Protein AF-A0A2S6MYR9-F1 (afdb_monomer)

Structure (mmCIF, N/CA/C/O backbone):
data_AF-A0A2S6MYR9-F1
#
_entry.id   AF-A0A2S6MYR9-F1
#
loop_
_atom_site.group_PDB
_atom_site.id
_atom_site.type_symbol
_atom_site.label_atom_id
_atom_site.label_alt_id
_atom_site.label_comp_id
_atom_site.label_asym_id
_atom_site.label_entity_id
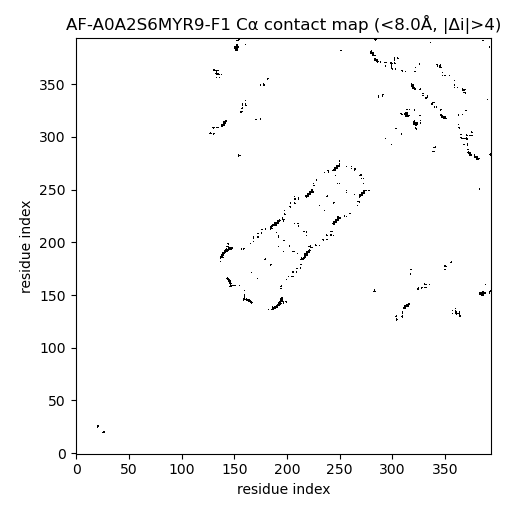_atom_site.label_seq_id
_atom_site.pdbx_PDB_ins_code
_atom_site.Cartn_x
_atom_site.Cartn_y
_atom_site.Cartn_z
_atom_site.occupancy
_atom_site.B_iso_or_equiv
_atom_site.auth_seq_id
_atom_site.auth_comp_id
_atom_site.auth_asym_id
_atom_site.auth_atom_id
_atom_site.pdbx_PDB_model_num
ATOM 1 N N . MET A 1 1 ? -77.424 34.033 121.722 1.00 39.38 1 MET A N 1
ATOM 2 C CA . MET A 1 1 ? -78.731 34.723 121.773 1.00 39.38 1 MET A CA 1
ATOM 3 C C . MET A 1 1 ? -79.479 34.282 120.531 1.00 39.38 1 MET A C 1
ATOM 5 O O . MET A 1 1 ? -78.947 34.511 119.460 1.00 39.38 1 MET A O 1
ATOM 9 N N . ALA A 1 2 ? -80.587 33.560 120.543 1.00 34.69 2 ALA A N 1
ATOM 10 C CA . ALA A 1 2 ? -81.583 33.134 121.530 1.00 34.69 2 ALA A CA 1
ATOM 11 C C . ALA A 1 2 ? -82.216 31.854 120.921 1.00 34.69 2 ALA A C 1
ATOM 13 O O . ALA A 1 2 ? -82.062 31.631 119.725 1.00 34.69 2 ALA A O 1
ATOM 14 N N . GLU A 1 3 ? -82.929 30.948 121.565 1.00 37.41 3 GLU A N 1
ATOM 15 C CA . GLU A 1 3 ? -83.293 30.629 122.937 1.00 37.41 3 GLU A CA 1
ATOM 16 C C . GLU A 1 3 ? -83.846 29.195 122.854 1.00 37.41 3 GLU A C 1
ATOM 18 O O . GLU A 1 3 ? -84.277 28.737 121.793 1.00 37.41 3 GLU A O 1
ATOM 23 N N . ALA A 1 4 ? -83.773 28.474 123.965 1.00 40.69 4 ALA A N 1
ATOM 24 C CA . ALA A 1 4 ? -84.162 27.080 124.088 1.00 40.69 4 ALA A CA 1
ATOM 25 C C . ALA A 1 4 ? -85.649 26.834 123.758 1.00 40.69 4 ALA A C 1
ATOM 27 O O . ALA A 1 4 ? -86.534 27.483 124.311 1.00 40.69 4 ALA A O 1
ATOM 28 N N . GLY A 1 5 ? -85.911 25.835 122.908 1.00 37.28 5 GLY A N 1
ATOM 29 C CA . GLY A 1 5 ? -87.209 25.164 122.791 1.00 37.28 5 GLY A CA 1
ATOM 30 C C . GLY A 1 5 ? -87.240 23.894 123.660 1.00 37.28 5 GLY A C 1
ATOM 31 O O . GLY A 1 5 ? -86.190 23.289 123.879 1.00 37.28 5 GLY A O 1
ATOM 32 N N . PRO A 1 6 ? -88.411 23.509 124.193 1.00 47.81 6 PRO A N 1
ATOM 33 C CA . PRO A 1 6 ? -88.555 22.632 125.358 1.00 47.81 6 PRO A CA 1
ATOM 34 C C . PRO A 1 6 ? -88.148 21.166 125.096 1.00 47.81 6 PRO A C 1
ATOM 36 O O . PRO A 1 6 ? -88.173 20.713 123.950 1.00 47.81 6 PRO A O 1
ATOM 39 N N . PRO A 1 7 ? -87.790 20.407 126.153 1.00 49.41 7 PRO A N 1
ATOM 40 C CA . PRO A 1 7 ? -87.257 19.052 126.030 1.00 49.41 7 PRO A CA 1
ATOM 41 C C . PRO A 1 7 ? -88.309 18.075 125.476 1.00 49.41 7 PRO A C 1
ATOM 43 O O . PRO A 1 7 ? -89.481 18.160 125.857 1.00 49.41 7 PRO A O 1
ATOM 46 N N . PRO A 1 8 ? -87.921 17.122 124.606 1.00 49.06 8 PRO A N 1
ATOM 47 C CA . PRO A 1 8 ? -88.851 16.131 124.096 1.00 49.06 8 PRO A CA 1
ATOM 48 C C . PRO A 1 8 ? -89.240 15.147 125.205 1.00 49.06 8 PRO A C 1
ATOM 50 O O . PRO A 1 8 ? -88.406 14.628 125.948 1.00 49.06 8 PRO A O 1
ATOM 53 N N . LYS A 1 9 ? -90.555 14.965 125.310 1.00 47.50 9 LYS A N 1
ATOM 54 C CA . LYS A 1 9 ? -91.280 14.185 126.310 1.00 47.50 9 LYS A CA 1
ATOM 55 C C . LYS A 1 9 ? -90.958 12.687 126.246 1.00 47.50 9 LYS A C 1
ATOM 57 O O . LYS A 1 9 ? -90.490 12.175 125.233 1.00 47.50 9 LYS A O 1
ATOM 62 N N . SER A 1 10 ? -91.231 12.002 127.356 1.00 40.91 10 SER A N 1
ATOM 63 C CA . SER A 1 10 ? -90.966 10.578 127.562 1.00 40.91 10 SER A CA 1
ATOM 64 C C . SER A 1 10 ? -91.704 9.665 126.558 1.00 40.91 10 SER A C 1
ATOM 66 O O . SER A 1 10 ? -92.753 10.049 126.036 1.00 40.91 10 SER A O 1
ATOM 68 N N . PRO A 1 11 ? -91.199 8.438 126.303 1.00 46.19 11 PRO A N 1
ATOM 69 C CA . PRO A 1 11 ? -91.648 7.556 125.211 1.00 46.19 11 PRO A CA 1
ATOM 70 C C . PRO A 1 11 ? -93.110 7.066 125.244 1.00 46.19 11 PRO A C 1
ATOM 72 O O . PRO A 1 11 ? -93.507 6.341 124.343 1.00 46.19 11 PRO A O 1
ATOM 75 N N . ASN A 1 12 ? -93.927 7.458 126.228 1.00 48.28 12 ASN A N 1
ATOM 76 C CA . ASN A 1 12 ? -95.273 6.904 126.441 1.00 48.28 12 ASN A CA 1
ATOM 77 C C . ASN A 1 12 ? -96.436 7.736 125.850 1.00 48.28 12 ASN A C 1
ATOM 79 O O . ASN A 1 12 ? -97.587 7.351 126.028 1.00 48.28 12 ASN A O 1
ATOM 83 N N . GLU A 1 13 ? -96.183 8.844 125.138 1.00 46.97 13 GLU A N 1
ATOM 84 C CA . GLU A 1 13 ? -97.246 9.654 124.490 1.00 46.97 13 GLU A CA 1
ATOM 85 C C . GLU A 1 13 ? -97.299 9.530 122.946 1.00 46.97 13 GLU A C 1
ATOM 87 O O . GLU A 1 13 ? -98.241 10.026 122.333 1.00 46.97 13 GLU A O 1
ATOM 92 N N . ILE A 1 14 ? -96.344 8.845 122.297 1.00 50.38 14 ILE A N 1
ATOM 93 C CA . ILE A 1 14 ? -96.342 8.631 120.828 1.00 50.38 14 ILE A CA 1
ATOM 94 C C . ILE A 1 14 ? -97.127 7.365 120.429 1.00 50.38 14 ILE A C 1
ATOM 96 O O . ILE A 1 14 ? -97.692 7.305 119.335 1.00 50.38 14 ILE A O 1
ATOM 100 N N . ASP A 1 15 ? -97.250 6.390 121.332 1.00 51.12 15 ASP A N 1
ATOM 101 C CA . ASP A 1 15 ? -97.927 5.119 121.049 1.00 51.12 15 ASP A CA 1
ATOM 102 C C . ASP A 1 15 ? -99.461 5.232 120.948 1.00 51.12 15 ASP A C 1
ATOM 104 O O . ASP A 1 15 ? -100.085 4.426 120.255 1.00 51.12 15 ASP A O 1
ATOM 108 N N . SER A 1 16 ? -100.103 6.259 121.528 1.00 49.94 16 SER A N 1
ATOM 109 C CA . SER A 1 16 ? -101.575 6.365 121.478 1.00 49.94 16 SER A CA 1
ATOM 110 C C . SER A 1 16 ? -102.118 6.845 120.122 1.00 49.94 16 SER A C 1
ATOM 112 O O . SER A 1 16 ? -103.182 6.397 119.695 1.00 49.94 16 SER A O 1
ATOM 114 N N . ILE A 1 17 ? -101.368 7.678 119.387 1.00 55.59 17 ILE A N 1
ATOM 115 C CA . ILE A 1 17 ? -101.752 8.147 118.039 1.00 55.59 17 ILE A CA 1
ATOM 116 C C . ILE A 1 17 ? -101.519 7.039 116.996 1.00 55.59 17 ILE A C 1
ATOM 118 O O . ILE A 1 17 ? -102.307 6.874 116.059 1.00 55.59 17 ILE A O 1
ATOM 122 N N . GLY A 1 18 ? -100.462 6.238 117.177 1.00 56.75 18 GLY A N 1
ATOM 123 C CA . GLY A 1 18 ? -100.172 5.072 116.341 1.00 56.75 18 GLY A CA 1
ATOM 124 C C . GLY A 1 18 ? -101.237 3.977 116.460 1.00 56.75 18 GLY A C 1
ATOM 125 O O . GLY A 1 18 ? -101.669 3.427 115.442 1.00 56.75 18 GLY A O 1
ATOM 126 N N . GLU A 1 19 ? -101.726 3.701 117.675 1.00 54.91 19 GLU A N 1
ATOM 127 C CA . GLU A 1 19 ? -102.781 2.704 117.891 1.00 54.91 19 GLU A CA 1
ATOM 128 C C . GLU A 1 19 ? -104.141 3.121 117.303 1.00 54.91 19 GLU A C 1
ATOM 130 O O . GLU A 1 19 ? -104.837 2.285 116.713 1.00 54.91 19 GLU A O 1
ATOM 135 N N . GLU A 1 20 ? -104.521 4.400 117.389 1.00 53.25 20 GLU A N 1
ATOM 136 C CA . GLU A 1 20 ? -105.795 4.891 116.844 1.00 53.25 20 GLU A CA 1
ATOM 137 C C . GLU A 1 20 ? -105.790 4.914 115.301 1.00 53.25 20 GLU A C 1
ATOM 139 O O . GLU A 1 20 ? -106.750 4.477 114.650 1.00 53.25 20 GLU A O 1
ATOM 144 N N . PHE A 1 21 ? -104.655 5.281 114.691 1.00 56.66 21 PHE A N 1
ATOM 145 C CA . PHE A 1 21 ? -104.454 5.191 113.241 1.00 56.66 21 PHE A CA 1
ATOM 146 C C . PHE A 1 21 ? -104.554 3.740 112.734 1.00 56.66 21 PHE A C 1
ATOM 148 O O . PHE A 1 21 ? -105.191 3.479 111.705 1.00 56.66 21 PHE A O 1
ATOM 155 N N . MET A 1 22 ? -104.008 2.778 113.486 1.00 56.59 22 MET A N 1
ATOM 156 C CA . MET A 1 22 ? -104.054 1.347 113.159 1.00 56.59 22 MET A CA 1
ATOM 157 C C . MET A 1 22 ? -105.461 0.733 113.308 1.00 56.59 22 MET A C 1
ATOM 159 O O . MET A 1 22 ? -105.824 -0.136 112.504 1.00 56.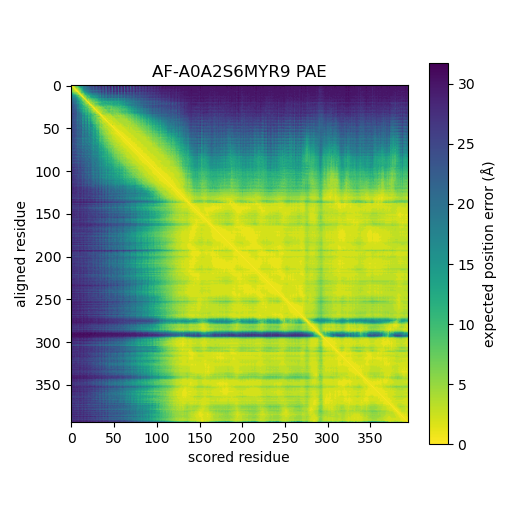59 22 MET A O 1
ATOM 163 N N . ARG A 1 23 ? -106.285 1.206 114.261 1.00 57.06 23 ARG A N 1
ATOM 164 C CA . ARG A 1 23 ? -107.682 0.752 114.462 1.00 57.06 23 ARG A CA 1
ATOM 165 C C . ARG A 1 23 ? -108.677 1.325 113.448 1.00 57.06 23 ARG A C 1
ATOM 167 O O . ARG A 1 23 ? -109.646 0.647 113.117 1.00 57.06 23 ARG A O 1
ATOM 174 N N . SER A 1 24 ? -108.425 2.517 112.899 1.00 60.62 24 SER A N 1
ATOM 175 C CA . SER A 1 24 ? -109.340 3.215 111.970 1.00 60.62 24 SER A CA 1
ATOM 176 C C . SER A 1 24 ? -109.576 2.509 110.621 1.00 60.62 24 SER A C 1
ATOM 178 O O . SER A 1 24 ? -110.439 2.911 109.842 1.00 60.62 24 SER A O 1
ATOM 180 N N . GLY A 1 25 ? -108.763 1.501 110.275 1.00 57.03 25 GLY A N 1
ATOM 181 C CA . GLY A 1 25 ? -108.779 0.854 108.957 1.00 57.03 25 GLY A CA 1
ATOM 182 C C . GLY A 1 25 ? -108.348 1.766 107.795 1.00 57.03 25 GLY A C 1
ATOM 183 O O . GLY A 1 25 ? -108.189 1.287 106.669 1.00 57.03 25 GLY A O 1
ATOM 184 N N . TYR A 1 26 ? -108.095 3.052 108.059 1.00 59.84 26 TYR A N 1
ATOM 185 C CA . TYR A 1 26 ? -107.686 4.059 10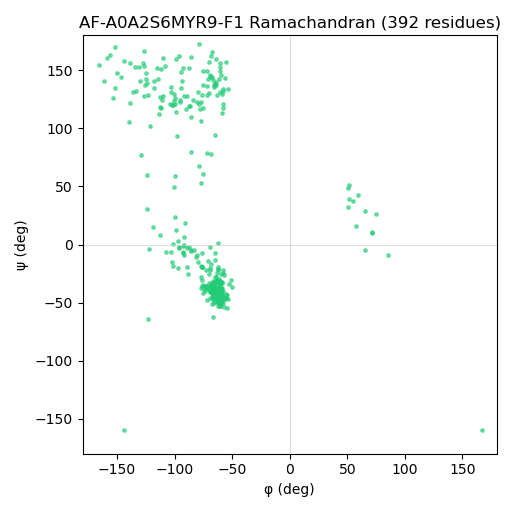7.082 1.00 59.84 26 TYR A CA 1
ATOM 186 C C . TYR A 1 26 ? -106.335 3.698 106.449 1.00 59.84 26 TYR A C 1
ATOM 188 O O . TYR A 1 26 ? -106.171 3.789 105.230 1.00 59.84 26 TYR A O 1
ATOM 196 N N . TRP A 1 27 ? -105.415 3.134 107.242 1.00 60.09 27 TRP A N 1
ATOM 197 C CA . TRP A 1 27 ? -104.131 2.616 106.764 1.00 60.09 27 TRP A CA 1
ATOM 198 C C . TRP A 1 27 ? -104.291 1.486 105.732 1.00 60.09 27 TRP A C 1
ATOM 200 O O . TRP A 1 27 ? -103.583 1.486 104.729 1.00 60.09 27 TRP A O 1
ATOM 210 N N . LYS A 1 28 ? -105.266 0.571 105.899 1.00 58.88 28 LYS A N 1
ATOM 211 C CA . LYS A 1 28 ? -105.539 -0.512 104.929 1.00 58.88 28 LYS A CA 1
ATOM 212 C C . LYS A 1 28 ? -106.030 0.043 103.592 1.00 58.88 28 LYS A C 1
ATOM 214 O O . LYS A 1 28 ? -105.716 -0.520 102.546 1.00 58.88 28 LYS A O 1
ATOM 219 N N . ARG A 1 29 ? -106.789 1.145 103.610 1.00 59.62 29 ARG A N 1
ATOM 220 C CA . ARG A 1 29 ? -107.329 1.804 102.410 1.00 59.62 29 ARG A CA 1
ATOM 221 C C . ARG A 1 29 ? -106.245 2.587 101.661 1.00 59.62 29 ARG A C 1
ATOM 223 O O . ARG A 1 29 ? -106.149 2.444 100.444 1.00 59.62 29 ARG A O 1
ATOM 230 N N . ILE A 1 30 ? -105.379 3.300 102.390 1.00 62.50 30 ILE A N 1
ATOM 231 C CA . ILE A 1 30 ? -104.180 3.957 101.843 1.00 62.50 30 ILE A CA 1
ATOM 232 C C . ILE A 1 30 ? -103.220 2.922 101.248 1.00 62.50 30 ILE A C 1
ATOM 234 O O . ILE A 1 30 ? -102.762 3.116 100.121 1.00 62.50 30 ILE A O 1
ATOM 238 N N . LEU A 1 31 ? -102.960 1.805 101.942 1.00 60.34 31 LEU A N 1
ATOM 239 C CA . LEU A 1 31 ? -102.122 0.728 101.411 1.00 60.34 31 LEU A CA 1
ATOM 240 C C . LEU A 1 31 ? -102.742 0.140 100.139 1.00 60.34 31 LEU A C 1
ATOM 242 O O . LEU A 1 31 ? -102.069 0.062 99.125 1.00 60.34 31 LEU A O 1
ATOM 246 N N . LYS A 1 32 ? -104.034 -0.210 100.134 1.00 63.22 32 LYS A N 1
ATOM 247 C CA . LYS A 1 32 ? -104.684 -0.837 98.967 1.00 63.22 32 LYS A CA 1
ATOM 248 C C . LYS A 1 32 ? -104.749 0.086 97.739 1.00 63.22 32 LYS A C 1
ATOM 250 O O . LYS A 1 32 ? -104.661 -0.410 96.620 1.00 63.22 32 LYS A O 1
ATOM 255 N N . GLN A 1 33 ? -104.876 1.403 97.934 1.00 65.00 33 GLN A N 1
ATOM 256 C CA . GLN A 1 33 ? -104.863 2.393 96.845 1.00 65.00 33 GLN A CA 1
ATOM 257 C C . GLN A 1 33 ? -103.456 2.684 96.308 1.00 65.00 33 GLN A C 1
ATOM 259 O O . GLN A 1 33 ? -103.293 2.848 95.102 1.00 65.00 33 GLN A O 1
ATOM 264 N N . ASN A 1 34 ? -102.440 2.730 97.175 1.00 65.25 34 ASN A N 1
ATOM 265 C CA . ASN A 1 34 ? -101.088 3.137 96.782 1.00 65.25 34 ASN A CA 1
ATOM 266 C C . ASN A 1 34 ? -100.151 1.961 96.479 1.00 65.25 34 ASN A C 1
ATOM 268 O O . ASN A 1 34 ? -99.177 2.147 95.757 1.00 65.25 34 ASN A O 1
ATOM 272 N N . LEU A 1 35 ? -100.440 0.744 96.952 1.00 72.00 35 LEU A N 1
ATOM 273 C CA . LEU A 1 35 ? -99.610 -0.444 96.716 1.00 72.00 35 LEU A CA 1
ATOM 274 C C . LEU A 1 35 ? -99.368 -0.727 95.219 1.00 72.00 35 LEU A C 1
ATOM 276 O O . LEU A 1 35 ? -98.217 -0.968 94.872 1.00 72.00 35 LEU A O 1
ATOM 280 N N . PRO A 1 36 ? -100.352 -0.625 94.298 1.00 74.62 36 PRO A N 1
ATOM 281 C CA . PRO A 1 36 ? -100.103 -0.831 92.867 1.00 74.62 36 PRO A CA 1
ATOM 282 C C . PRO A 1 36 ? -99.178 0.229 92.251 1.00 74.62 36 PRO A C 1
ATOM 284 O O . PRO A 1 36 ? -98.336 -0.107 91.417 1.00 74.62 36 PRO A O 1
ATOM 287 N N . LEU A 1 37 ? -99.317 1.493 92.676 1.00 75.06 37 LEU A N 1
ATOM 288 C CA . LEU A 1 37 ? -98.465 2.612 92.253 1.00 75.06 37 LEU A CA 1
ATOM 289 C C . LEU A 1 37 ? -97.041 2.444 92.784 1.00 75.06 37 LEU A C 1
ATOM 291 O O . LEU A 1 37 ? -96.091 2.538 92.015 1.00 75.06 37 LEU A O 1
ATOM 295 N N . VAL A 1 38 ? -96.891 2.106 94.065 1.00 74.44 38 VAL A N 1
ATOM 296 C CA . VAL A 1 38 ? -95.598 1.794 94.682 1.00 74.44 38 VAL A CA 1
ATOM 297 C C . VAL A 1 38 ? -94.957 0.601 93.966 1.00 74.44 38 VAL A C 1
ATOM 299 O O . VAL A 1 38 ? -93.838 0.716 93.484 1.00 74.44 38 VAL A O 1
ATOM 302 N N . SER A 1 39 ? -95.666 -0.511 93.758 1.00 75.50 39 SER A N 1
ATOM 303 C CA . SER A 1 39 ? -95.146 -1.668 93.010 1.00 75.50 39 SER A CA 1
ATOM 304 C C . SER A 1 39 ? -94.797 -1.357 91.548 1.00 75.50 39 SER A C 1
ATOM 306 O O . SER A 1 39 ? -93.919 -2.003 90.976 1.00 75.50 39 SER A O 1
ATOM 308 N N . ARG A 1 40 ? -95.473 -0.398 90.905 1.00 78.62 40 ARG A N 1
ATOM 309 C CA . ARG A 1 40 ? -95.121 0.085 89.561 1.00 78.62 40 ARG A CA 1
ATOM 310 C C . ARG A 1 40 ? -93.837 0.914 89.588 1.00 78.62 40 ARG A C 1
ATOM 312 O O . ARG A 1 40 ? -92.938 0.614 88.815 1.00 78.62 40 ARG A O 1
ATOM 319 N N . LEU A 1 41 ? -93.719 1.860 90.518 1.00 79.50 41 LEU A N 1
ATOM 320 C CA . LEU A 1 41 ? -92.520 2.684 90.699 1.00 79.50 41 LEU A CA 1
ATOM 321 C C . LEU A 1 41 ? -91.291 1.845 91.075 1.00 79.50 41 LEU A C 1
ATOM 323 O O . LEU A 1 41 ? -90.207 2.091 90.560 1.00 79.50 41 LEU A O 1
ATOM 327 N N . TYR A 1 42 ? -91.450 0.814 91.912 1.00 77.88 42 TYR A N 1
ATOM 328 C CA . TYR A 1 42 ? -90.378 -0.141 92.215 1.00 77.88 42 TYR A CA 1
ATOM 329 C C . TYR A 1 42 ? -89.950 -0.929 90.965 1.00 77.88 42 TYR A C 1
ATOM 331 O O . TYR A 1 42 ? -88.756 -1.037 90.709 1.00 77.88 42 TYR A O 1
ATOM 339 N N . ARG A 1 43 ? -90.895 -1.399 90.134 1.00 78.94 43 ARG A N 1
ATOM 340 C CA . ARG A 1 43 ? -90.582 -2.073 88.857 1.00 78.94 43 ARG A CA 1
ATOM 341 C C . ARG A 1 43 ? -89.921 -1.148 87.835 1.00 78.94 43 ARG A C 1
ATOM 343 O O . ARG A 1 43 ? -88.988 -1.569 87.161 1.00 78.94 43 ARG A O 1
ATOM 350 N N . GLU A 1 44 ? -90.375 0.098 87.725 1.00 83.19 44 GLU A N 1
ATOM 351 C CA . GLU A 1 44 ? -89.778 1.110 86.844 1.00 83.19 44 GLU A CA 1
ATOM 352 C C . GLU A 1 44 ? -88.363 1.483 87.311 1.00 83.19 44 GLU A C 1
ATOM 354 O O . GLU A 1 44 ? -87.442 1.519 86.497 1.00 83.19 44 GLU A O 1
ATOM 359 N N . ARG A 1 45 ? -88.157 1.660 88.624 1.00 83.44 45 ARG A N 1
ATOM 360 C CA . ARG A 1 45 ? -86.835 1.865 89.235 1.00 83.44 45 ARG A CA 1
ATOM 361 C C . ARG A 1 45 ? -85.909 0.679 88.984 1.00 83.44 45 ARG A C 1
ATOM 363 O O . ARG A 1 45 ? -84.760 0.884 88.607 1.00 83.44 45 ARG A O 1
ATOM 370 N N . ASP A 1 46 ? -86.384 -0.544 89.194 1.00 82.81 46 ASP A N 1
ATOM 371 C CA . ASP A 1 46 ? -85.574 -1.749 89.019 1.00 82.81 46 ASP A CA 1
ATOM 372 C C . ASP A 1 46 ? -85.253 -1.991 87.534 1.00 82.81 46 ASP A C 1
ATOM 374 O O . ASP A 1 46 ? -84.120 -2.335 87.206 1.00 82.81 46 ASP A O 1
ATOM 378 N N . GLY A 1 47 ? -86.186 -1.697 86.620 1.00 84.06 47 GLY A N 1
ATOM 379 C CA . GLY A 1 47 ? -85.947 -1.713 85.174 1.00 84.06 47 GLY A CA 1
ATOM 380 C C . GLY A 1 47 ? -84.966 -0.630 84.707 1.00 84.06 47 GLY A C 1
ATOM 381 O O . GLY A 1 47 ? -84.104 -0.897 83.871 1.00 84.06 47 GLY A O 1
ATOM 382 N N . ALA A 1 48 ? -85.042 0.578 85.273 1.00 83.31 48 ALA A N 1
ATOM 383 C CA . ALA A 1 48 ? -84.076 1.647 85.018 1.00 83.31 48 ALA A CA 1
ATOM 384 C C . ALA A 1 48 ? -82.686 1.305 85.578 1.00 83.31 48 ALA A C 1
ATOM 386 O O . ALA A 1 48 ? -81.679 1.544 84.916 1.00 83.31 48 ALA A O 1
ATOM 387 N N . ARG A 1 49 ? -82.625 0.692 86.766 1.00 86.69 49 ARG A N 1
ATOM 388 C CA . ARG A 1 49 ? -81.382 0.217 87.389 1.00 86.69 49 ARG A CA 1
ATOM 389 C C . ARG A 1 49 ? -80.742 -0.912 86.587 1.00 86.69 49 ARG A C 1
ATOM 391 O O . ARG A 1 49 ? -79.527 -0.913 86.429 1.00 86.69 49 ARG A O 1
ATOM 398 N N . PHE A 1 50 ? -81.548 -1.837 86.068 1.00 88.19 50 PHE A N 1
ATOM 399 C CA . PHE A 1 50 ? -81.078 -2.895 85.180 1.00 88.19 50 PHE A CA 1
ATOM 400 C C . PHE A 1 50 ? -80.463 -2.303 83.911 1.00 88.19 50 PHE A C 1
ATOM 402 O O . PHE A 1 50 ? -79.297 -2.564 83.645 1.00 88.19 50 PHE A O 1
ATOM 409 N N . LYS A 1 51 ? -81.187 -1.416 83.210 1.00 90.50 51 LYS A N 1
ATOM 410 C CA . LYS A 1 51 ? -80.665 -0.717 82.023 1.00 90.50 51 LYS A CA 1
ATOM 411 C C . LYS A 1 51 ? -79.367 0.030 82.318 1.00 90.50 51 LYS A C 1
ATOM 413 O O . LYS A 1 51 ? -78.419 -0.118 81.567 1.00 90.50 51 LYS A O 1
ATOM 418 N N . LEU A 1 52 ? -79.306 0.778 83.422 1.00 89.88 52 LEU A N 1
ATOM 419 C CA . LEU A 1 52 ? -78.105 1.514 83.825 1.00 89.88 52 LEU A CA 1
ATOM 420 C C . LEU A 1 52 ? -76.900 0.590 84.047 1.00 89.88 52 LEU A C 1
ATOM 422 O O . LEU A 1 52 ? -75.787 0.947 83.672 1.00 89.88 52 LEU A O 1
ATOM 426 N N . ASN A 1 53 ? -77.111 -0.575 84.664 1.00 88.88 53 ASN A N 1
ATOM 427 C CA . ASN A 1 53 ? -76.052 -1.565 84.835 1.00 88.88 53 ASN A CA 1
ATOM 428 C C . ASN A 1 53 ? -75.617 -2.145 83.482 1.00 88.88 53 ASN A C 1
ATOM 430 O O . ASN A 1 53 ? -74.424 -2.180 83.219 1.00 88.88 53 ASN A O 1
ATOM 434 N N . THR A 1 54 ? -76.556 -2.480 82.591 1.00 91.88 54 THR A N 1
ATOM 435 C CA . THR A 1 54 ? -76.230 -2.948 81.233 1.00 91.88 54 THR A CA 1
ATOM 436 C C . THR A 1 54 ? -75.405 -1.916 80.461 1.00 91.88 54 THR A C 1
ATOM 438 O O . THR A 1 54 ? -74.372 -2.254 79.900 1.00 91.88 54 THR A O 1
ATOM 441 N N . THR A 1 55 ? -75.791 -0.636 80.502 1.00 90.94 55 THR A N 1
ATOM 442 C CA . THR A 1 55 ? -75.039 0.434 79.826 1.00 90.94 55 THR A CA 1
ATOM 443 C C . THR A 1 55 ? -73.660 0.661 80.452 1.00 90.94 55 THR A C 1
ATOM 445 O O . THR A 1 55 ? -72.723 1.039 79.757 1.00 90.94 55 THR A O 1
ATOM 448 N N . LYS A 1 56 ? -73.503 0.437 81.766 1.00 92.56 56 LYS A N 1
ATOM 449 C CA . LYS A 1 56 ? -72.186 0.474 82.422 1.00 92.56 56 LYS A CA 1
ATOM 450 C C . LYS A 1 56 ? -71.282 -0.657 81.947 1.00 92.56 56 LYS A C 1
ATOM 452 O O . LYS A 1 56 ? -70.105 -0.401 81.712 1.00 92.56 56 LYS A O 1
ATOM 457 N N . ASP A 1 57 ? -71.823 -1.860 81.801 1.00 92.75 57 ASP A N 1
ATOM 458 C CA . ASP A 1 57 ? -71.072 -3.025 81.329 1.00 92.75 57 ASP A CA 1
ATOM 459 C C . ASP A 1 57 ? -70.670 -2.857 79.849 1.00 92.75 57 ASP A C 1
ATOM 461 O O . ASP A 1 57 ? -69.523 -3.107 79.478 1.00 92.75 57 ASP A O 1
ATOM 465 N N . GLU A 1 58 ? -71.570 -2.332 79.010 1.00 93.81 58 GLU A N 1
ATOM 466 C CA . GLU A 1 58 ? -71.278 -1.957 77.615 1.00 93.81 58 GLU A CA 1
ATOM 467 C C . GLU A 1 58 ? -70.197 -0.867 77.525 1.00 93.81 58 GLU A C 1
ATOM 469 O O . GLU A 1 58 ? -69.271 -0.965 76.716 1.00 93.81 58 GLU A O 1
ATOM 474 N N . LEU A 1 59 ? -70.266 0.157 78.383 1.00 93.81 59 LEU A N 1
ATOM 475 C CA . LEU A 1 59 ? -69.258 1.216 78.439 1.00 93.81 59 LEU A CA 1
ATOM 476 C C . LEU A 1 59 ? -67.894 0.676 78.888 1.00 93.81 59 LEU A C 1
ATOM 478 O O . LEU A 1 59 ? -66.878 1.061 78.315 1.00 93.81 59 LEU A O 1
ATOM 482 N N . ALA A 1 60 ? -67.863 -0.215 79.882 1.00 92.88 60 ALA A N 1
ATOM 483 C CA . ALA A 1 60 ? -66.633 -0.869 80.323 1.00 92.88 60 ALA A CA 1
ATOM 484 C C . ALA A 1 60 ? -66.003 -1.689 79.185 1.00 92.88 60 ALA A C 1
ATOM 486 O O . ALA A 1 60 ? -64.817 -1.532 78.907 1.00 92.88 60 ALA A O 1
ATOM 487 N N . THR A 1 61 ? -66.821 -2.454 78.455 1.00 94.88 61 THR A N 1
ATOM 488 C CA . THR A 1 61 ? -66.384 -3.229 77.280 1.00 94.88 61 THR A CA 1
ATOM 489 C C . THR A 1 61 ? -65.803 -2.317 76.197 1.00 94.88 61 THR A C 1
ATOM 491 O O . THR A 1 61 ? -64.718 -2.567 75.680 1.00 94.88 61 THR A O 1
ATOM 494 N N . THR A 1 62 ? -66.475 -1.198 75.911 1.00 93.81 62 THR A N 1
ATOM 495 C CA . THR A 1 62 ? -66.012 -0.219 74.914 1.00 93.81 62 THR A CA 1
ATOM 496 C C . THR A 1 62 ? -64.680 0.422 75.324 1.00 93.81 62 THR A C 1
ATOM 498 O O . THR A 1 62 ? -63.819 0.665 74.482 1.00 93.81 62 THR A O 1
ATOM 501 N N . ILE A 1 63 ? -64.482 0.705 76.618 1.00 95.19 63 ILE A N 1
ATOM 502 C CA . ILE A 1 63 ? -63.216 1.242 77.142 1.00 95.19 63 ILE A CA 1
ATOM 503 C C . ILE A 1 63 ? -62.079 0.232 76.955 1.00 95.19 63 ILE A C 1
ATOM 505 O O . ILE A 1 63 ? -60.979 0.624 76.557 1.00 95.19 63 ILE A O 1
ATOM 509 N N . ASP A 1 64 ? -62.334 -1.049 77.209 1.00 95.00 64 ASP A N 1
ATOM 510 C CA . ASP A 1 64 ? -61.339 -2.104 77.021 1.00 95.00 64 ASP A CA 1
ATOM 511 C C . ASP A 1 64 ? -60.948 -2.247 75.543 1.00 95.00 64 ASP A C 1
ATOM 513 O O . ASP A 1 64 ? -59.757 -2.247 75.222 1.00 95.00 64 ASP A O 1
ATOM 517 N N . GLU A 1 65 ? -61.920 -2.249 74.626 1.00 95.69 65 GLU A N 1
ATOM 518 C CA . GLU A 1 65 ? -61.674 -2.250 73.174 1.00 95.69 65 GLU A CA 1
ATOM 519 C C . GLU A 1 65 ? -60.870 -1.019 72.713 1.00 95.69 65 GLU A C 1
ATOM 521 O O . GLU A 1 65 ? -59.945 -1.129 71.898 1.00 95.69 65 GLU A O 1
ATOM 526 N N . LEU A 1 66 ? -61.168 0.160 73.271 1.00 95.94 66 LEU A N 1
ATOM 527 C CA . LEU A 1 66 ? -60.439 1.396 72.976 1.00 95.94 66 LEU A CA 1
ATOM 528 C C . LEU A 1 66 ? -58.981 1.332 73.465 1.00 95.94 66 LEU A C 1
ATOM 530 O O . LEU A 1 66 ? -58.067 1.840 72.813 1.00 95.94 66 LEU A O 1
ATOM 534 N N . ASN A 1 67 ? -58.744 0.698 74.614 1.00 94.81 67 ASN A N 1
ATOM 535 C CA . ASN A 1 67 ? -57.397 0.496 75.142 1.00 94.81 67 ASN A CA 1
ATOM 536 C C . ASN A 1 67 ? -56.599 -0.502 74.291 1.00 94.81 67 ASN A C 1
ATOM 538 O O . ASN A 1 67 ? -55.417 -0.264 74.034 1.00 94.81 67 ASN A O 1
ATOM 542 N N . VAL A 1 68 ? -57.233 -1.578 73.812 1.00 96.19 68 VAL A N 1
ATOM 543 C CA . VAL A 1 68 ? -56.607 -2.540 72.888 1.00 96.19 68 VAL A CA 1
ATOM 544 C C . VAL A 1 68 ? -56.194 -1.844 71.593 1.00 96.19 68 VAL A C 1
ATOM 546 O O . VAL A 1 68 ? -55.016 -1.867 71.238 1.00 96.19 68 VAL A O 1
ATOM 549 N N . THR A 1 69 ? -57.117 -1.135 70.943 1.00 95.31 69 THR A N 1
ATOM 550 C CA . THR A 1 69 ? -56.828 -0.406 69.695 1.00 95.31 69 THR A CA 1
ATOM 551 C C . THR A 1 69 ? -55.762 0.677 69.874 1.00 95.31 69 THR A C 1
ATOM 553 O O . THR A 1 69 ? -54.899 0.851 69.013 1.00 95.31 69 THR A O 1
ATOM 556 N N . LYS A 1 70 ? -55.738 1.380 71.014 1.00 96.31 70 LYS A N 1
ATOM 557 C CA . LYS A 1 70 ? -54.662 2.331 71.344 1.00 96.31 70 LYS A CA 1
ATOM 558 C C . LYS A 1 70 ? -53.292 1.650 71.440 1.00 96.31 70 LYS A C 1
ATOM 560 O O . LYS A 1 70 ? -52.294 2.202 70.963 1.00 96.31 70 LYS A O 1
ATOM 565 N N . ASN A 1 71 ? -53.225 0.470 72.054 1.00 95.38 71 ASN A N 1
ATOM 566 C CA . ASN A 1 71 ? -51.982 -0.293 72.167 1.00 95.38 71 ASN A CA 1
ATOM 567 C C . ASN A 1 71 ? -51.506 -0.788 70.793 1.00 95.38 71 ASN A C 1
ATOM 569 O O . ASN A 1 71 ? -50.327 -0.646 70.470 1.00 95.38 71 ASN A O 1
ATOM 573 N N . GLU A 1 72 ? -52.418 -1.278 69.952 1.00 96.50 72 GLU A N 1
ATOM 574 C CA . GLU A 1 72 ? -52.125 -1.683 68.570 1.00 96.50 72 GLU A CA 1
ATOM 575 C C . GLU A 1 72 ? -51.635 -0.510 67.710 1.00 96.50 72 GLU A C 1
ATOM 577 O O . GLU A 1 72 ? -50.656 -0.642 66.968 1.00 96.50 72 GLU A O 1
ATOM 582 N N . LEU A 1 73 ? -52.256 0.667 67.845 1.00 95.88 73 LEU A N 1
ATOM 583 C CA . LEU A 1 73 ? -51.820 1.881 67.154 1.00 95.88 73 LEU A CA 1
ATOM 584 C C . LEU A 1 73 ? -50.410 2.292 67.590 1.00 95.88 73 LEU A C 1
ATOM 586 O O . LEU A 1 73 ? -49.581 2.654 66.755 1.00 95.88 73 LEU A O 1
ATOM 590 N N . THR A 1 74 ? -50.115 2.192 68.887 1.00 95.50 74 THR A N 1
ATOM 591 C CA . THR A 1 74 ? -48.782 2.489 69.430 1.00 95.50 74 THR A CA 1
ATOM 592 C C . THR A 1 74 ? -47.737 1.513 68.884 1.00 95.50 74 THR A C 1
ATOM 594 O O . THR A 1 74 ? -46.671 1.938 68.438 1.00 95.50 74 THR A O 1
ATOM 597 N N . ALA A 1 75 ? -48.051 0.215 68.839 1.00 96.12 75 ALA A N 1
ATOM 598 C CA . ALA A 1 75 ? -47.177 -0.798 68.247 1.00 96.12 75 ALA A CA 1
ATOM 599 C C . ALA A 1 75 ? -46.928 -0.532 66.753 1.00 96.12 75 ALA A C 1
ATOM 601 O O . ALA A 1 75 ? -45.788 -0.566 66.292 1.00 96.12 75 ALA A O 1
ATOM 602 N N . THR A 1 76 ? -47.980 -0.183 66.009 1.00 95.88 76 THR A N 1
ATOM 603 C CA . THR A 1 76 ? -47.888 0.154 64.582 1.00 95.88 76 THR A CA 1
ATOM 604 C C . THR A 1 76 ? -47.038 1.405 64.353 1.00 95.88 76 THR A C 1
ATOM 606 O O . THR A 1 76 ? -46.189 1.417 63.464 1.00 95.88 76 THR A O 1
ATOM 609 N N . SER A 1 77 ? -47.205 2.436 65.186 1.00 96.50 77 SER A N 1
ATOM 610 C CA . SER A 1 77 ? -46.396 3.659 65.142 1.00 96.50 77 SER A CA 1
ATOM 611 C C . SER A 1 77 ? -44.912 3.369 65.375 1.00 96.50 77 SER A C 1
ATOM 613 O O . SER A 1 77 ? -44.061 3.907 64.667 1.00 96.50 77 SER A O 1
ATOM 615 N N . ASN A 1 78 ? -44.591 2.499 66.334 1.00 95.75 78 ASN A N 1
ATOM 616 C CA . ASN A 1 78 ? -43.210 2.100 66.602 1.00 95.75 78 ASN A CA 1
ATOM 617 C C . ASN A 1 78 ? -42.612 1.320 65.424 1.00 95.75 78 ASN A C 1
ATOM 619 O O . ASN A 1 78 ? -41.501 1.621 64.995 1.00 95.75 78 ASN A O 1
ATOM 623 N N . ASN A 1 79 ? -43.366 0.381 64.845 1.00 97.00 79 ASN A N 1
ATOM 624 C CA . ASN A 1 79 ? -42.929 -0.371 63.667 1.00 97.00 79 ASN A CA 1
ATOM 625 C C . ASN A 1 79 ? -42.672 0.546 62.462 1.00 97.00 79 ASN A C 1
ATOM 627 O O . ASN A 1 79 ? -41.676 0.376 61.760 1.00 97.00 79 ASN A O 1
ATOM 631 N N . LEU A 1 80 ? -43.535 1.544 62.243 1.00 96.38 80 LEU A N 1
ATOM 632 C CA . LEU A 1 80 ? -43.355 2.533 61.182 1.00 96.38 80 LEU A CA 1
ATOM 633 C C . LEU A 1 80 ? -42.090 3.374 61.399 1.00 96.38 80 LEU A C 1
ATOM 635 O O . LEU A 1 80 ? -41.369 3.650 60.442 1.00 96.38 80 LEU A O 1
ATOM 639 N N . HIS A 1 81 ? -41.802 3.759 62.645 1.00 95.94 81 HIS A N 1
ATOM 640 C CA . HIS A 1 81 ? -40.582 4.492 62.976 1.00 95.94 81 HIS A CA 1
ATOM 641 C C . HIS A 1 81 ? -39.321 3.664 62.687 1.00 95.94 81 HIS A C 1
ATOM 643 O O . HIS A 1 81 ? -38.385 4.173 62.072 1.00 95.94 81 HIS A O 1
ATOM 649 N N . THR A 1 82 ? -39.318 2.377 63.049 1.00 96.88 82 THR A N 1
ATOM 650 C CA . THR A 1 82 ? -38.222 1.454 62.713 1.00 96.88 82 THR A CA 1
ATOM 651 C C . THR A 1 82 ? -38.038 1.338 61.201 1.00 96.88 82 THR A C 1
ATOM 653 O O . THR A 1 82 ? -36.944 1.585 60.702 1.00 96.88 82 THR A O 1
ATOM 656 N N . ALA A 1 83 ? -39.118 1.081 60.455 1.00 95.88 83 ALA A N 1
ATOM 657 C CA . ALA A 1 83 ? -39.063 0.963 58.998 1.00 95.88 83 ALA A CA 1
ATOM 658 C C . ALA A 1 83 ? -38.560 2.251 58.315 1.00 95.88 83 ALA A C 1
ATOM 660 O O . ALA A 1 83 ? -37.860 2.196 57.304 1.00 95.88 83 ALA A O 1
ATOM 661 N N . HIS A 1 84 ? -38.892 3.422 58.867 1.00 96.44 84 HIS A N 1
ATOM 662 C CA . HIS A 1 84 ? -38.382 4.701 58.378 1.00 96.44 84 HIS A CA 1
ATOM 663 C C . HIS A 1 84 ? -36.864 4.829 58.561 1.00 96.44 84 HIS A C 1
ATOM 665 O O . HIS A 1 84 ? -36.169 5.256 57.638 1.00 96.44 84 HIS A O 1
ATOM 671 N N . ASN A 1 85 ? -36.345 4.430 59.723 1.00 95.94 85 ASN A N 1
ATOM 672 C CA . ASN A 1 85 ? -34.908 4.449 59.993 1.00 95.94 85 ASN A CA 1
ATOM 673 C C . ASN A 1 85 ? -34.155 3.451 59.098 1.00 95.94 85 ASN A C 1
ATOM 675 O O . ASN A 1 85 ? -33.116 3.802 58.538 1.00 95.94 85 ASN A O 1
ATOM 679 N N . ASP A 1 86 ? -34.712 2.258 58.880 1.00 97.31 86 ASP A N 1
ATOM 680 C CA . ASP A 1 86 ? -34.146 1.263 57.961 1.00 97.31 86 ASP A CA 1
ATOM 681 C C . ASP A 1 86 ? -34.076 1.797 56.521 1.00 97.31 86 ASP A C 1
ATOM 683 O O . ASP A 1 86 ? -33.062 1.633 55.840 1.00 97.31 86 ASP A O 1
ATOM 687 N N . LEU A 1 87 ? -35.110 2.517 56.069 1.00 96.81 87 LEU A N 1
ATOM 688 C CA . LEU A 1 87 ? -35.120 3.158 54.751 1.00 96.81 87 LEU A CA 1
ATOM 689 C C . LEU A 1 87 ? -34.035 4.239 54.621 1.00 96.81 87 LEU A C 1
ATOM 691 O O . LEU A 1 87 ? -33.404 4.357 53.568 1.00 96.81 87 LEU A O 1
ATOM 695 N N . ILE A 1 88 ? -33.808 5.033 55.672 1.00 96.44 88 ILE A N 1
ATOM 696 C CA . ILE A 1 88 ? -32.731 6.033 55.699 1.00 96.44 88 ILE A CA 1
ATOM 697 C C . ILE A 1 88 ? -31.365 5.346 55.594 1.00 96.44 88 ILE A C 1
ATOM 699 O O . ILE A 1 88 ? -30.526 5.785 54.804 1.00 96.44 88 ILE A O 1
ATOM 703 N N . ASN A 1 89 ? -31.153 4.258 56.336 1.00 96.44 89 ASN A N 1
ATOM 704 C CA . ASN A 1 89 ? -29.905 3.497 56.293 1.00 96.44 89 ASN A CA 1
ATOM 705 C C . ASN A 1 89 ? -29.654 2.917 54.896 1.00 96.44 89 ASN A C 1
ATOM 707 O O . ASN A 1 89 ? -28.605 3.181 54.310 1.00 96.44 89 ASN A O 1
ATOM 711 N N . ALA A 1 90 ? -30.652 2.252 54.304 1.00 96.31 90 ALA A N 1
ATOM 712 C CA . ALA A 1 90 ? -30.558 1.712 52.948 1.00 96.31 90 ALA A CA 1
ATOM 713 C C . ALA A 1 90 ? -30.265 2.802 51.898 1.00 96.31 90 ALA A C 1
ATOM 715 O O . ALA A 1 90 ? -29.494 2.593 50.960 1.00 96.31 90 ALA A O 1
ATOM 716 N N . LYS A 1 91 ? -30.840 4.003 52.059 1.00 97.38 91 LYS A N 1
ATOM 717 C CA . LYS A 1 91 ? -30.558 5.150 51.181 1.00 97.38 91 LYS A CA 1
ATOM 718 C C . LYS A 1 91 ? -29.102 5.616 51.289 1.00 97.38 91 LYS A C 1
ATOM 720 O O . LYS A 1 91 ? -28.504 5.963 50.271 1.00 97.38 91 LYS A O 1
ATOM 725 N N . ASN A 1 92 ? -28.541 5.636 52.496 1.00 96.25 92 ASN A N 1
ATOM 726 C CA . ASN A 1 92 ? -27.148 6.024 52.717 1.00 96.25 92 ASN A CA 1
ATOM 727 C C . ASN A 1 92 ? -26.175 4.980 52.152 1.00 96.25 92 ASN A C 1
ATOM 729 O O . ASN A 1 92 ? -25.202 5.352 51.497 1.00 96.25 92 ASN A O 1
ATOM 733 N N . GLU A 1 93 ? -26.467 3.690 52.329 1.00 97.25 93 GLU A N 1
ATOM 734 C CA . GLU A 1 93 ? -25.694 2.596 51.728 1.00 97.25 93 GLU A CA 1
ATOM 735 C C . GLU A 1 93 ? -25.703 2.675 50.197 1.00 97.25 93 GLU A C 1
ATOM 737 O O . GLU A 1 93 ? -24.650 2.595 49.562 1.00 97.25 93 GLU A O 1
ATOM 742 N N . LEU A 1 94 ? -26.871 2.929 49.594 1.00 96.75 94 LEU A N 1
ATOM 743 C CA . LEU A 1 94 ? -26.992 3.116 48.148 1.00 96.75 94 LEU A CA 1
ATOM 744 C C . LEU A 1 94 ? -26.169 4.313 47.650 1.00 96.75 94 LEU A C 1
ATOM 746 O O . LEU A 1 94 ? -25.535 4.231 46.597 1.00 96.75 94 LEU A O 1
ATOM 750 N N . ALA A 1 95 ? -26.154 5.420 48.398 1.00 96.25 95 ALA A N 1
ATOM 751 C CA . ALA A 1 95 ? -25.328 6.577 48.065 1.00 96.25 95 ALA A CA 1
ATOM 752 C C . ALA A 1 95 ? -23.826 6.241 48.122 1.00 96.25 95 ALA A C 1
ATOM 754 O O . ALA A 1 95 ? -23.085 6.643 47.223 1.00 96.25 95 ALA A O 1
ATOM 755 N N . GLY A 1 96 ? -23.389 5.464 49.120 1.00 97.00 96 GLY A N 1
ATOM 756 C CA . GLY A 1 96 ? -22.016 4.960 49.219 1.00 97.00 96 GLY A CA 1
ATOM 757 C C . GLY A 1 96 ? -21.632 4.088 48.022 1.00 97.00 96 GLY A C 1
ATOM 758 O O . GLY A 1 96 ? -20.656 4.381 47.329 1.00 97.00 96 GLY A O 1
ATOM 759 N N . ALA A 1 97 ? -22.467 3.100 47.694 1.00 96.75 97 ALA A N 1
ATOM 760 C CA . ALA A 1 97 ? -22.262 2.234 46.534 1.00 96.75 97 ALA A CA 1
ATOM 761 C C . ALA A 1 97 ? -22.216 3.026 45.212 1.00 96.75 97 ALA A C 1
ATOM 763 O O . ALA A 1 97 ? -21.416 2.730 44.324 1.00 96.75 97 ALA A O 1
ATOM 764 N N . GLN A 1 98 ? -23.034 4.074 45.070 1.00 97.25 98 GLN A N 1
ATOM 765 C CA . GLN A 1 98 ? -23.031 4.931 43.882 1.00 97.25 98 GLN A CA 1
ATOM 766 C C . GLN A 1 98 ? -21.714 5.710 43.725 1.00 97.25 98 GLN A C 1
ATOM 768 O O . GLN A 1 98 ? -21.230 5.886 42.598 1.00 97.25 98 GLN A O 1
ATOM 773 N N . VAL A 1 99 ? -21.124 6.169 44.832 1.00 97.44 99 VAL A N 1
ATOM 774 C CA . VAL A 1 99 ? -19.805 6.817 44.833 1.00 97.44 99 VAL A CA 1
ATOM 775 C C . VAL A 1 99 ? -18.724 5.812 44.440 1.00 97.44 99 VAL A C 1
ATOM 777 O O . VAL A 1 99 ? -17.947 6.103 43.533 1.00 97.44 99 VAL A O 1
ATOM 780 N N . GLU A 1 100 ? -18.721 4.612 45.022 1.00 97.50 100 GLU A N 1
ATOM 781 C CA . GLU A 1 100 ? -17.765 3.548 44.677 1.00 97.50 100 GLU A CA 1
ATOM 782 C C . GLU A 1 100 ? -17.831 3.162 43.196 1.00 97.50 100 GLU A C 1
ATOM 784 O O . GLU A 1 100 ? -16.806 3.125 42.517 1.00 97.50 100 GLU A O 1
ATOM 789 N N . ILE A 1 101 ? -19.038 2.964 42.652 1.00 97.62 101 ILE A N 1
ATOM 790 C CA . ILE A 1 101 ? -19.238 2.689 41.221 1.00 97.62 101 ILE A CA 1
ATOM 791 C C . ILE A 1 101 ? -18.659 3.817 40.362 1.00 97.62 101 ILE A C 1
ATOM 793 O O . ILE A 1 101 ? -18.077 3.560 39.307 1.00 97.62 101 ILE A O 1
ATOM 797 N N . THR A 1 102 ? -18.830 5.070 40.781 1.00 97.31 102 THR A N 1
ATOM 798 C CA . THR A 1 102 ? -18.303 6.228 40.048 1.00 97.31 102 THR A CA 1
ATOM 799 C C . THR A 1 102 ? -16.774 6.245 40.080 1.00 97.31 102 THR A C 1
ATOM 801 O O . THR A 1 102 ? -16.149 6.463 39.041 1.00 97.31 102 THR A O 1
ATOM 804 N N . THR A 1 103 ? -16.170 5.938 41.227 1.00 97.94 103 THR A N 1
ATOM 805 C CA . THR A 1 103 ? -14.715 5.802 41.375 1.00 97.94 103 THR A CA 1
ATOM 806 C C . THR A 1 103 ? -14.166 4.691 40.481 1.00 97.94 103 THR A C 1
ATOM 808 O O . THR A 1 103 ? -13.294 4.956 39.654 1.00 97.94 103 THR A O 1
ATOM 811 N N . ILE A 1 104 ? -14.755 3.492 40.534 1.00 97.81 104 ILE A N 1
ATOM 812 C CA . ILE A 1 104 ? -14.347 2.347 39.705 1.00 97.81 104 ILE A CA 1
ATOM 813 C C . ILE A 1 104 ? -14.473 2.672 38.210 1.00 97.81 104 ILE A C 1
ATOM 815 O O . ILE A 1 104 ? -13.596 2.326 37.420 1.00 97.81 104 ILE A O 1
ATOM 819 N N . LYS A 1 105 ? -15.537 3.371 37.791 1.00 98.06 105 LYS A N 1
ATOM 820 C CA . LYS A 1 105 ? -15.696 3.809 36.392 1.00 98.06 105 LYS A CA 1
ATOM 821 C C . LYS A 1 105 ? -14.574 4.750 35.948 1.00 98.06 105 LYS A C 1
ATOM 823 O O . LYS A 1 105 ? -14.074 4.612 34.832 1.00 98.06 105 LYS A O 1
ATOM 828 N N . ASN A 1 106 ? -14.167 5.689 36.799 1.00 97.44 106 ASN A N 1
ATOM 829 C CA . ASN A 1 106 ? -13.082 6.621 36.487 1.00 97.44 106 ASN A CA 1
ATOM 830 C C . ASN A 1 106 ? -11.721 5.912 36.405 1.00 97.44 106 ASN A C 1
ATOM 832 O O . ASN A 1 106 ? -10.941 6.172 35.483 1.00 97.44 106 ASN A O 1
ATOM 836 N N . GLU A 1 107 ? -11.457 4.977 37.317 1.00 97.75 107 GLU A N 1
ATOM 837 C CA . GLU A 1 107 ? -10.264 4.126 37.280 1.00 97.75 107 GLU A CA 1
ATOM 838 C C . GLU A 1 107 ? -10.230 3.267 36.010 1.00 97.75 107 GLU A C 1
ATOM 840 O O . GLU A 1 107 ? -9.210 3.219 35.319 1.00 97.75 107 GLU A O 1
ATOM 845 N N . LEU A 1 108 ? -11.361 2.659 35.635 1.00 97.62 108 LEU A N 1
ATOM 846 C CA . LEU A 1 108 ? -11.485 1.865 34.413 1.00 97.62 108 LEU A CA 1
ATOM 847 C C . LEU A 1 108 ? -11.202 2.698 33.156 1.00 97.62 108 LEU A C 1
ATOM 849 O O . LEU A 1 108 ? -10.459 2.250 32.283 1.00 97.62 108 LEU A O 1
ATOM 853 N N . ASN A 1 109 ? -11.748 3.914 33.070 1.00 97.38 109 ASN A N 1
ATOM 854 C CA . ASN A 1 109 ? -11.496 4.825 31.949 1.00 97.38 109 ASN A CA 1
ATOM 855 C C . ASN A 1 109 ? -10.013 5.218 31.852 1.00 97.38 109 ASN A C 1
ATOM 857 O O . ASN A 1 109 ? -9.454 5.266 30.756 1.00 97.38 109 ASN A O 1
ATOM 861 N N . THR A 1 110 ? -9.359 5.439 32.994 1.00 97.50 110 THR A N 1
ATOM 862 C CA . THR A 1 110 ? -7.925 5.759 33.055 1.00 97.50 110 THR A CA 1
ATOM 863 C C . THR A 1 110 ? -7.075 4.577 32.588 1.00 97.50 110 THR A C 1
ATOM 865 O O . THR A 1 110 ? -6.220 4.726 31.715 1.00 97.50 110 THR A O 1
ATOM 868 N N . THR A 1 111 ? -7.348 3.373 33.102 1.00 97.31 111 THR A N 1
ATOM 869 C CA . THR A 1 111 ? -6.659 2.150 32.669 1.00 97.31 111 THR A CA 1
ATOM 870 C C . THR A 1 111 ? -6.886 1.892 31.178 1.00 97.31 111 THR A C 1
ATOM 872 O O . THR A 1 111 ? -5.945 1.521 30.475 1.00 97.31 111 THR A O 1
ATOM 875 N N . ARG A 1 112 ? -8.097 2.140 30.656 1.00 97.56 112 ARG A N 1
ATOM 876 C CA . ARG A 1 112 ? -8.388 2.012 29.222 1.00 97.56 112 ARG A CA 1
ATOM 877 C C . ARG A 1 112 ? -7.508 2.937 28.381 1.00 97.56 112 ARG A C 1
ATOM 879 O O . ARG A 1 112 ? -6.885 2.460 27.435 1.00 97.56 112 ARG A O 1
ATOM 886 N N . ALA A 1 113 ? -7.399 4.210 28.758 1.00 96.38 113 ALA A N 1
ATOM 887 C CA . ALA A 1 113 ? -6.552 5.175 28.059 1.00 96.38 113 ALA A CA 1
ATOM 888 C C . ALA A 1 113 ? -5.069 4.755 28.051 1.00 96.38 113 ALA A C 1
ATOM 890 O O . ALA A 1 113 ? -4.411 4.832 27.013 1.00 96.38 113 ALA A O 1
ATOM 891 N N . HIS A 1 114 ? -4.549 4.243 29.174 1.00 96.38 114 HIS A N 1
ATOM 892 C CA . HIS A 1 114 ? -3.176 3.731 29.246 1.00 96.38 114 HIS A CA 1
ATOM 893 C C . HIS A 1 114 ? -2.947 2.508 28.347 1.00 96.38 114 HIS A C 1
ATOM 895 O O . HIS A 1 114 ? -1.909 2.412 27.689 1.00 96.38 114 HIS A O 1
ATOM 901 N N . ILE A 1 115 ? -3.907 1.577 28.298 1.00 96.00 115 ILE A N 1
ATOM 902 C CA . ILE A 1 115 ? -3.840 0.414 27.403 1.00 96.00 115 ILE A CA 1
ATOM 903 C C . ILE A 1 115 ? -3.825 0.875 25.945 1.00 96.00 115 ILE A C 1
ATOM 905 O O . ILE A 1 115 ? -2.967 0.431 25.186 1.00 96.00 115 ILE A O 1
ATOM 909 N N . ASP A 1 116 ? -4.713 1.795 25.562 1.00 94.94 116 ASP A N 1
ATOM 910 C CA . ASP A 1 116 ? -4.785 2.305 24.191 1.00 94.94 116 ASP A CA 1
ATOM 911 C C . ASP A 1 116 ? -3.471 3.002 23.782 1.00 94.94 116 ASP A C 1
ATOM 913 O O . ASP A 1 116 ? -2.937 2.734 22.703 1.00 94.94 116 ASP A O 1
ATOM 917 N N . GLN A 1 117 ? -2.880 3.817 24.664 1.00 94.00 117 GLN A N 1
ATOM 918 C CA . GLN A 1 117 ? -1.581 4.456 24.422 1.00 94.00 117 GLN A CA 1
ATOM 919 C C . GLN A 1 117 ? -0.450 3.431 24.246 1.00 94.00 117 GLN A C 1
ATOM 921 O O . GLN A 1 117 ? 0.390 3.565 23.351 1.00 94.00 117 GLN A O 1
ATOM 926 N N . ARG A 1 118 ? -0.421 2.388 25.083 1.00 95.12 118 ARG A N 1
ATOM 927 C CA . ARG A 1 118 ? 0.582 1.321 24.995 1.00 95.12 118 ARG A CA 1
ATOM 928 C C . ARG A 1 118 ? 0.425 0.492 23.721 1.00 95.12 118 ARG A C 1
ATOM 930 O O . ARG A 1 118 ? 1.413 0.220 23.048 1.00 95.12 118 ARG A O 1
ATOM 937 N N . MET A 1 119 ? -0.803 0.139 23.349 1.00 93.62 119 MET A N 1
ATOM 938 C CA . MET A 1 119 ? -1.073 -0.575 22.100 1.00 93.62 119 MET A CA 1
ATOM 939 C C . MET A 1 119 ? -0.614 0.234 20.883 1.00 93.62 119 MET A C 1
ATOM 941 O O . MET A 1 119 ? -0.034 -0.324 19.951 1.00 93.62 119 MET A O 1
ATOM 945 N N . GLN A 1 120 ? -0.829 1.553 20.890 1.00 90.81 120 GLN A N 1
ATOM 946 C CA . GLN A 1 120 ? -0.358 2.430 19.820 1.00 90.81 120 GLN A CA 1
ATOM 947 C C . GLN A 1 120 ? 1.173 2.447 19.724 1.00 90.81 120 GLN A C 1
ATOM 949 O O . GLN A 1 120 ? 1.709 2.326 18.619 1.00 90.81 120 GLN A O 1
ATOM 954 N N . SER A 1 121 ? 1.884 2.557 20.851 1.00 91.38 121 SER A N 1
ATOM 955 C CA . SER A 1 121 ? 3.351 2.578 20.849 1.00 91.38 121 SER A CA 1
ATOM 956 C C . SER A 1 121 ? 3.945 1.235 20.410 1.00 91.38 121 SER A C 1
ATOM 958 O O . SER A 1 121 ? 4.825 1.212 19.546 1.00 91.38 121 SER A O 1
ATOM 960 N N . GLU A 1 122 ? 3.412 0.114 20.902 1.00 93.38 122 GLU A N 1
ATOM 961 C CA . GLU A 1 122 ? 3.817 -1.235 20.492 1.00 93.38 122 GLU A CA 1
ATOM 962 C C . GLU A 1 122 ? 3.548 -1.473 18.995 1.00 93.38 122 GLU A C 1
ATOM 964 O O . GLU A 1 122 ? 4.418 -1.977 18.282 1.00 93.38 122 GLU A O 1
ATOM 969 N N . ALA A 1 123 ? 2.404 -1.021 18.467 1.00 90.25 123 ALA A N 1
ATOM 970 C CA . ALA A 1 123 ? 2.086 -1.130 17.042 1.00 90.25 123 ALA A CA 1
ATOM 971 C C . ALA A 1 123 ? 3.030 -0.309 16.144 1.00 90.25 123 ALA A C 1
ATOM 973 O O . ALA A 1 123 ? 3.296 -0.697 15.002 1.00 90.25 123 ALA A O 1
ATOM 974 N N . VAL A 1 124 ? 3.531 0.838 16.612 1.00 88.88 124 VAL A N 1
ATOM 975 C CA . VAL A 1 124 ? 4.554 1.616 15.889 1.00 88.88 124 VAL A CA 1
ATOM 976 C C . VAL A 1 124 ? 5.887 0.872 15.887 1.00 88.88 124 VAL A C 1
ATOM 978 O O . VAL A 1 124 ? 6.499 0.726 14.827 1.00 88.88 124 VAL A O 1
ATOM 981 N N . GLN A 1 125 ? 6.316 0.344 17.036 1.00 89.69 125 GLN A N 1
ATOM 982 C CA . GLN A 1 125 ? 7.567 -0.415 17.132 1.00 89.69 125 GLN A CA 1
ATOM 983 C C . GLN A 1 125 ? 7.532 -1.682 16.273 1.00 89.69 125 GLN A C 1
ATOM 985 O O . GLN A 1 125 ? 8.463 -1.935 15.510 1.00 89.69 125 GLN A O 1
ATOM 990 N N . MET A 1 126 ? 6.425 -2.428 16.303 1.00 89.81 126 MET A N 1
ATOM 991 C CA . MET A 1 126 ? 6.264 -3.635 15.493 1.00 89.81 126 MET A CA 1
ATOM 992 C C . MET A 1 126 ? 6.317 -3.329 13.990 1.00 89.81 126 MET A C 1
ATOM 994 O O . MET A 1 126 ? 6.966 -4.047 13.224 1.00 89.81 126 MET A O 1
ATOM 998 N N . ARG A 1 127 ? 5.699 -2.220 13.553 1.00 89.00 127 ARG A N 1
ATOM 999 C CA . ARG A 1 127 ? 5.785 -1.757 12.159 1.00 89.00 127 ARG A CA 1
ATOM 1000 C C . ARG A 1 127 ? 7.222 -1.451 11.746 1.00 89.00 127 ARG A C 1
ATOM 1002 O O . ARG A 1 127 ? 7.627 -1.885 10.670 1.00 89.00 127 ARG A O 1
ATOM 1009 N N . ARG A 1 128 ? 7.996 -0.772 12.599 1.00 92.56 128 ARG A N 1
ATOM 1010 C CA . ARG A 1 128 ? 9.419 -0.468 12.358 1.00 92.56 128 ARG A CA 1
ATOM 1011 C C . ARG A 1 128 ? 10.274 -1.735 12.293 1.00 92.56 128 ARG A C 1
ATOM 1013 O O . ARG A 1 128 ? 11.048 -1.888 11.353 1.00 92.56 128 ARG A O 1
ATOM 1020 N N . LEU A 1 129 ? 10.085 -2.675 13.223 1.00 92.00 129 LEU A N 1
ATOM 1021 C CA . LEU A 1 129 ? 10.787 -3.967 13.224 1.00 92.00 129 LEU A CA 1
ATOM 1022 C C . LEU A 1 129 ? 10.495 -4.783 11.962 1.00 92.00 129 LEU A C 1
ATOM 1024 O O . LEU A 1 129 ? 11.410 -5.343 11.362 1.00 92.00 129 LEU A O 1
ATOM 1028 N N . THR A 1 130 ? 9.244 -4.777 11.498 1.00 91.94 130 THR A N 1
ATOM 1029 C CA . THR A 1 130 ? 8.858 -5.449 10.248 1.00 91.94 130 THR A CA 1
ATOM 1030 C C . THR A 1 130 ? 9.614 -4.873 9.043 1.00 91.94 130 THR A C 1
ATOM 1032 O O . THR A 1 130 ? 9.937 -5.604 8.110 1.00 91.94 130 THR A O 1
ATOM 1035 N N . LYS A 1 131 ? 9.965 -3.576 9.050 1.00 93.81 131 LYS A N 1
ATOM 1036 C CA . LYS A 1 131 ? 10.775 -2.976 7.972 1.00 93.81 131 LYS A CA 1
ATOM 1037 C C . LYS A 1 131 ? 12.205 -3.500 7.946 1.00 93.81 131 LYS A C 1
ATOM 1039 O O . LYS A 1 131 ? 12.775 -3.614 6.869 1.00 93.81 131 LYS A O 1
ATOM 1044 N N . LEU A 1 132 ? 12.753 -3.820 9.114 1.00 95.38 132 LEU A N 1
ATOM 1045 C CA . LEU A 1 132 ? 14.127 -4.292 9.291 1.00 95.38 132 LEU A CA 1
ATOM 1046 C C . LEU A 1 132 ? 14.256 -5.820 9.247 1.00 95.38 132 LEU A C 1
ATOM 1048 O O . LEU A 1 132 ? 15.353 -6.352 9.391 1.00 95.38 132 LEU A O 1
ATOM 1052 N N . THR A 1 133 ? 13.143 -6.531 9.065 1.00 95.56 133 THR A N 1
ATOM 1053 C CA . THR A 1 133 ? 13.117 -7.993 9.018 1.00 95.56 133 THR A CA 1
ATOM 1054 C C . THR A 1 133 ? 13.013 -8.455 7.565 1.00 95.56 133 THR A C 1
ATOM 1056 O O . THR A 1 133 ? 12.032 -8.108 6.899 1.00 95.56 133 THR A O 1
ATOM 1059 N N . PRO A 1 134 ? 13.980 -9.232 7.046 1.00 96.50 134 PRO A N 1
ATOM 1060 C CA . PRO A 1 134 ? 13.885 -9.814 5.710 1.00 96.50 134 PRO A CA 1
ATOM 1061 C C . PRO A 1 134 ? 12.585 -10.603 5.551 1.00 96.50 134 PRO A C 1
ATOM 1063 O O . PRO A 1 134 ? 12.200 -11.368 6.435 1.00 96.50 134 PRO A O 1
ATOM 1066 N N . ARG A 1 135 ? 11.883 -10.396 4.435 1.00 93.62 135 ARG A N 1
ATOM 1067 C CA . ARG A 1 135 ? 10.668 -11.160 4.121 1.00 93.62 135 ARG A CA 1
ATOM 1068 C C . ARG A 1 135 ? 11.050 -12.436 3.375 1.00 93.62 135 ARG A C 1
ATOM 1070 O O . ARG A 1 135 ? 12.027 -12.450 2.640 1.00 93.62 135 ARG A O 1
ATOM 1077 N N . ASN A 1 136 ? 10.232 -13.476 3.503 1.00 89.88 136 ASN A N 1
ATOM 1078 C CA . ASN A 1 136 ? 10.455 -14.748 2.800 1.00 89.88 136 ASN A CA 1
ATOM 1079 C C . ASN A 1 136 ? 9.996 -14.716 1.333 1.00 89.88 136 ASN A C 1
ATOM 1081 O O . ASN A 1 136 ? 10.308 -15.616 0.561 1.00 89.88 136 ASN A O 1
ATOM 1085 N N . ILE A 1 137 ? 9.202 -13.711 0.969 1.00 91.38 137 ILE A N 1
ATOM 1086 C CA . ILE A 1 137 ? 8.601 -13.551 -0.349 1.00 91.38 137 ILE A CA 1
ATOM 1087 C C . ILE A 1 137 ? 8.502 -12.055 -0.664 1.00 91.38 137 ILE A C 1
ATOM 1089 O O . ILE A 1 137 ? 8.314 -11.242 0.247 1.00 91.38 137 ILE A O 1
ATOM 1093 N N . GLY A 1 138 ? 8.698 -11.689 -1.930 1.00 91.19 138 GLY A N 1
ATOM 1094 C CA . GLY A 1 138 ? 8.729 -10.295 -2.368 1.00 91.19 138 GLY A CA 1
ATOM 1095 C C . GLY A 1 138 ? 7.503 -9.881 -3.175 1.00 91.19 138 GLY A C 1
ATOM 1096 O O . GLY A 1 138 ? 6.884 -10.706 -3.850 1.00 91.19 138 GLY A O 1
ATOM 1097 N N . ARG A 1 139 ? 7.189 -8.581 -3.133 1.00 97.06 139 ARG A N 1
ATOM 1098 C CA . ARG A 1 139 ? 6.316 -7.918 -4.109 1.00 97.06 139 ARG A CA 1
ATOM 1099 C C . ARG A 1 139 ? 7.207 -7.169 -5.088 1.00 97.06 139 ARG A C 1
ATOM 1101 O O . ARG A 1 139 ? 7.989 -6.314 -4.671 1.00 97.06 139 ARG A O 1
ATOM 1108 N N . PHE A 1 140 ? 7.121 -7.508 -6.367 1.00 97.75 140 PHE A N 1
ATOM 1109 C CA . PHE A 1 140 ? 7.990 -6.955 -7.400 1.00 97.75 140 PHE A CA 1
ATOM 1110 C C . PHE A 1 140 ? 7.187 -6.080 -8.350 1.00 97.75 140 PHE A C 1
ATOM 1112 O O . PHE A 1 140 ? 6.191 -6.518 -8.919 1.00 97.75 140 PHE A O 1
ATOM 1119 N N . GLN A 1 141 ? 7.648 -4.850 -8.536 1.00 97.44 141 GLN A N 1
ATOM 1120 C CA . GLN A 1 141 ? 7.100 -3.904 -9.496 1.00 97.44 141 GLN A CA 1
ATOM 1121 C C . GLN A 1 141 ? 8.116 -3.599 -10.593 1.00 97.44 141 GLN A C 1
ATOM 1123 O O . GLN A 1 141 ? 9.313 -3.459 -10.331 1.00 97.44 141 GLN A O 1
ATOM 1128 N N . THR A 1 142 ? 7.641 -3.454 -11.826 1.00 98.38 142 THR A N 1
ATOM 1129 C CA . THR A 1 142 ? 8.493 -3.149 -12.981 1.00 98.38 142 THR A CA 1
ATOM 1130 C C . THR A 1 142 ? 7.840 -2.078 -13.838 1.00 98.38 142 THR A C 1
ATOM 1132 O O . THR A 1 142 ? 6.663 -2.198 -14.178 1.00 98.38 142 THR A O 1
ATOM 1135 N N . HIS A 1 143 ? 8.600 -1.038 -14.199 1.00 98.19 143 HIS A N 1
ATOM 1136 C CA . HIS A 1 143 ? 8.173 -0.131 -15.261 1.00 98.19 143 HIS A CA 1
ATOM 1137 C C . HIS A 1 143 ? 8.379 -0.812 -16.605 1.00 98.19 143 HIS A C 1
ATOM 1139 O O . HIS A 1 143 ? 9.509 -1.114 -16.974 1.00 98.19 143 HIS A O 1
ATOM 1145 N N . ILE A 1 144 ? 7.293 -1.028 -17.340 1.00 98.62 144 ILE A N 1
ATOM 1146 C CA . ILE A 1 144 ? 7.371 -1.383 -18.761 1.00 98.62 144 ILE A CA 1
ATOM 1147 C C . ILE A 1 144 ? 7.389 -0.128 -19.647 1.00 98.62 144 ILE A C 1
ATOM 1149 O O . ILE A 1 144 ? 7.849 -0.171 -20.784 1.00 98.62 144 ILE A O 1
ATOM 1153 N N . VAL A 1 145 ? 6.944 1.011 -19.104 1.00 98.38 145 VAL A N 1
ATOM 1154 C CA . VAL A 1 145 ? 7.004 2.341 -19.723 1.00 98.38 145 VAL A CA 1
ATOM 1155 C C . VAL A 1 145 ? 7.406 3.355 -18.655 1.00 98.38 145 VAL A C 1
ATOM 1157 O O . VAL A 1 145 ? 6.686 3.491 -17.672 1.00 98.38 145 VAL A O 1
ATOM 1160 N N . ASP A 1 146 ? 8.504 4.093 -18.826 1.00 97.62 146 ASP A N 1
ATOM 1161 C CA . ASP A 1 146 ? 8.952 5.058 -17.799 1.00 97.62 146 ASP A CA 1
ATOM 1162 C C . ASP A 1 146 ? 8.072 6.330 -17.778 1.00 97.62 146 ASP A C 1
ATOM 1164 O O . ASP A 1 146 ? 7.759 6.888 -16.721 1.00 97.62 146 ASP A O 1
ATOM 1168 N N . HIS A 1 147 ? 7.654 6.789 -18.963 1.00 97.88 147 HIS A N 1
ATOM 1169 C CA . HIS A 1 147 ? 6.871 8.011 -19.165 1.00 97.88 147 HIS A CA 1
ATOM 1170 C C . HIS A 1 147 ? 5.355 7.793 -19.017 1.00 97.88 147 HIS A C 1
ATOM 1172 O O . HIS A 1 147 ? 4.856 6.668 -19.084 1.00 97.88 147 HIS A O 1
ATOM 1178 N N . CYS A 1 148 ? 4.604 8.879 -18.806 1.00 97.69 148 CYS A N 1
ATOM 1179 C CA . CYS A 1 148 ? 3.147 8.853 -18.635 1.00 97.69 148 CYS A CA 1
ATOM 1180 C C . CYS A 1 148 ? 2.436 9.809 -19.605 1.00 97.69 148 CYS A C 1
ATOM 1182 O O . CYS A 1 148 ? 2.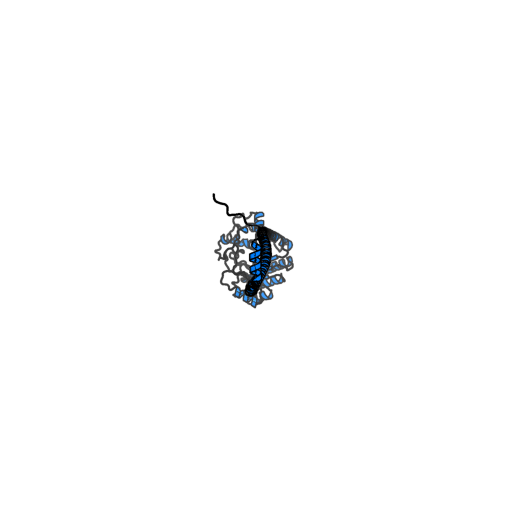980 10.834 -20.007 1.00 97.69 148 CYS A O 1
ATOM 1184 N N . ASN A 1 149 ? 1.180 9.500 -19.928 1.00 96.75 149 ASN A N 1
ATOM 1185 C CA . ASN A 1 149 ? 0.259 10.395 -20.638 1.00 96.75 149 ASN A CA 1
ATOM 1186 C C . ASN A 1 149 ? -0.524 11.339 -19.697 1.00 96.75 149 ASN A C 1
ATOM 1188 O O . ASN A 1 149 ? -1.302 12.169 -20.168 1.00 96.75 149 ASN A O 1
ATOM 1192 N N . LEU A 1 150 ? -0.322 11.224 -18.382 1.00 96.56 150 LEU A N 1
ATOM 1193 C CA . LEU A 1 150 ? -0.691 12.232 -17.390 1.00 96.56 150 LEU A CA 1
ATOM 1194 C C . LEU A 1 150 ? 0.522 13.082 -17.007 1.00 96.56 150 LEU A C 1
ATOM 1196 O O . LEU A 1 150 ? 1.672 12.671 -17.133 1.00 96.56 150 LEU A O 1
ATOM 1200 N N . ASN A 1 151 ? 0.242 14.266 -16.467 1.00 95.88 151 ASN A N 1
ATOM 1201 C CA . ASN A 1 151 ? 1.252 15.216 -16.016 1.00 95.88 151 ASN A CA 1
ATOM 1202 C C . ASN A 1 151 ? 1.025 15.572 -14.537 1.00 95.88 151 ASN A C 1
ATOM 1204 O O . ASN A 1 151 ? 0.722 16.713 -14.211 1.00 95.88 151 ASN A O 1
ATOM 1208 N N . CYS A 1 152 ? 1.068 14.578 -13.648 1.00 95.19 152 CYS A N 1
ATOM 1209 C CA . CYS A 1 152 ? 0.795 14.747 -12.215 1.00 95.19 152 CYS A CA 1
ATOM 1210 C C . CYS A 1 152 ? 1.931 15.509 -11.511 1.00 95.19 152 CYS A C 1
ATOM 1212 O O . CYS A 1 152 ? 3.086 15.098 -11.614 1.00 95.19 152 CYS A O 1
ATOM 1214 N N . ALA A 1 153 ? 1.605 16.561 -10.756 1.00 95.06 153 ALA A N 1
ATOM 1215 C CA . ALA A 1 153 ? 2.564 17.250 -9.888 1.00 95.06 153 ALA A CA 1
ATOM 1216 C C . ALA A 1 153 ? 3.067 16.312 -8.778 1.00 95.06 153 ALA A C 1
ATOM 1218 O O . ALA A 1 153 ? 2.273 15.568 -8.197 1.00 95.06 153 ALA A O 1
ATOM 1219 N N . GLY A 1 154 ? 4.373 16.331 -8.500 1.00 93.75 154 GLY A N 1
ATOM 1220 C CA . GLY A 1 154 ? 4.969 15.530 -7.423 1.00 93.75 154 GLY A CA 1
ATOM 1221 C C . GLY A 1 154 ? 4.890 14.013 -7.635 1.00 93.75 154 GLY A C 1
ATOM 1222 O O . GLY A 1 154 ? 4.808 13.247 -6.674 1.00 93.75 154 GLY A O 1
ATOM 1223 N N . CYS A 1 155 ? 4.879 13.540 -8.889 1.00 94.31 155 CYS A N 1
ATOM 1224 C CA . CYS A 1 155 ? 4.843 12.108 -9.190 1.00 94.31 155 CYS A CA 1
ATOM 1225 C C . CYS A 1 155 ? 6.038 11.373 -8.551 1.00 94.31 155 CYS A C 1
ATOM 1227 O O . CYS A 1 155 ? 7.187 11.652 -8.892 1.00 94.31 155 CYS A O 1
ATOM 1229 N N . ALA A 1 156 ? 5.766 10.385 -7.689 1.00 91.19 156 ALA A N 1
ATOM 1230 C CA . ALA A 1 156 ? 6.783 9.588 -6.987 1.00 91.19 156 ALA A CA 1
ATOM 1231 C C . ALA A 1 156 ? 7.688 8.762 -7.918 1.00 91.19 156 ALA A C 1
ATOM 1233 O O . ALA A 1 156 ? 8.772 8.340 -7.529 1.00 91.19 156 ALA A O 1
ATOM 1234 N N . HIS A 1 157 ? 7.217 8.498 -9.136 1.00 94.31 157 HIS A N 1
ATOM 1235 C CA . HIS A 1 157 ? 7.953 7.773 -10.166 1.00 94.31 157 HIS A CA 1
ATOM 1236 C C . HIS A 1 157 ? 8.660 8.712 -11.154 1.00 94.31 157 HIS A C 1
ATOM 1238 O O . HIS A 1 157 ? 9.328 8.239 -12.063 1.00 94.31 157 HIS A O 1
ATOM 1244 N N . PHE A 1 158 ? 8.487 10.034 -11.012 1.00 96.25 158 PHE A N 1
ATOM 1245 C CA . PHE A 1 158 ? 9.002 11.063 -11.926 1.00 96.25 158 PHE A CA 1
ATOM 1246 C C . PHE A 1 158 ? 8.538 10.913 -13.389 1.00 96.25 158 PHE A C 1
ATOM 1248 O O . PHE A 1 158 ? 9.098 11.528 -14.294 1.00 96.25 158 PHE A O 1
ATOM 1255 N N . SER A 1 159 ? 7.495 10.117 -13.647 1.00 96.56 159 SER A N 1
ATOM 1256 C CA . SER A 1 159 ? 7.072 9.703 -14.993 1.00 96.56 159 SER A CA 1
ATOM 1257 C C . SER A 1 159 ? 6.644 10.837 -15.924 1.00 96.56 159 SER A C 1
ATOM 1259 O O . SER A 1 159 ? 6.672 10.675 -17.139 1.00 96.56 159 SER A O 1
ATOM 1261 N N . ASN A 1 160 ? 6.256 11.994 -15.391 1.00 95.31 160 ASN A N 1
ATOM 1262 C CA . ASN A 1 160 ? 5.924 13.175 -16.189 1.00 95.31 160 ASN A CA 1
ATOM 1263 C C . ASN A 1 160 ? 7.155 13.992 -16.634 1.00 95.31 160 ASN A C 1
ATOM 1265 O O . ASN A 1 160 ? 7.008 14.888 -17.471 1.00 95.31 160 ASN A O 1
ATOM 1269 N N . LEU A 1 161 ? 8.335 13.692 -16.078 1.00 96.75 161 LEU A N 1
ATOM 1270 C CA . LEU A 1 161 ? 9.638 14.268 -16.438 1.00 96.75 161 LEU A CA 1
ATOM 1271 C C . LEU A 1 161 ? 10.469 13.334 -17.331 1.00 96.75 161 LEU A C 1
ATOM 1273 O O . LEU A 1 161 ? 11.402 13.784 -17.992 1.00 96.75 161 LEU A O 1
ATOM 1277 N N . HIS A 1 162 ? 10.139 12.041 -17.356 1.00 95.06 162 HIS A N 1
ATOM 1278 C CA . HIS A 1 162 ? 10.798 11.060 -18.210 1.00 95.06 162 HIS A CA 1
ATOM 1279 C C . HIS A 1 162 ? 10.585 11.355 -19.699 1.00 95.06 162 HIS A C 1
ATOM 1281 O O . HIS A 1 162 ? 9.480 11.682 -20.138 1.00 95.06 162 HIS A O 1
ATOM 1287 N N . SER A 1 163 ? 11.643 11.164 -20.487 1.00 93.56 163 SER A N 1
ATOM 1288 C CA . SER A 1 163 ? 11.521 11.012 -21.934 1.00 93.56 163 SER A CA 1
ATOM 1289 C C . SER A 1 163 ? 10.833 9.692 -22.291 1.00 93.56 163 SER A C 1
ATOM 1291 O O . SER A 1 163 ? 10.748 8.767 -21.478 1.00 93.56 163 SER A O 1
ATOM 1293 N N . GLU A 1 164 ? 10.341 9.603 -23.526 1.00 96.50 164 GLU A N 1
ATOM 1294 C CA . GLU A 1 164 ? 9.733 8.384 -24.050 1.00 96.50 164 GLU A CA 1
ATOM 1295 C C . GLU A 1 164 ? 10.728 7.219 -23.997 1.00 96.50 164 GLU A C 1
ATOM 1297 O O . GLU A 1 164 ? 11.797 7.247 -24.610 1.00 96.50 164 GLU A O 1
ATOM 1302 N N . LYS A 1 165 ? 10.375 6.200 -23.212 1.00 96.69 165 LYS A N 1
ATOM 1303 C CA . LYS A 1 165 ? 11.180 5.002 -23.006 1.00 96.69 165 LYS A CA 1
ATOM 1304 C C . LYS A 1 165 ? 10.290 3.810 -22.673 1.00 96.69 165 LYS A C 1
ATOM 1306 O O . LYS A 1 165 ? 9.388 3.919 -21.837 1.00 96.69 165 LYS A O 1
ATOM 1311 N N . PHE A 1 166 ? 10.590 2.694 -23.328 1.00 98.25 166 PHE A N 1
ATOM 1312 C CA . PHE A 1 166 ? 9.905 1.411 -23.215 1.00 98.25 166 PHE A CA 1
ATOM 1313 C C . PHE A 1 166 ? 10.923 0.336 -22.843 1.00 98.25 166 PHE A C 1
ATOM 1315 O O . PHE A 1 166 ? 12.046 0.345 -23.355 1.00 98.25 166 PHE A O 1
ATOM 1322 N N . LEU A 1 167 ? 10.540 -0.568 -21.949 1.00 98.31 167 LEU A N 1
ATOM 1323 C CA . LEU A 1 167 ? 11.331 -1.751 -21.626 1.00 98.31 167 LEU A CA 1
ATOM 1324 C C . LEU A 1 167 ? 11.192 -2.775 -22.757 1.00 98.31 167 LEU A C 1
ATOM 1326 O O . LEU A 1 167 ? 10.084 -2.999 -23.227 1.00 98.31 167 LEU A O 1
ATOM 1330 N N . SER A 1 168 ? 12.274 -3.429 -23.184 1.00 98.56 168 SER A N 1
ATOM 1331 C CA . SER A 1 168 ? 12.138 -4.505 -24.173 1.00 98.56 168 SER A CA 1
ATOM 1332 C C . SER A 1 168 ? 11.568 -5.777 -23.542 1.00 98.56 168 SER A C 1
ATOM 1334 O O . SER A 1 168 ? 11.816 -6.092 -22.373 1.00 98.56 168 SER A O 1
ATOM 1336 N N . VAL A 1 169 ? 10.826 -6.542 -24.341 1.00 98.69 169 VAL A N 1
ATOM 1337 C CA . VAL A 1 169 ? 10.261 -7.834 -23.928 1.00 98.69 169 VAL A CA 1
ATOM 1338 C C . VAL A 1 169 ? 11.375 -8.816 -23.547 1.00 98.69 169 VAL A C 1
ATOM 1340 O O . VAL A 1 169 ? 11.234 -9.574 -22.588 1.00 98.69 169 VAL A O 1
ATOM 1343 N N . GLU A 1 170 ? 12.503 -8.783 -24.255 1.00 98.62 170 GLU A N 1
ATOM 1344 C CA . GLU A 1 170 ? 13.671 -9.631 -24.013 1.00 98.62 170 GLU A CA 1
ATOM 1345 C C . GLU A 1 170 ? 14.353 -9.304 -22.684 1.00 98.62 170 GLU A C 1
ATOM 1347 O O . GLU A 1 170 ? 14.734 -10.217 -21.949 1.00 98.62 170 GLU A O 1
ATOM 1352 N N . GLU A 1 171 ? 14.493 -8.016 -22.352 1.00 98.50 171 GLU A N 1
ATOM 1353 C CA . GLU A 1 171 ? 15.062 -7.595 -21.071 1.00 98.50 171 GLU A CA 1
ATOM 1354 C C . GLU A 1 171 ? 14.162 -8.031 -19.914 1.00 98.50 171 GLU A C 1
ATOM 1356 O O . GLU A 1 171 ? 14.639 -8.640 -18.953 1.00 98.50 171 GLU A O 1
ATOM 1361 N N . TYR A 1 172 ? 12.853 -7.802 -20.048 1.00 98.75 172 TYR A N 1
ATOM 1362 C CA . TYR A 1 172 ? 11.872 -8.240 -19.063 1.00 98.75 172 TYR A CA 1
ATOM 1363 C C . TYR A 1 172 ? 11.899 -9.759 -18.870 1.00 98.75 172 TYR A C 1
ATOM 1365 O O . TYR A 1 172 ? 11.946 -10.225 -17.734 1.00 98.75 172 TYR A O 1
ATOM 1373 N N . ARG A 1 173 ? 11.940 -10.534 -19.964 1.00 98.88 173 ARG A N 1
ATOM 1374 C CA . ARG A 1 173 ? 12.047 -12.000 -19.928 1.00 98.88 173 ARG A CA 1
ATOM 1375 C C . ARG A 1 173 ? 13.281 -12.456 -19.166 1.00 98.88 173 ARG A C 1
ATOM 1377 O O . ARG A 1 173 ? 13.149 -13.226 -18.220 1.00 98.88 173 ARG A O 1
ATOM 1384 N N . ARG A 1 174 ? 14.458 -11.953 -19.543 1.00 98.81 174 ARG A N 1
ATOM 1385 C CA . ARG A 1 174 ? 15.731 -12.310 -18.905 1.00 98.81 174 ARG A CA 1
ATOM 1386 C C . ARG A 1 174 ? 15.692 -12.046 -17.400 1.00 98.81 174 ARG A C 1
ATOM 1388 O O . ARG A 1 174 ? 16.122 -12.884 -16.607 1.00 98.81 174 ARG A O 1
ATOM 1395 N N . ASP A 1 175 ? 15.192 -10.880 -17.002 1.00 98.75 175 ASP A N 1
ATOM 1396 C CA . ASP A 1 175 ? 15.173 -10.488 -15.597 1.00 98.75 175 ASP A CA 1
ATOM 1397 C C . ASP A 1 175 ? 14.115 -11.276 -14.800 1.00 98.75 175 ASP A C 1
ATOM 1399 O O . ASP A 1 175 ? 14.388 -11.686 -13.671 1.00 98.75 175 ASP A O 1
ATOM 1403 N N . TYR A 1 176 ? 12.945 -11.569 -15.382 1.00 98.75 176 TYR A N 1
ATOM 1404 C CA . TYR A 1 176 ? 11.895 -12.360 -14.727 1.00 98.75 176 TYR A CA 1
ATOM 1405 C C . TYR A 1 176 ? 12.224 -13.850 -14.638 1.00 98.75 176 TYR A C 1
ATOM 1407 O O . TYR A 1 176 ? 11.911 -14.467 -13.623 1.00 98.75 176 TYR A O 1
ATOM 1415 N N . GLU A 1 177 ? 12.897 -14.429 -15.634 1.00 98.81 177 GLU A N 1
ATOM 1416 C CA . GLU A 1 177 ? 13.402 -15.805 -15.561 1.00 98.81 177 GLU A CA 1
ATOM 1417 C C . GLU A 1 177 ? 14.448 -15.936 -14.448 1.00 98.81 177 GLU A C 1
ATOM 1419 O O . GLU A 1 177 ? 14.394 -16.869 -13.641 1.00 98.81 177 GLU A O 1
ATOM 1424 N N . ARG A 1 178 ? 15.356 -14.954 -14.329 1.00 98.62 178 ARG A N 1
ATOM 1425 C CA . ARG A 1 178 ? 16.323 -14.912 -13.227 1.00 98.62 178 ARG A CA 1
ATOM 1426 C C . ARG A 1 178 ? 15.633 -14.766 -11.873 1.00 98.62 178 ARG A C 1
ATOM 1428 O O . ARG A 1 178 ? 15.988 -15.474 -10.931 1.00 98.62 178 ARG A O 1
ATOM 1435 N N . LEU A 1 179 ? 14.649 -13.876 -11.770 1.00 98.06 179 LEU A N 1
ATOM 1436 C CA . LEU A 1 179 ? 13.901 -13.662 -10.535 1.00 98.06 179 LEU A CA 1
ATOM 1437 C C . LEU A 1 179 ? 13.098 -14.907 -10.136 1.00 98.06 179 LEU A C 1
ATOM 1439 O O . LEU A 1 179 ? 13.148 -15.326 -8.984 1.00 98.06 179 LEU A O 1
ATOM 1443 N N . SER A 1 180 ? 12.424 -15.541 -11.095 1.00 98.50 180 SER A N 1
ATOM 1444 C CA . SER A 1 180 ? 11.707 -16.800 -10.891 1.00 98.50 180 SER A CA 1
ATOM 1445 C C . SER A 1 180 ? 12.645 -17.897 -10.403 1.00 98.50 180 SER A C 1
ATOM 1447 O O . SER A 1 180 ? 12.330 -18.577 -9.432 1.00 98.50 180 SER A O 1
ATOM 1449 N N . HIS A 1 181 ? 13.840 -18.023 -10.985 1.00 98.31 181 HIS A N 1
ATOM 1450 C CA . HIS A 1 181 ? 14.836 -18.977 -10.506 1.00 98.31 181 HIS A CA 1
ATOM 1451 C C . HIS A 1 181 ? 15.248 -18.710 -9.048 1.00 98.31 181 HIS A C 1
ATOM 1453 O O . HIS A 1 181 ? 15.248 -19.632 -8.234 1.00 98.31 181 HIS A O 1
ATOM 1459 N N . LEU A 1 182 ? 15.554 -17.454 -8.700 1.00 98.06 182 LEU A N 1
ATOM 1460 C CA . LEU A 1 182 ? 15.965 -17.064 -7.345 1.00 98.06 182 LEU A CA 1
ATOM 1461 C C . LEU A 1 182 ? 14.875 -17.345 -6.305 1.00 98.06 182 LEU A C 1
ATOM 1463 O O . LEU A 1 182 ? 15.157 -17.887 -5.238 1.00 98.06 182 LEU A O 1
ATOM 1467 N N . PHE A 1 183 ? 13.629 -17.006 -6.631 1.00 97.69 183 PHE A N 1
ATOM 1468 C CA . PHE A 1 183 ? 12.486 -17.109 -5.725 1.00 97.69 183 PHE A CA 1
ATOM 1469 C C . PHE A 1 183 ? 11.645 -18.375 -5.944 1.00 97.69 183 PHE A C 1
ATOM 1471 O O . PHE A 1 183 ? 10.561 -18.503 -5.383 1.00 97.69 183 PHE A O 1
ATOM 1478 N N . ARG A 1 184 ? 12.149 -19.345 -6.720 1.00 97.38 184 ARG A N 1
ATOM 1479 C CA . ARG A 1 184 ? 11.490 -20.634 -7.013 1.00 97.38 184 ARG A CA 1
ATOM 1480 C C . ARG A 1 184 ? 10.073 -20.483 -7.590 1.00 97.38 184 ARG A C 1
ATOM 1482 O O . ARG A 1 184 ? 9.182 -21.255 -7.254 1.00 97.38 184 ARG A O 1
ATOM 1489 N N . GLY A 1 185 ? 9.866 -19.481 -8.442 1.00 97.75 185 GLY A N 1
ATOM 1490 C CA . GLY A 1 185 ? 8.574 -19.174 -9.061 1.00 97.75 185 GLY A CA 1
ATOM 1491 C C . GLY A 1 185 ? 7.530 -18.586 -8.108 1.00 97.75 185 GLY A C 1
ATOM 1492 O O . GLY A 1 185 ? 6.368 -18.454 -8.493 1.00 97.75 185 GLY A O 1
ATOM 1493 N N . GLU A 1 186 ? 7.926 -18.208 -6.889 1.00 98.00 186 GLU A N 1
ATOM 1494 C CA . GLU A 1 186 ? 7.041 -17.628 -5.879 1.00 98.00 186 GLU A CA 1
ATOM 1495 C C . GLU A 1 186 ? 7.233 -16.110 -5.768 1.00 98.00 186 GLU A C 1
ATOM 1497 O O . GLU A 1 186 ? 8.349 -15.593 -5.720 1.00 98.00 186 GLU A O 1
ATOM 1502 N N . ALA A 1 187 ? 6.123 -15.382 -5.702 1.00 98.00 187 ALA A N 1
ATOM 1503 C CA . ALA A 1 187 ? 6.084 -13.956 -5.396 1.00 98.00 187 ALA A CA 1
ATOM 1504 C C . ALA A 1 187 ? 4.764 -13.633 -4.689 1.00 98.00 187 ALA A C 1
ATOM 1506 O O . ALA A 1 187 ? 3.735 -14.253 -4.952 1.00 98.00 187 ALA A O 1
ATOM 1507 N N . GLU A 1 188 ? 4.784 -12.654 -3.789 1.00 98.00 188 GLU A N 1
ATOM 1508 C CA . GLU A 1 188 ? 3.582 -12.206 -3.082 1.00 98.00 188 GLU A CA 1
ATOM 1509 C C . GLU A 1 188 ? 2.685 -11.420 -4.032 1.00 98.00 188 GLU A C 1
ATOM 1511 O O . GLU A 1 188 ? 1.461 -11.500 -3.958 1.00 98.00 188 GLU A O 1
ATOM 1516 N N . LEU A 1 189 ? 3.314 -10.663 -4.932 1.00 98.00 189 LEU A N 1
ATOM 1517 C CA . LEU A 1 189 ? 2.651 -9.880 -5.955 1.00 98.00 189 LEU A CA 1
ATOM 1518 C C . LEU A 1 189 ? 3.639 -9.520 -7.067 1.00 98.00 189 LEU A C 1
ATOM 1520 O O . LEU A 1 189 ? 4.777 -9.138 -6.789 1.00 98.00 189 LEU A O 1
ATOM 1524 N N . ILE A 1 190 ? 3.169 -9.562 -8.310 1.00 98.56 190 ILE A N 1
ATOM 1525 C CA . ILE A 1 190 ? 3.829 -8.947 -9.461 1.00 98.56 190 ILE A CA 1
ATOM 1526 C C . ILE A 1 190 ? 2.988 -7.758 -9.939 1.00 98.56 190 ILE A C 1
ATOM 1528 O O . ILE A 1 190 ? 1.812 -7.916 -10.274 1.00 98.56 190 ILE A O 1
ATOM 1532 N N . GLU A 1 191 ? 3.589 -6.574 -10.011 1.00 98.00 191 GLU A N 1
ATOM 1533 C CA . GLU A 1 191 ? 2.959 -5.367 -10.549 1.00 98.00 191 GLU A CA 1
ATOM 1534 C C . GLU A 1 191 ? 3.656 -4.932 -11.845 1.00 98.00 191 GLU A C 1
ATOM 1536 O O . GLU A 1 191 ? 4.805 -4.483 -11.859 1.00 98.00 191 GLU A O 1
ATOM 1541 N N . ILE A 1 192 ? 2.926 -5.044 -12.953 1.00 98.56 192 ILE A N 1
ATOM 1542 C CA . ILE A 1 192 ? 3.296 -4.474 -14.245 1.00 98.56 192 ILE A CA 1
ATOM 1543 C C . ILE A 1 192 ? 2.791 -3.033 -14.245 1.00 98.56 192 ILE A C 1
ATOM 1545 O O . ILE A 1 192 ? 1.584 -2.778 -14.256 1.00 98.56 192 ILE A O 1
ATOM 1549 N N . LEU A 1 193 ? 3.710 -2.078 -14.194 1.00 97.19 193 LEU A N 1
ATOM 1550 C CA . LEU A 1 193 ? 3.362 -0.664 -14.134 1.00 97.19 193 LEU A CA 1
ATOM 1551 C C . LEU A 1 193 ? 4.346 0.183 -14.931 1.00 97.19 193 LEU A C 1
ATOM 1553 O O . LEU A 1 193 ? 4.987 -0.295 -15.862 1.00 97.19 193 LEU A O 1
ATOM 1557 N N . GLY A 1 194 ? 4.398 1.471 -14.634 1.00 94.81 194 GLY A N 1
ATOM 1558 C CA . GLY A 1 194 ? 5.137 2.456 -15.400 1.00 94.81 194 GLY A CA 1
ATOM 1559 C C . GLY A 1 194 ? 4.733 3.861 -14.997 1.00 94.81 194 GLY A C 1
ATOM 1560 O O . GLY A 1 194 ? 4.107 4.061 -13.953 1.00 94.81 194 GLY A O 1
ATOM 1561 N N . GLY A 1 195 ? 5.006 4.811 -15.881 1.00 96.88 195 GLY A N 1
ATOM 1562 C CA . GLY A 1 195 ? 4.186 6.005 -15.980 1.00 96.88 195 GLY A CA 1
ATOM 1563 C C . GLY A 1 195 ? 2.782 5.662 -16.473 1.00 96.88 195 GLY A C 1
ATOM 1564 O O . GLY A 1 195 ? 1.815 5.863 -15.744 1.00 96.88 195 GLY A O 1
ATOM 1565 N N . GLU A 1 196 ? 2.647 5.119 -17.685 1.00 98.06 196 GLU A N 1
ATOM 1566 C CA . GLU A 1 196 ? 1.399 4.496 -18.148 1.00 98.06 196 GLU A CA 1
ATOM 1567 C C . GLU A 1 196 ? 1.695 3.215 -18.950 1.00 98.06 196 GLU A C 1
ATOM 1569 O O . GLU A 1 196 ? 2.126 3.305 -20.103 1.00 98.06 196 GLU A O 1
ATOM 1574 N N . PRO A 1 197 ? 1.468 2.015 -18.378 1.00 98.44 197 PRO A N 1
ATOM 1575 C CA . PRO A 1 197 ? 1.823 0.758 -19.036 1.00 98.44 197 PRO A CA 1
ATOM 1576 C C . PRO A 1 197 ? 1.029 0.495 -20.319 1.00 98.44 197 PRO A C 1
ATOM 1578 O O . PRO A 1 197 ? 1.558 -0.143 -21.226 1.00 98.44 197 PRO A O 1
ATOM 1581 N N . LEU A 1 198 ? -0.202 1.012 -20.448 1.00 98.56 198 LEU A N 1
ATOM 1582 C CA . LEU A 1 198 ? -1.034 0.806 -21.643 1.00 98.56 198 LEU A CA 1
ATOM 1583 C C . LEU A 1 198 ? -0.512 1.540 -22.894 1.00 98.56 198 LEU A C 1
ATOM 1585 O O . LEU A 1 198 ? -1.088 1.406 -23.970 1.00 98.56 198 LEU A O 1
ATOM 1589 N N . LEU A 1 199 ? 0.578 2.307 -22.780 1.00 98.44 199 LEU A N 1
ATOM 1590 C CA . LEU A 1 199 ? 1.312 2.838 -23.933 1.00 98.44 199 LEU A CA 1
ATOM 1591 C C . LEU A 1 199 ? 2.179 1.769 -24.623 1.00 98.44 199 LEU A C 1
ATOM 1593 O O . LEU A 1 199 ? 2.565 1.953 -25.778 1.00 98.44 199 LEU A O 1
ATOM 1597 N N . HIS A 1 200 ? 2.499 0.660 -23.948 1.00 98.44 200 HIS A N 1
ATOM 1598 C CA . HIS A 1 200 ? 3.369 -0.373 -24.502 1.00 98.44 200 HIS A CA 1
ATOM 1599 C C . HIS A 1 200 ? 2.628 -1.259 -25.513 1.00 98.44 200 HIS A C 1
ATOM 1601 O O . HIS A 1 200 ? 1.727 -2.015 -25.153 1.00 98.44 200 HIS A O 1
ATOM 1607 N N . LYS A 1 201 ? 3.060 -1.244 -26.780 1.00 97.56 201 LYS A N 1
ATOM 1608 C CA . LYS A 1 201 ? 2.416 -2.017 -27.864 1.00 97.56 201 LYS A CA 1
ATOM 1609 C C . LYS A 1 201 ? 2.448 -3.531 -27.636 1.00 97.56 201 LYS A C 1
ATOM 1611 O O . LYS A 1 201 ? 1.532 -4.234 -28.036 1.00 97.56 201 LYS A O 1
ATOM 1616 N N . GLU A 1 202 ? 3.488 -4.021 -26.968 1.00 98.25 202 GLU A N 1
ATOM 1617 C CA . GLU A 1 202 ? 3.681 -5.451 -26.679 1.00 98.25 202 GLU A CA 1
ATOM 1618 C C . GLU A 1 202 ? 3.268 -5.855 -25.254 1.00 98.25 202 GLU A C 1
ATOM 1620 O O . GLU A 1 202 ? 3.766 -6.846 -24.728 1.00 98.25 202 GLU A O 1
ATOM 1625 N N . ILE A 1 203 ? 2.370 -5.106 -24.597 1.00 98.62 203 ILE A N 1
ATOM 1626 C CA . ILE A 1 203 ? 1.958 -5.362 -23.201 1.00 98.62 203 ILE A CA 1
ATOM 1627 C C . ILE A 1 203 ? 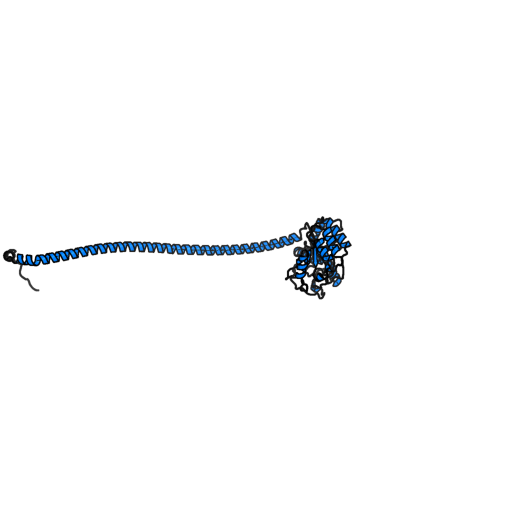1.528 -6.820 -22.936 1.00 98.62 203 ILE A C 1
ATOM 1629 O O . ILE A 1 203 ? 1.759 -7.358 -21.851 1.00 98.62 203 ILE A O 1
ATOM 1633 N N . ASN A 1 204 ? 0.966 -7.491 -23.946 1.00 98.75 204 ASN A N 1
ATOM 1634 C CA . ASN A 1 204 ? 0.539 -8.888 -23.858 1.00 98.75 204 ASN A CA 1
ATOM 1635 C C . ASN A 1 204 ? 1.701 -9.850 -23.568 1.00 98.75 204 ASN A C 1
ATOM 1637 O O . ASN A 1 204 ? 1.527 -10.790 -22.793 1.00 98.75 204 ASN A O 1
ATOM 1641 N N . SER A 1 205 ? 2.892 -9.575 -24.104 1.00 98.81 205 SER A N 1
ATOM 1642 C CA . SER A 1 205 ? 4.094 -10.378 -23.863 1.00 98.81 205 SER A CA 1
ATOM 1643 C C . SER A 1 205 ? 4.548 -10.296 -22.402 1.00 98.81 205 SER A C 1
ATOM 1645 O O . SER A 1 205 ? 4.965 -11.298 -21.826 1.00 98.81 205 SER A O 1
ATOM 1647 N N . PHE A 1 206 ? 4.413 -9.131 -21.760 1.00 98.81 206 PHE A N 1
ATOM 1648 C CA . PHE A 1 206 ? 4.753 -8.960 -20.340 1.00 98.81 206 PHE A CA 1
ATOM 1649 C C . PHE A 1 206 ? 3.804 -9.755 -19.440 1.00 98.81 206 PHE A C 1
ATOM 1651 O O . PHE A 1 206 ? 4.254 -10.403 -18.497 1.00 98.81 206 PHE A O 1
ATOM 1658 N N . MET A 1 207 ? 2.503 -9.768 -19.761 1.00 98.81 207 MET A N 1
ATOM 1659 C CA . MET A 1 207 ? 1.511 -10.590 -19.055 1.00 98.81 207 MET A CA 1
ATOM 1660 C C . MET A 1 207 ? 1.834 -12.084 -19.149 1.00 98.81 207 MET A C 1
ATOM 1662 O O . MET A 1 207 ? 1.783 -12.795 -18.142 1.00 98.81 207 MET A O 1
ATOM 1666 N N . GLU A 1 208 ? 2.189 -12.550 -20.348 1.00 98.88 208 GLU A N 1
ATOM 1667 C CA . GLU A 1 208 ? 2.587 -13.936 -20.589 1.00 98.88 208 GLU A CA 1
ATOM 1668 C C . GLU A 1 208 ? 3.834 -14.314 -19.783 1.00 98.88 208 GLU A C 1
ATOM 1670 O O . GLU A 1 208 ? 3.815 -15.304 -19.051 1.00 98.88 208 GLU A O 1
ATOM 1675 N N . ILE A 1 209 ? 4.897 -13.507 -19.873 1.00 98.88 209 ILE A N 1
ATOM 1676 C CA . ILE A 1 209 ? 6.164 -13.746 -19.169 1.00 98.88 209 ILE A CA 1
ATOM 1677 C C . ILE A 1 209 ? 5.944 -13.770 -17.657 1.00 98.88 209 ILE A C 1
ATOM 1679 O O . ILE A 1 209 ? 6.389 -14.709 -16.995 1.00 98.88 209 ILE A O 1
ATOM 1683 N N . ALA A 1 210 ? 5.234 -12.778 -17.112 1.00 98.75 210 ALA A N 1
ATOM 1684 C CA . ALA A 1 210 ? 4.964 -12.694 -15.682 1.00 98.75 210 ALA A CA 1
ATOM 1685 C C . ALA A 1 210 ? 4.232 -13.944 -15.178 1.00 98.75 210 ALA A C 1
ATOM 1687 O O . ALA A 1 210 ? 4.651 -14.544 -14.188 1.00 98.75 210 ALA A O 1
ATOM 1688 N N . ARG A 1 211 ? 3.178 -14.379 -15.883 1.00 98.75 211 ARG A N 1
ATOM 1689 C CA . ARG A 1 211 ? 2.417 -15.578 -15.509 1.00 98.75 211 ARG A CA 1
ATOM 1690 C C . ARG A 1 211 ? 3.228 -16.864 -15.675 1.00 98.75 211 ARG A C 1
ATOM 1692 O O . ARG A 1 211 ? 3.086 -17.757 -14.846 1.00 98.75 211 ARG A O 1
ATOM 1699 N N . ALA A 1 212 ? 4.060 -16.975 -16.710 1.00 98.75 212 ALA A N 1
ATOM 1700 C CA . ALA A 1 212 ? 4.919 -18.142 -16.914 1.00 98.75 212 ALA A CA 1
ATOM 1701 C C . ALA A 1 212 ? 5.986 -18.269 -15.813 1.00 98.75 212 ALA A C 1
ATOM 1703 O O . ALA A 1 212 ? 6.237 -19.364 -15.318 1.00 98.75 212 ALA A O 1
ATOM 1704 N N . CYS A 1 213 ? 6.577 -17.144 -15.406 1.00 98.75 213 CYS A N 1
ATOM 1705 C CA . CYS A 1 213 ? 7.618 -17.086 -14.381 1.00 98.75 213 CYS A CA 1
ATOM 1706 C C . CYS A 1 213 ? 7.065 -17.255 -12.958 1.00 98.75 213 CYS A C 1
ATOM 1708 O O . CYS A 1 213 ? 7.735 -17.849 -12.113 1.00 98.75 213 CYS A O 1
ATOM 1710 N N . PHE A 1 214 ? 5.858 -16.750 -12.692 1.00 98.62 214 PHE A N 1
ATOM 1711 C CA . PHE A 1 214 ? 5.213 -16.770 -11.377 1.00 98.62 214 PHE A CA 1
ATOM 1712 C C . PHE A 1 214 ? 3.781 -17.325 -11.486 1.00 98.62 214 PHE A C 1
ATOM 1714 O O . PHE A 1 214 ? 2.803 -16.568 -11.461 1.00 98.62 214 PHE A O 1
ATOM 1721 N N . PRO A 1 215 ? 3.618 -18.656 -11.619 1.00 98.31 215 PRO A N 1
ATOM 1722 C CA . PRO A 1 215 ? 2.336 -19.273 -11.960 1.00 98.31 215 PRO A CA 1
ATOM 1723 C C . PRO A 1 215 ? 1.246 -19.054 -10.908 1.00 98.31 215 PRO A C 1
ATOM 1725 O O . PRO A 1 215 ? 0.077 -18.932 -11.280 1.00 98.31 215 PRO A O 1
ATOM 1728 N N . ASN A 1 216 ? 1.617 -18.942 -9.629 1.00 97.81 216 ASN A N 1
ATOM 1729 C CA . ASN A 1 216 ? 0.680 -18.815 -8.507 1.00 97.81 216 ASN A CA 1
ATOM 1730 C C . ASN A 1 216 ? 0.544 -17.384 -7.971 1.00 97.81 216 ASN A C 1
ATOM 1732 O O . ASN A 1 216 ? -0.412 -17.093 -7.252 1.00 97.81 216 ASN A O 1
ATOM 1736 N N . ALA A 1 217 ? 1.460 -16.480 -8.328 1.00 98.06 217 ALA A N 1
ATOM 1737 C CA . ALA A 1 217 ? 1.430 -15.117 -7.819 1.00 98.06 217 ALA A CA 1
ATOM 1738 C C . ALA A 1 217 ? 0.225 -14.341 -8.387 1.00 98.06 217 ALA A C 1
ATOM 1740 O O . ALA A 1 217 ? -0.136 -14.500 -9.566 1.00 98.06 217 ALA A O 1
ATOM 1741 N N . PRO A 1 218 ? -0.397 -13.454 -7.596 1.00 98.25 218 PRO A N 1
ATOM 1742 C CA . PRO A 1 218 ? -1.215 -12.386 -8.142 1.00 98.25 218 PRO A CA 1
ATOM 1743 C C . PRO A 1 218 ? -0.368 -11.532 -9.097 1.00 98.25 218 PRO A C 1
ATOM 1745 O O . PRO A 1 218 ? 0.758 -11.158 -8.773 1.00 98.25 218 PRO A O 1
ATOM 1748 N N . VAL A 1 219 ? -0.910 -11.228 -10.278 1.00 98.56 219 VAL A N 1
ATOM 1749 C CA . VAL A 1 219 ? -0.264 -10.346 -11.262 1.00 98.56 219 VAL A CA 1
ATOM 1750 C C . VAL A 1 219 ? -1.242 -9.245 -11.630 1.00 98.56 219 VAL A C 1
ATOM 1752 O O . VAL A 1 219 ? -2.408 -9.531 -11.937 1.00 98.56 219 VAL A O 1
ATOM 1755 N N . HIS A 1 220 ? -0.811 -7.991 -11.544 1.00 97.69 220 HIS A N 1
ATOM 1756 C CA . HIS A 1 220 ? -1.672 -6.831 -11.761 1.00 97.69 220 HIS A CA 1
ATOM 1757 C C . HIS A 1 220 ? -1.039 -5.846 -12.742 1.00 97.69 220 HIS A C 1
ATOM 1759 O O . HIS A 1 220 ? 0.161 -5.590 -12.666 1.00 97.69 220 HIS A O 1
ATOM 1765 N N . ILE A 1 221 ? -1.856 -5.258 -13.618 1.00 98.56 221 ILE A N 1
ATOM 1766 C CA . ILE A 1 221 ? -1.484 -4.056 -14.374 1.00 98.56 221 ILE A CA 1
ATO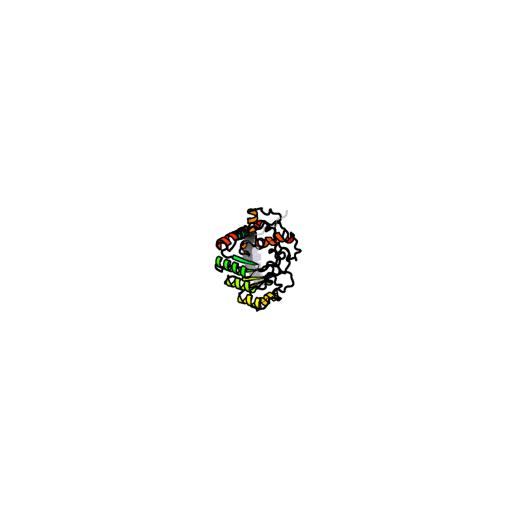M 1767 C C . ILE A 1 221 ? -2.019 -2.836 -13.631 1.00 98.56 221 ILE A C 1
ATOM 1769 O O . ILE A 1 221 ? -3.223 -2.758 -13.384 1.00 98.56 221 ILE A O 1
ATOM 1773 N N . LEU A 1 222 ? -1.147 -1.884 -13.297 1.00 97.44 222 LEU A N 1
ATOM 1774 C CA . LEU A 1 222 ? -1.530 -0.612 -12.679 1.00 97.44 222 LEU A CA 1
ATOM 1775 C C . LEU A 1 222 ? -1.612 0.496 -13.734 1.00 97.44 222 LEU A C 1
ATOM 1777 O O . LEU A 1 222 ? -0.593 0.898 -14.283 1.00 97.44 222 LEU A O 1
ATOM 1781 N N . THR A 1 223 ? -2.809 1.021 -13.987 1.00 97.69 223 THR A N 1
ATOM 1782 C CA . THR A 1 223 ? -3.056 2.050 -15.016 1.00 97.69 223 THR A CA 1
ATOM 1783 C C . THR A 1 223 ? -3.804 3.257 -14.451 1.00 97.69 223 THR A C 1
ATOM 1785 O O . THR A 1 223 ? -4.538 3.152 -13.461 1.00 97.69 223 THR A O 1
ATOM 1788 N N . ASN A 1 224 ? -3.659 4.411 -15.106 1.00 96.31 224 ASN A N 1
ATOM 1789 C CA . ASN A 1 224 ? -4.507 5.578 -14.862 1.00 96.31 224 ASN A CA 1
ATOM 1790 C C . ASN A 1 224 ? -5.875 5.503 -15.567 1.00 96.31 224 ASN A C 1
ATOM 1792 O O . ASN A 1 224 ? -6.751 6.328 -15.318 1.00 96.31 224 ASN A O 1
ATOM 1796 N N . GLY A 1 225 ? -6.068 4.518 -16.446 1.00 96.31 225 GLY A N 1
ATOM 1797 C CA . GLY A 1 225 ? -7.347 4.217 -17.081 1.00 96.31 225 GLY A CA 1
ATOM 1798 C C . GLY A 1 225 ? -7.677 5.015 -18.348 1.00 96.31 225 GLY A C 1
ATOM 1799 O O . GLY A 1 225 ? -8.625 4.652 -19.044 1.00 96.31 225 GLY A O 1
ATOM 1800 N N . LEU A 1 226 ? -6.904 6.046 -18.716 1.00 96.69 226 LEU A N 1
ATOM 1801 C CA . LEU A 1 226 ? -7.187 6.893 -19.889 1.00 96.69 226 LEU A CA 1
ATOM 1802 C C . LEU A 1 226 ? -7.231 6.121 -21.213 1.00 96.69 226 LEU A C 1
ATOM 1804 O O . LEU A 1 226 ? -7.956 6.505 -22.132 1.00 96.69 226 LEU A O 1
ATOM 1808 N N . LEU A 1 227 ? -6.427 5.064 -21.328 1.00 97.56 227 LEU A N 1
ATOM 1809 C CA . LEU A 1 227 ? -6.271 4.297 -22.565 1.00 97.56 227 LEU A CA 1
ATOM 1810 C C . LEU A 1 227 ? -7.149 3.045 -22.618 1.00 97.56 227 LEU A C 1
ATOM 1812 O O . LEU A 1 227 ? -7.188 2.392 -23.654 1.00 97.56 227 LEU A O 1
ATOM 1816 N N . LEU A 1 228 ? -7.914 2.738 -21.564 1.00 97.31 228 LEU A N 1
ATOM 1817 C CA . LEU A 1 228 ? -8.716 1.510 -21.504 1.00 97.31 228 LEU A CA 1
ATOM 1818 C C . LEU A 1 228 ? -9.770 1.417 -22.613 1.00 97.31 228 LEU A C 1
ATOM 1820 O O . LEU A 1 228 ? -10.048 0.326 -23.099 1.00 97.31 228 LEU A O 1
ATOM 1824 N N . SER A 1 229 ? -10.334 2.543 -23.062 1.00 96.44 229 SER A N 1
ATOM 1825 C CA . SER A 1 229 ? -11.279 2.564 -24.191 1.00 96.44 229 SER A CA 1
ATOM 1826 C C . SER A 1 229 ? -10.630 2.285 -25.547 1.00 96.44 229 SER A C 1
ATOM 1828 O O . SER A 1 229 ? -11.353 2.059 -26.513 1.00 96.44 229 SER A O 1
ATOM 1830 N N . LYS A 1 230 ? -9.297 2.344 -25.631 1.00 96.81 230 LYS A N 1
ATOM 1831 C CA . LYS A 1 230 ? -8.521 2.141 -26.859 1.00 96.81 230 LYS A CA 1
ATOM 1832 C C . LYS A 1 230 ? -7.867 0.762 -26.926 1.00 96.81 230 LYS A C 1
ATOM 1834 O O . LYS A 1 230 ? -7.270 0.448 -27.951 1.00 96.81 230 LYS A O 1
ATOM 1839 N N . MET A 1 231 ? -7.949 -0.027 -25.855 1.00 97.62 231 MET A N 1
ATOM 1840 C CA . MET A 1 231 ? -7.377 -1.369 -25.832 1.00 97.62 231 MET A CA 1
ATOM 1841 C C . MET A 1 231 ? -8.197 -2.316 -26.704 1.00 97.62 231 MET A C 1
ATOM 1843 O O . MET A 1 231 ? -9.430 -2.305 -26.652 1.00 97.62 231 MET A O 1
ATOM 1847 N N . ASP A 1 232 ? -7.496 -3.129 -27.487 1.00 97.06 232 ASP A N 1
ATOM 1848 C CA . ASP A 1 232 ? -8.087 -4.104 -28.396 1.00 97.06 232 ASP A CA 1
ATOM 1849 C C . ASP A 1 232 ? -8.549 -5.381 -27.675 1.00 97.06 232 ASP A C 1
ATOM 1851 O O . ASP A 1 232 ? -8.301 -5.593 -26.484 1.00 97.06 232 ASP A O 1
ATOM 1855 N N . ASP A 1 233 ? -9.244 -6.255 -28.404 1.00 97.38 233 ASP A N 1
ATOM 1856 C CA . ASP A 1 233 ? -9.709 -7.531 -27.857 1.00 97.38 233 ASP A CA 1
ATOM 1857 C C . ASP A 1 233 ? -8.543 -8.436 -27.439 1.00 97.38 233 ASP A C 1
ATOM 1859 O O . ASP A 1 233 ? -8.656 -9.155 -26.447 1.00 97.38 233 ASP A O 1
ATOM 1863 N N . ALA A 1 234 ? -7.398 -8.364 -28.127 1.00 98.12 234 ALA A N 1
ATOM 1864 C CA . ALA A 1 234 ? -6.222 -9.162 -27.793 1.00 98.12 234 ALA A CA 1
ATOM 1865 C C . ALA A 1 234 ? -5.692 -8.846 -26.385 1.00 98.12 234 ALA A C 1
ATOM 1867 O O . ALA A 1 234 ? -5.311 -9.765 -25.654 1.00 98.12 234 ALA A O 1
ATOM 1868 N N . PHE A 1 235 ? -5.705 -7.575 -25.975 1.00 98.50 235 PHE A N 1
ATOM 1869 C CA . PHE A 1 235 ? -5.383 -7.166 -24.609 1.00 98.50 235 PHE A CA 1
ATOM 1870 C C . PHE A 1 235 ? -6.333 -7.792 -23.582 1.00 98.50 235 PHE A C 1
ATOM 1872 O O . PHE A 1 235 ? -5.886 -8.418 -22.617 1.00 98.50 235 PHE A O 1
ATOM 1879 N N . TRP A 1 236 ? -7.645 -7.666 -23.796 1.00 98.12 236 TRP A N 1
ATOM 1880 C CA . TRP A 1 236 ? -8.650 -8.189 -22.867 1.00 98.12 236 TRP A CA 1
ATOM 1881 C C . TRP A 1 236 ? -8.616 -9.719 -22.768 1.00 98.12 236 TRP A C 1
ATOM 1883 O O . TRP A 1 236 ? -8.697 -10.270 -21.668 1.00 98.12 236 TRP A O 1
ATOM 1893 N N . GLU A 1 237 ? -8.443 -10.411 -23.893 1.00 98.25 237 GLU A N 1
ATOM 1894 C CA . GLU A 1 237 ? -8.298 -11.866 -23.913 1.00 98.25 237 GLU A CA 1
ATOM 1895 C C . GLU A 1 237 ? -6.996 -12.315 -23.240 1.00 98.25 237 GLU A C 1
ATOM 1897 O O . GLU A 1 237 ? -6.998 -13.305 -22.508 1.00 98.25 237 GLU A O 1
ATOM 1902 N N . SER A 1 238 ? -5.899 -11.565 -23.393 1.00 98.56 238 SER A N 1
ATOM 1903 C CA . SER A 1 238 ? -4.636 -11.852 -22.700 1.00 98.56 238 SER A CA 1
ATOM 1904 C C . SER A 1 238 ? -4.767 -11.693 -21.185 1.00 98.56 238 SER A C 1
ATOM 1906 O O . SER A 1 238 ? -4.355 -12.586 -20.443 1.00 98.56 238 SER A O 1
ATOM 1908 N N . MET A 1 239 ? -5.412 -10.619 -20.715 1.00 98.50 239 MET A N 1
ATOM 1909 C CA . MET A 1 239 ? -5.717 -10.418 -19.292 1.00 98.50 239 MET A CA 1
ATOM 1910 C C . MET A 1 239 ? -6.464 -11.624 -18.707 1.00 98.50 239 MET A C 1
ATOM 1912 O O . MET A 1 239 ? -6.090 -12.148 -17.658 1.00 98.50 239 MET A O 1
ATOM 1916 N N . LYS A 1 240 ? -7.490 -12.117 -19.412 1.00 98.25 240 LYS A N 1
ATOM 1917 C CA . LYS A 1 240 ? -8.269 -13.287 -18.991 1.00 98.25 240 LYS A CA 1
ATOM 1918 C C . LYS A 1 240 ? -7.448 -14.578 -19.041 1.00 98.25 240 LYS A C 1
ATOM 1920 O O . LYS A 1 240 ? -7.390 -15.304 -18.048 1.00 98.25 240 LYS A O 1
ATOM 1925 N N . LYS A 1 241 ? -6.789 -14.854 -20.172 1.00 98.38 241 LYS A N 1
ATOM 1926 C CA . LYS A 1 241 ? -5.970 -16.055 -20.407 1.00 98.38 241 LYS A CA 1
ATOM 1927 C C . LYS A 1 241 ? -4.876 -16.203 -19.353 1.00 98.38 241 LYS A C 1
ATOM 1929 O O . LYS A 1 241 ? -4.704 -17.283 -18.793 1.00 98.38 241 LYS A O 1
ATOM 1934 N N . PHE A 1 242 ? -4.163 -15.118 -19.063 1.00 98.69 242 PHE A N 1
ATOM 1935 C CA . PHE A 1 242 ? -3.047 -15.107 -18.119 1.00 98.69 242 PHE A CA 1
ATOM 1936 C C . PHE A 1 242 ? -3.468 -14.754 -16.686 1.00 98.69 242 PHE A C 1
ATOM 1938 O O . PHE A 1 242 ? -2.611 -14.643 -15.810 1.00 98.69 242 PHE A O 1
ATOM 1945 N N . LYS A 1 243 ? -4.778 -14.633 -16.415 1.00 98.38 243 LYS A N 1
ATOM 1946 C CA . LYS A 1 243 ? -5.342 -14.319 -15.091 1.00 98.38 243 LYS A CA 1
ATOM 1947 C C . LYS A 1 243 ? -4.686 -13.082 -14.468 1.00 98.38 243 LYS A C 1
ATOM 1949 O O . LYS A 1 243 ? -4.185 -13.126 -13.343 1.00 98.38 243 LYS A O 1
ATOM 1954 N N . ILE A 1 244 ? -4.634 -12.003 -15.235 1.00 98.44 244 ILE A N 1
ATOM 1955 C CA . ILE A 1 244 ? -4.094 -10.711 -14.819 1.00 98.44 244 ILE A CA 1
ATOM 1956 C C . ILE A 1 244 ? -5.249 -9.860 -14.310 1.00 98.44 244 ILE A C 1
ATOM 1958 O O . ILE A 1 244 ? -6.315 -9.814 -14.925 1.00 98.44 244 ILE A O 1
ATOM 1962 N N . SER A 1 245 ? -5.050 -9.203 -13.170 1.00 98.25 245 SER A N 1
ATOM 1963 C CA . SER A 1 245 ? -6.025 -8.248 -12.645 1.00 98.25 245 SER A CA 1
ATOM 1964 C C . SER A 1 245 ? -5.702 -6.828 -13.107 1.00 98.25 245 SER A C 1
ATOM 1966 O O . SER A 1 245 ? -4.541 -6.487 -13.350 1.00 98.25 245 SER A O 1
ATOM 1968 N N . LEU A 1 246 ? -6.729 -5.991 -13.223 1.00 98.12 246 LEU A N 1
ATOM 1969 C CA . LEU A 1 246 ? -6.564 -4.577 -13.528 1.00 98.12 246 LEU A CA 1
ATOM 1970 C C . LEU A 1 246 ? -6.655 -3.752 -12.245 1.00 98.12 246 LEU A C 1
ATOM 1972 O O . LEU A 1 246 ? -7.689 -3.753 -11.577 1.00 98.12 246 LEU A O 1
ATOM 1976 N N . ARG A 1 247 ? -5.604 -3.002 -11.922 1.00 96.88 247 ARG A N 1
ATOM 1977 C CA . ARG A 1 247 ? -5.603 -2.020 -10.840 1.00 96.88 247 ARG A CA 1
ATOM 1978 C C . ARG A 1 247 ? -5.703 -0.618 -11.433 1.00 96.88 247 ARG A C 1
ATOM 1980 O O . ARG A 1 247 ? -4.858 -0.214 -12.228 1.00 96.88 247 ARG A O 1
ATOM 1987 N N . MET A 1 248 ? -6.739 0.125 -11.059 1.00 95.12 248 MET A N 1
ATOM 1988 C CA . MET A 1 248 ? -6.987 1.473 -11.575 1.00 95.12 248 MET A CA 1
ATOM 1989 C C . MET A 1 248 ? -6.783 2.517 -10.482 1.00 95.12 248 MET A C 1
ATOM 1991 O O . MET A 1 248 ? -7.522 2.549 -9.494 1.00 95.12 248 MET A O 1
ATOM 1995 N N . SER A 1 249 ? -5.807 3.398 -10.692 1.00 91.81 249 SER A N 1
ATOM 1996 C CA . SER A 1 249 ? -5.620 4.589 -9.866 1.00 91.81 249 SER A CA 1
ATOM 1997 C C . SER A 1 249 ? -6.624 5.660 -10.280 1.00 91.81 249 SER A C 1
ATOM 1999 O O . SER A 1 249 ? -6.634 6.085 -11.434 1.00 91.81 249 SER A O 1
ATOM 2001 N N . ARG A 1 250 ? -7.469 6.108 -9.344 1.00 91.25 250 ARG A N 1
ATOM 2002 C CA . ARG A 1 250 ? -8.441 7.174 -9.604 1.00 91.25 250 ARG A CA 1
ATOM 2003 C C . ARG A 1 250 ? -7.784 8.548 -9.533 1.00 91.25 250 ARG A C 1
ATOM 2005 O O . ARG A 1 250 ? -7.238 8.938 -8.507 1.00 91.25 250 ARG A O 1
ATOM 2012 N N . TYR A 1 251 ? -7.903 9.288 -10.626 1.00 91.56 251 TYR A N 1
ATOM 2013 C CA . TYR A 1 251 ? -7.524 10.693 -10.754 1.00 91.56 251 TYR A CA 1
ATOM 2014 C C . TYR A 1 251 ? -8.770 11.552 -11.007 1.00 91.56 251 TYR A C 1
ATOM 2016 O O . TYR A 1 251 ? -9.715 11.054 -11.629 1.00 91.56 251 TYR A O 1
ATOM 2024 N N . PRO A 1 252 ? -8.776 12.840 -10.609 1.00 90.88 252 PRO A N 1
ATOM 2025 C CA . PRO A 1 252 ? -9.873 13.775 -10.878 1.00 90.88 252 PRO A CA 1
ATOM 2026 C C . PRO A 1 252 ? -9.860 14.243 -12.348 1.00 90.88 252 PRO A C 1
ATOM 2028 O O . PRO A 1 252 ? -9.694 15.418 -12.664 1.00 90.88 252 PRO A O 1
ATOM 2031 N N . ILE A 1 253 ? -10.000 13.286 -13.262 1.00 90.44 253 ILE A N 1
ATOM 2032 C CA . ILE A 1 253 ? -9.993 13.445 -14.719 1.00 90.44 253 ILE A CA 1
ATOM 2033 C C . ILE A 1 253 ? -11.256 12.811 -15.305 1.00 90.44 253 ILE A C 1
ATOM 2035 O O . ILE A 1 253 ? -11.957 12.048 -14.641 1.00 90.44 253 ILE A O 1
ATOM 2039 N N . LYS A 1 254 ? -11.546 13.095 -16.578 1.00 92.00 254 LYS A N 1
ATOM 2040 C CA . LYS A 1 254 ? -12.747 12.597 -17.262 1.00 92.00 254 LYS A CA 1
ATOM 2041 C C . LYS A 1 254 ? -12.598 11.133 -17.713 1.00 92.00 254 LYS A C 1
ATOM 2043 O O . LYS A 1 254 ? -12.549 10.851 -18.907 1.00 92.00 254 LYS A O 1
ATOM 2048 N N . VAL A 1 255 ? -12.532 10.213 -16.752 1.00 93.38 255 VAL A N 1
ATOM 2049 C CA . VAL A 1 255 ? -12.535 8.754 -16.954 1.00 93.38 255 VAL A CA 1
ATOM 2050 C C . VAL A 1 255 ? -13.700 8.148 -16.174 1.00 93.38 255 VAL A C 1
ATOM 2052 O O . VAL A 1 255 ? -13.859 8.402 -14.984 1.00 93.38 255 VAL A O 1
ATOM 2055 N N . ASP A 1 256 ? -14.514 7.331 -16.841 1.00 94.31 256 ASP A N 1
ATOM 2056 C CA . ASP A 1 256 ? -15.596 6.572 -16.203 1.00 94.31 256 ASP A CA 1
ATOM 2057 C C . ASP A 1 256 ? -15.036 5.256 -15.642 1.00 94.31 256 ASP A C 1
ATOM 2059 O O . ASP A 1 256 ? -15.102 4.195 -16.273 1.00 94.31 256 ASP A O 1
ATOM 2063 N N . TYR A 1 257 ? -14.402 5.343 -14.471 1.00 94.94 257 TYR A N 1
ATOM 2064 C CA . TYR A 1 257 ? -13.763 4.191 -13.829 1.00 94.94 257 TYR A CA 1
ATOM 2065 C C . TYR A 1 257 ? -14.761 3.069 -13.515 1.00 94.94 257 TYR A C 1
ATOM 2067 O O . TYR A 1 257 ? -14.420 1.893 -13.638 1.00 94.94 257 TYR A O 1
ATOM 2075 N N . ASP A 1 258 ? -16.003 3.408 -13.163 1.00 94.00 258 ASP A N 1
ATOM 2076 C CA . ASP A 1 258 ? -17.023 2.417 -12.816 1.00 94.00 258 ASP A CA 1
ATOM 2077 C C . ASP A 1 258 ? -17.500 1.647 -14.042 1.00 94.00 258 ASP A C 1
ATOM 2079 O O . ASP A 1 258 ? -17.739 0.438 -13.958 1.00 94.00 258 ASP A O 1
ATOM 2083 N N . LYS A 1 259 ? -17.588 2.310 -15.202 1.00 95.75 259 LYS A N 1
ATOM 2084 C CA . LYS A 1 259 ? -17.803 1.634 -16.484 1.00 95.75 259 LYS A CA 1
ATOM 2085 C C . LYS A 1 259 ? -16.693 0.636 -16.775 1.00 95.75 259 LYS A C 1
ATOM 2087 O O . LYS A 1 259 ? -17.007 -0.499 -17.123 1.00 95.75 259 LYS A O 1
ATOM 2092 N N . PHE A 1 260 ? -15.425 1.009 -16.618 1.00 95.88 260 PHE A N 1
ATOM 2093 C CA . PHE A 1 260 ? -14.327 0.067 -16.860 1.00 95.88 260 PHE A CA 1
ATOM 2094 C C . PHE A 1 260 ? -14.293 -1.072 -15.840 1.00 95.88 260 PHE A C 1
ATOM 2096 O O . PHE A 1 260 ? -14.039 -2.216 -16.215 1.00 95.88 260 PHE A O 1
ATOM 2103 N N . ALA A 1 261 ? -14.642 -0.804 -14.582 1.00 95.50 261 ALA A N 1
ATOM 2104 C CA . ALA A 1 261 ? -14.796 -1.848 -13.579 1.00 95.50 261 ALA A CA 1
ATOM 2105 C C . ALA A 1 261 ? -15.926 -2.832 -13.937 1.00 95.50 261 ALA A C 1
ATOM 2107 O O . ALA A 1 261 ? -15.761 -4.037 -13.746 1.00 95.50 261 ALA A O 1
ATOM 2108 N N . ARG A 1 262 ? -17.050 -2.352 -14.498 1.00 96.62 262 ARG A N 1
ATOM 2109 C CA . ARG A 1 262 ? -18.115 -3.216 -15.046 1.00 96.62 262 ARG A CA 1
ATOM 2110 C C . ARG A 1 262 ? -17.612 -4.050 -16.224 1.00 96.62 262 ARG A C 1
ATOM 2112 O O . ARG A 1 262 ? -17.734 -5.265 -16.166 1.00 96.62 262 ARG A O 1
ATOM 2119 N N . ILE A 1 263 ? -16.948 -3.432 -17.207 1.00 96.06 263 ILE A N 1
ATOM 2120 C CA . ILE A 1 263 ? -16.365 -4.140 -18.364 1.00 96.06 263 ILE A CA 1
ATOM 2121 C C . ILE A 1 263 ? -15.425 -5.268 -17.915 1.00 96.06 263 ILE A C 1
ATOM 2123 O O . ILE A 1 263 ? -15.493 -6.371 -18.454 1.00 96.06 263 ILE A O 1
ATOM 2127 N N . CYS A 1 264 ? -14.569 -5.018 -16.917 1.00 96.81 264 CYS A N 1
ATOM 2128 C CA . CYS A 1 264 ? -13.683 -6.049 -16.374 1.00 96.81 264 CYS A CA 1
ATOM 2129 C C . CYS A 1 264 ? -14.484 -7.219 -15.788 1.00 96.81 264 CYS A C 1
ATOM 2131 O O . CYS A 1 264 ? -14.238 -8.367 -16.153 1.00 96.81 264 CYS A O 1
ATOM 2133 N N . ARG A 1 265 ? -15.482 -6.935 -14.938 1.00 95.94 265 ARG A N 1
ATOM 2134 C CA . ARG A 1 265 ? -16.335 -7.969 -14.330 1.00 95.94 265 ARG A CA 1
ATOM 2135 C C . ARG A 1 265 ? -17.095 -8.785 -15.374 1.00 95.94 265 ARG A C 1
ATOM 2137 O O . ARG A 1 265 ? -17.074 -10.009 -15.292 1.00 95.94 265 ARG A O 1
ATOM 2144 N N . ASP A 1 266 ? -17.680 -8.130 -16.373 1.00 97.12 266 ASP A N 1
ATOM 2145 C CA . ASP A 1 266 ? -18.434 -8.787 -17.449 1.00 97.12 266 ASP A CA 1
ATOM 2146 C C . ASP A 1 266 ? -17.538 -9.720 -18.284 1.00 97.12 266 ASP A C 1
ATOM 2148 O O . ASP A 1 266 ? -17.973 -10.774 -18.745 1.00 97.12 266 ASP A O 1
ATOM 2152 N N . LYS A 1 267 ? -16.253 -9.372 -18.435 1.00 96.62 267 LYS A N 1
ATOM 2153 C CA . LYS A 1 267 ? -15.241 -10.203 -19.107 1.00 96.62 267 LYS A CA 1
ATOM 2154 C C . LYS A 1 267 ? -14.624 -11.285 -18.203 1.00 96.62 267 LYS A C 1
ATOM 2156 O O . LYS A 1 267 ? -13.853 -12.113 -18.693 1.00 96.62 267 LYS A O 1
ATOM 2161 N N . GLY A 1 268 ? -14.960 -11.315 -16.911 1.00 97.12 268 GLY A N 1
ATOM 2162 C CA . GLY A 1 268 ? -14.374 -12.233 -15.927 1.00 97.12 268 GLY A CA 1
ATOM 2163 C C . GLY A 1 268 ? -12.947 -11.864 -15.505 1.00 97.12 268 GLY A C 1
ATOM 2164 O O . GLY A 1 268 ? -12.173 -12.737 -15.121 1.00 97.12 268 GLY A O 1
ATOM 2165 N N . ILE A 1 269 ? -12.587 -10.584 -15.602 1.00 98.12 269 ILE A N 1
ATOM 2166 C CA . ILE A 1 269 ? -11.286 -10.030 -15.217 1.00 98.12 269 ILE A CA 1
ATOM 2167 C C . ILE A 1 269 ? -11.421 -9.392 -13.832 1.00 98.12 269 ILE A C 1
ATOM 2169 O O . ILE A 1 269 ? -12.279 -8.535 -13.603 1.00 98.12 269 ILE A O 1
ATOM 2173 N N . ALA A 1 270 ? -10.560 -9.801 -12.898 1.00 97.50 270 ALA A N 1
ATOM 2174 C CA . ALA A 1 270 ? -10.505 -9.200 -11.571 1.00 97.50 270 ALA A CA 1
ATOM 2175 C C . ALA A 1 270 ? -10.062 -7.731 -11.668 1.00 97.50 270 ALA A C 1
ATOM 2177 O O . ALA A 1 270 ? -9.146 -7.396 -12.419 1.00 97.50 270 ALA A O 1
ATOM 2178 N N . VAL A 1 271 ? -10.709 -6.856 -10.900 1.00 96.75 271 VAL A N 1
ATOM 2179 C CA . VAL A 1 271 ? -10.443 -5.416 -10.917 1.00 96.75 271 VAL A CA 1
ATOM 2180 C C . VAL A 1 271 ? -10.331 -4.877 -9.497 1.00 96.75 271 VAL A C 1
ATOM 2182 O O . VAL A 1 271 ? -11.193 -5.146 -8.660 1.00 96.75 271 VAL A O 1
ATOM 2185 N N . LEU A 1 272 ? -9.279 -4.101 -9.243 1.00 94.38 272 LEU A N 1
ATOM 2186 C CA . LEU A 1 272 ? -9.089 -3.328 -8.022 1.00 94.38 272 LEU A CA 1
ATOM 2187 C C . LEU A 1 272 ? -9.174 -1.843 -8.369 1.00 94.38 272 LEU A C 1
ATOM 2189 O O . LEU A 1 272 ? -8.369 -1.323 -9.141 1.00 94.38 272 LEU A O 1
ATOM 2193 N N . LEU A 1 273 ? -10.155 -1.160 -7.793 1.00 88.94 273 LEU A N 1
ATOM 2194 C CA . LEU A 1 273 ? -10.373 0.262 -8.006 1.00 88.94 273 LEU A CA 1
ATOM 2195 C C . LEU A 1 273 ? -10.037 1.016 -6.722 1.00 88.94 273 LEU A C 1
ATOM 2197 O O . LEU A 1 273 ? -10.540 0.650 -5.662 1.00 88.94 273 LEU A O 1
ATOM 2201 N N . SER A 1 274 ? -9.184 2.038 -6.813 1.00 81.44 274 SER A N 1
ATOM 2202 C CA . SER A 1 274 ? -8.911 2.917 -5.672 1.00 81.44 274 SER A CA 1
ATOM 2203 C C . SER A 1 274 ? -10.187 3.622 -5.192 1.00 81.44 274 SER A C 1
ATOM 2205 O O . SER A 1 274 ? -11.096 3.883 -5.987 1.00 81.44 274 SER A O 1
ATOM 2207 N N . ASP A 1 275 ? -10.235 3.971 -3.905 1.00 73.69 275 ASP A N 1
ATOM 2208 C CA . ASP A 1 275 ? -11.359 4.699 -3.303 1.00 73.69 275 ASP A CA 1
ATOM 2209 C C . ASP A 1 275 ? -11.668 6.016 -4.034 1.00 73.69 275 ASP A C 1
ATOM 2211 O O . ASP A 1 275 ? -10.815 6.594 -4.702 1.00 73.69 275 ASP A O 1
ATOM 2215 N N . GLU A 1 276 ? -12.899 6.520 -3.915 1.00 70.69 276 GLU A N 1
ATOM 2216 C CA . GLU A 1 276 ? -13.292 7.815 -4.509 1.00 70.69 276 GLU A CA 1
ATOM 2217 C C . GLU A 1 276 ? -12.513 8.990 -3.905 1.00 70.69 276 GLU A C 1
ATOM 2219 O O . GLU A 1 276 ? -12.202 9.957 -4.595 1.00 70.69 276 GLU A O 1
ATOM 2224 N N . ASN A 1 277 ? -12.132 8.867 -2.632 1.00 70.69 277 ASN A N 1
ATOM 2225 C CA . ASN A 1 277 ? -11.449 9.900 -1.861 1.00 70.69 277 ASN A CA 1
ATOM 2226 C C . ASN A 1 277 ? -9.938 9.639 -1.764 1.00 70.69 277 ASN A C 1
ATOM 2228 O O . ASN A 1 277 ? -9.378 9.658 -0.666 1.00 70.69 277 ASN A O 1
ATOM 2232 N N . VAL A 1 278 ? -9.268 9.366 -2.893 1.00 76.56 278 VAL A N 1
ATOM 2233 C CA . VAL A 1 278 ? -7.806 9.172 -2.900 1.00 76.56 278 VAL A CA 1
ATOM 2234 C C . VAL A 1 278 ? -7.115 10.426 -2.361 1.00 76.56 278 VAL A C 1
ATOM 2236 O O . VAL A 1 278 ? -7.116 11.478 -3.002 1.00 76.56 278 VAL A O 1
ATOM 2239 N N . GLN A 1 279 ? -6.483 10.300 -1.195 1.00 79.81 279 GLN A N 1
ATOM 2240 C CA . GLN A 1 279 ? -5.549 11.298 -0.688 1.00 79.81 279 GLN A CA 1
ATOM 2241 C C . GLN A 1 279 ? -4.159 11.012 -1.253 1.00 79.81 279 GLN A C 1
ATOM 2243 O O . GLN A 1 279 ? -3.584 9.948 -1.020 1.00 79.81 279 GLN A O 1
ATOM 2248 N N . TRP A 1 280 ? -3.615 11.968 -2.001 1.00 87.19 280 TRP A N 1
ATOM 2249 C CA . TRP A 1 280 ? -2.244 11.893 -2.491 1.00 87.19 280 TRP A CA 1
ATOM 2250 C C . TRP A 1 280 ? -1.326 12.310 -1.358 1.00 87.19 280 TRP A C 1
ATOM 2252 O O . TRP A 1 280 ? -1.569 13.324 -0.723 1.00 87.19 280 TRP A O 1
ATOM 2262 N N . ILE A 1 281 ? -0.289 11.534 -1.074 1.00 90.75 281 ILE A N 1
ATOM 2263 C CA . ILE A 1 281 ? 0.682 11.873 -0.033 1.00 90.75 281 ILE A CA 1
ATOM 2264 C C . ILE A 1 281 ? 1.910 12.461 -0.713 1.00 90.75 281 ILE A C 1
ATOM 2266 O O . ILE A 1 281 ? 2.424 11.845 -1.651 1.00 90.75 281 ILE A O 1
ATOM 2270 N N . SER A 1 282 ? 2.374 13.624 -0.249 1.00 92.12 282 SER A N 1
ATOM 2271 C CA . SER A 1 282 ? 3.597 14.248 -0.754 1.00 92.12 282 SER A CA 1
ATOM 2272 C C . SER A 1 282 ? 4.792 13.295 -0.639 1.00 92.12 282 SER A C 1
ATOM 2274 O O . SER A 1 282 ? 4.899 12.497 0.294 1.00 92.12 282 SER A O 1
ATOM 2276 N N . GLN A 1 283 ? 5.682 13.331 -1.630 1.00 90.69 283 GLN A N 1
ATOM 2277 C CA . GLN A 1 283 ? 6.845 12.436 -1.733 1.00 90.69 283 GLN A CA 1
ATOM 2278 C C . GLN A 1 283 ? 8.147 13.228 -1.830 1.00 90.69 283 GLN A C 1
ATOM 2280 O O . GLN A 1 283 ? 9.095 12.788 -2.479 1.00 90.69 283 GLN A O 1
ATOM 2285 N N . ASN A 1 284 ? 8.169 14.402 -1.205 1.00 92.62 284 ASN A N 1
ATOM 2286 C CA . ASN A 1 284 ? 9.232 15.375 -1.378 1.00 92.62 284 ASN A CA 1
ATOM 2287 C C . ASN A 1 284 ? 10.591 14.816 -0.950 1.00 92.62 284 ASN A C 1
ATOM 2289 O O . ASN A 1 284 ? 10.711 13.974 -0.045 1.00 92.62 284 ASN A O 1
ATOM 2293 N N . ILE A 1 285 ? 11.614 15.316 -1.626 1.00 92.44 285 ILE A N 1
ATOM 2294 C CA . ILE A 1 285 ? 13.005 15.012 -1.386 1.00 92.44 285 ILE A CA 1
ATOM 2295 C C . ILE A 1 285 ? 13.757 16.281 -0.980 1.00 92.44 285 ILE A C 1
ATOM 2297 O O . ILE A 1 285 ? 13.637 17.340 -1.571 1.00 92.44 285 ILE A O 1
ATOM 2301 N N . ASP A 1 286 ? 14.576 16.171 0.044 1.00 92.25 286 ASP A N 1
ATOM 2302 C CA . ASP A 1 286 ? 15.455 17.216 0.511 1.00 92.25 286 ASP A CA 1
ATOM 2303 C C . ASP A 1 286 ? 16.676 17.315 -0.406 1.00 92.25 286 ASP A C 1
ATOM 2305 O O . ASP A 1 286 ? 17.563 16.464 -0.375 1.00 92.25 286 ASP A O 1
ATOM 2309 N N . LEU A 1 287 ? 16.714 18.360 -1.231 1.00 89.56 287 LEU A N 1
ATOM 2310 C CA . LEU A 1 287 ? 17.829 18.665 -2.132 1.00 89.56 287 LEU A CA 1
ATOM 2311 C C . LEU A 1 287 ? 18.951 19.475 -1.465 1.00 89.56 287 LEU A C 1
ATOM 2313 O O . LEU A 1 287 ? 19.977 19.724 -2.095 1.00 89.56 287 LEU A O 1
ATOM 2317 N N . HIS A 1 288 ? 18.773 19.896 -0.209 1.00 85.06 288 HIS A N 1
ATOM 2318 C CA . HIS A 1 288 ? 19.775 20.666 0.533 1.00 85.06 288 HIS A CA 1
ATOM 2319 C C . HIS A 1 288 ? 20.724 19.783 1.344 1.00 85.06 288 HIS A C 1
ATOM 2321 O O . HIS A 1 288 ? 21.723 20.271 1.878 1.00 85.06 288 HIS A O 1
ATOM 2327 N N . VAL A 1 289 ? 20.443 18.481 1.436 1.00 80.19 289 VAL A N 1
ATOM 2328 C CA . VAL A 1 289 ? 21.375 17.537 2.050 1.00 80.19 289 VAL A CA 1
ATOM 2329 C C . VAL A 1 289 ? 22.637 17.394 1.213 1.00 80.19 289 VAL A C 1
ATOM 2331 O O . VAL A 1 289 ? 22.602 17.395 -0.017 1.00 80.19 289 VAL A O 1
ATOM 2334 N N . ALA A 1 290 ? 23.774 17.228 1.888 1.00 68.69 290 ALA A N 1
ATOM 2335 C CA . ALA A 1 290 ? 25.032 16.988 1.202 1.00 68.69 290 ALA A CA 1
ATOM 2336 C C . ALA A 1 290 ? 24.910 15.724 0.319 1.00 68.69 290 ALA A C 1
ATOM 2338 O O . ALA A 1 290 ? 24.512 14.675 0.835 1.00 68.69 290 ALA A O 1
ATOM 2339 N N . PRO A 1 291 ? 25.324 15.760 -0.964 1.00 60.25 291 PRO A N 1
ATOM 2340 C CA . PRO A 1 291 ? 25.180 14.629 -1.888 1.00 60.25 291 PRO A CA 1
ATOM 2341 C C . PRO A 1 291 ? 25.866 13.335 -1.411 1.00 60.25 291 PRO A C 1
ATOM 2343 O O . PRO A 1 291 ? 25.495 12.233 -1.808 1.00 60.25 291 PRO A O 1
ATOM 2346 N N . ASN A 1 292 ? 26.851 13.476 -0.516 1.00 56.28 292 ASN A N 1
ATOM 2347 C CA . ASN A 1 292 ? 27.606 12.394 0.121 1.00 56.28 292 ASN A CA 1
ATOM 2348 C C . ASN A 1 292 ? 27.445 12.387 1.652 1.00 56.28 292 ASN A C 1
ATOM 2350 O O . ASN A 1 292 ? 28.234 11.758 2.359 1.00 56.28 292 ASN A O 1
ATOM 2354 N N . GLY A 1 293 ? 26.445 13.105 2.171 1.00 53.97 293 GLY A N 1
ATOM 2355 C CA . GLY A 1 293 ? 26.075 13.132 3.578 1.00 53.97 293 GLY A CA 1
ATOM 2356 C C . GLY A 1 293 ? 25.498 11.786 3.984 1.00 53.97 293 GLY A C 1
ATOM 2357 O O . GLY A 1 293 ? 24.289 11.603 4.080 1.00 53.97 293 GLY A O 1
ATOM 2358 N N . HIS A 1 294 ? 26.363 10.801 4.202 1.00 60.31 294 HIS A N 1
ATOM 2359 C CA . HIS A 1 294 ? 25.979 9.595 4.906 1.00 60.31 294 HIS A CA 1
ATOM 2360 C C . HIS A 1 294 ? 25.626 9.998 6.334 1.00 60.31 294 HIS A C 1
ATOM 2362 O O . HIS A 1 294 ? 26.493 10.075 7.196 1.00 60.31 294 HIS A O 1
ATOM 2368 N N . SER A 1 295 ? 24.347 10.247 6.590 1.00 78.25 295 SER A N 1
ATOM 2369 C CA . SER A 1 295 ? 23.793 10.138 7.933 1.00 78.25 295 SER A CA 1
ATOM 2370 C C . SER A 1 295 ? 23.116 8.770 8.021 1.00 78.25 295 SER A C 1
ATOM 2372 O O . SER A 1 295 ? 21.965 8.634 7.592 1.00 78.25 295 SER A O 1
ATOM 2374 N N . PRO A 1 296 ? 23.823 7.719 8.498 1.00 86.81 296 PRO A N 1
ATOM 2375 C CA . PRO A 1 296 ? 23.215 6.421 8.778 1.00 86.81 296 PRO A CA 1
ATOM 2376 C C . PRO A 1 296 ? 21.952 6.549 9.629 1.00 86.81 296 PRO A C 1
ATOM 2378 O O . PRO A 1 296 ? 20.977 5.855 9.369 1.00 86.81 296 PRO A O 1
ATOM 2381 N N . GLU A 1 297 ? 21.949 7.485 10.579 1.00 90.19 297 GLU A N 1
ATOM 2382 C CA . GLU A 1 297 ? 20.803 7.788 11.431 1.00 90.19 297 GLU A CA 1
ATOM 2383 C C . GLU A 1 297 ? 19.602 8.297 10.626 1.00 90.19 297 GLU A C 1
ATOM 2385 O O . GLU A 1 297 ? 18.532 7.701 10.701 1.00 90.19 297 GLU A O 1
ATOM 2390 N N . ARG A 1 298 ? 19.766 9.329 9.785 1.00 91.31 298 ARG A N 1
ATOM 2391 C CA . ARG A 1 298 ? 18.659 9.835 8.955 1.00 91.31 298 ARG A CA 1
ATOM 2392 C C . ARG A 1 298 ? 18.203 8.807 7.922 1.00 91.31 298 ARG A C 1
ATOM 2394 O O . ARG A 1 298 ? 17.007 8.681 7.687 1.00 91.31 298 ARG A O 1
ATOM 2401 N N . ASN A 1 299 ? 19.127 8.041 7.341 1.00 93.00 299 ASN A N 1
ATOM 2402 C CA . ASN A 1 299 ? 18.796 6.921 6.458 1.00 93.00 299 ASN A CA 1
ATOM 2403 C C . ASN A 1 299 ? 17.914 5.889 7.165 1.00 93.00 299 ASN A C 1
ATOM 2405 O O . ASN A 1 299 ? 16.871 5.508 6.634 1.00 93.00 299 ASN A O 1
ATOM 2409 N N . LEU A 1 300 ? 18.320 5.462 8.362 1.00 94.19 300 LEU A N 1
ATOM 2410 C CA . LEU A 1 300 ? 17.566 4.523 9.181 1.00 94.19 300 LEU A CA 1
ATOM 2411 C C . LEU A 1 300 ? 16.202 5.103 9.562 1.00 94.19 300 LEU A C 1
ATOM 2413 O O . LEU A 1 300 ? 15.198 4.432 9.349 1.00 94.19 300 LEU A O 1
ATOM 2417 N N . ASN A 1 301 ? 16.154 6.346 10.049 1.00 94.00 301 ASN A N 1
ATOM 2418 C CA . ASN A 1 301 ? 14.918 7.011 10.456 1.00 94.00 301 ASN A CA 1
ATOM 2419 C C . ASN A 1 301 ? 13.923 7.124 9.290 1.00 94.00 301 ASN A C 1
ATOM 2421 O O . ASN A 1 301 ? 12.770 6.705 9.403 1.00 94.00 301 ASN A O 1
ATOM 2425 N N . ASN A 1 302 ? 14.385 7.598 8.131 1.00 94.81 302 ASN A N 1
ATOM 2426 C CA . ASN A 1 302 ? 13.559 7.667 6.930 1.00 94.81 302 ASN A CA 1
ATOM 2427 C C . ASN A 1 302 ? 13.091 6.278 6.487 1.00 94.81 302 ASN A C 1
ATOM 2429 O O . ASN A 1 302 ? 11.936 6.118 6.107 1.00 94.81 302 ASN A O 1
ATOM 2433 N N . PHE A 1 303 ? 13.945 5.257 6.556 1.00 95.75 303 PHE A N 1
ATOM 2434 C CA . PHE A 1 303 ? 13.578 3.900 6.160 1.00 95.75 303 PHE A CA 1
ATOM 2435 C C . PHE A 1 303 ? 12.511 3.285 7.078 1.00 95.75 303 PHE A C 1
ATOM 2437 O O . PHE A 1 303 ? 11.486 2.818 6.583 1.00 95.75 303 PHE A O 1
ATOM 2444 N N . ILE A 1 304 ? 12.693 3.326 8.403 1.00 94.94 304 ILE A N 1
ATOM 2445 C CA . ILE A 1 304 ? 11.758 2.698 9.355 1.00 94.94 304 ILE A CA 1
ATOM 2446 C C . ILE A 1 304 ? 10.408 3.423 9.437 1.00 94.94 304 ILE A C 1
ATOM 2448 O O . ILE A 1 304 ? 9.404 2.793 9.768 1.00 94.94 304 ILE A O 1
ATOM 2452 N N . ASN A 1 305 ? 10.371 4.722 9.121 1.00 93.56 305 ASN A N 1
ATOM 2453 C CA . ASN A 1 305 ? 9.138 5.511 9.073 1.00 93.56 305 ASN A CA 1
ATOM 2454 C C . ASN A 1 305 ? 8.505 5.543 7.666 1.00 93.56 305 ASN A C 1
ATOM 2456 O O . ASN A 1 305 ? 7.390 6.038 7.502 1.00 93.56 305 ASN A O 1
ATOM 2460 N N . CYS A 1 306 ? 9.170 5.011 6.631 1.00 93.62 306 CYS A N 1
ATOM 2461 C CA . CYS A 1 306 ? 8.629 4.998 5.274 1.00 93.62 306 CYS A CA 1
ATOM 2462 C C . CYS A 1 306 ? 7.561 3.911 5.126 1.00 93.62 306 CYS A C 1
ATOM 2464 O O . CYS A 1 306 ? 7.830 2.717 5.286 1.00 93.62 306 CYS A O 1
ATOM 2466 N N . TYR A 1 307 ? 6.352 4.315 4.727 1.00 88.69 307 TYR A N 1
ATOM 2467 C CA . TYR A 1 307 ? 5.248 3.377 4.534 1.00 88.69 307 TYR A CA 1
ATOM 2468 C C . TYR A 1 307 ? 5.571 2.291 3.498 1.00 88.69 307 TYR A C 1
ATOM 2470 O O . TYR A 1 307 ? 5.125 1.170 3.696 1.00 88.69 307 TYR A O 1
ATOM 2478 N N . GLY A 1 308 ? 6.362 2.593 2.457 1.00 88.31 308 GLY A N 1
ATOM 2479 C CA . GLY A 1 308 ? 6.713 1.673 1.364 1.00 88.31 308 GLY A CA 1
ATOM 2480 C C . GLY A 1 308 ? 8.007 0.874 1.563 1.00 88.31 308 GLY A C 1
ATOM 2481 O O . GLY A 1 308 ? 8.300 -0.006 0.758 1.00 88.31 308 GLY A O 1
ATOM 2482 N N . ALA A 1 309 ? 8.782 1.143 2.621 1.00 93.06 309 ALA A N 1
ATOM 2483 C CA . ALA A 1 309 ? 9.996 0.376 2.900 1.00 93.06 309 ALA A CA 1
ATOM 2484 C C . ALA A 1 309 ? 9.666 -1.104 3.146 1.00 93.06 309 ALA A C 1
ATOM 2486 O O . ALA A 1 309 ? 8.646 -1.418 3.773 1.00 93.06 309 ALA A O 1
ATOM 2487 N N . ASN A 1 310 ? 10.533 -1.997 2.658 1.00 94.12 310 ASN A N 1
ATOM 2488 C CA . ASN A 1 310 ? 10.392 -3.453 2.759 1.00 94.12 310 ASN A CA 1
ATOM 2489 C C . ASN A 1 310 ? 9.014 -3.993 2.300 1.00 94.12 310 ASN A C 1
ATOM 2491 O O . ASN A 1 310 ? 8.487 -4.943 2.876 1.00 94.12 310 ASN A O 1
ATOM 2495 N N . LEU A 1 311 ? 8.374 -3.350 1.315 1.00 89.75 311 LEU A N 1
ATOM 2496 C CA . LEU A 1 311 ? 7.066 -3.764 0.792 1.00 89.75 311 LEU A CA 1
ATOM 2497 C C . LEU A 1 311 ? 7.100 -4.027 -0.704 1.00 89.75 311 LEU A C 1
ATOM 2499 O O . LEU A 1 311 ? 6.883 -5.169 -1.084 1.00 89.75 311 LEU A O 1
ATOM 2503 N N . ASP A 1 312 ? 7.365 -2.988 -1.501 1.00 91.06 312 ASP A N 1
ATOM 2504 C CA . ASP A 1 312 ? 7.193 -3.001 -2.957 1.00 91.06 312 ASP A CA 1
ATOM 2505 C C . ASP A 1 312 ? 8.511 -2.699 -3.673 1.00 91.06 312 ASP A C 1
ATOM 2507 O O . ASP A 1 312 ? 8.946 -1.548 -3.781 1.00 91.06 312 ASP A O 1
ATOM 2511 N N . PHE A 1 313 ? 9.152 -3.742 -4.191 1.00 96.56 313 PHE A N 1
ATOM 2512 C CA . PHE A 1 313 ? 10.513 -3.681 -4.713 1.00 96.56 313 PHE A CA 1
ATOM 2513 C C . PHE A 1 313 ? 10.535 -3.384 -6.204 1.00 96.56 313 PHE A C 1
ATOM 2515 O O . PHE A 1 313 ? 9.884 -4.063 -6.993 1.00 96.56 313 PHE A O 1
ATOM 2522 N N . THR A 1 314 ? 11.298 -2.372 -6.609 1.00 97.69 314 THR A N 1
ATOM 2523 C CA . THR A 1 314 ? 11.379 -1.967 -8.017 1.00 97.69 314 THR A CA 1
ATOM 2524 C C . THR A 1 314 ? 12.487 -2.718 -8.732 1.00 97.69 314 THR A C 1
ATOM 2526 O O . THR A 1 314 ? 13.655 -2.536 -8.401 1.00 97.69 314 THR A O 1
ATOM 2529 N N . LEU A 1 315 ? 12.124 -3.527 -9.724 1.00 98.19 315 LEU A N 1
ATOM 2530 C CA . LEU A 1 315 ? 13.058 -4.158 -10.650 1.00 98.19 315 LEU A CA 1
ATOM 2531 C C . LEU A 1 315 ? 13.290 -3.238 -11.854 1.00 98.19 315 LEU A C 1
ATOM 2533 O O . LEU A 1 315 ? 12.332 -2.795 -12.491 1.00 98.19 315 LEU A O 1
ATOM 2537 N N . ARG A 1 316 ? 14.559 -2.961 -12.158 1.00 96.94 316 ARG A N 1
ATOM 2538 C CA . ARG A 1 316 ? 14.984 -2.138 -13.293 1.00 96.94 316 ARG A CA 1
ATOM 2539 C C . ARG A 1 316 ? 16.388 -2.539 -13.742 1.00 96.94 316 ARG A C 1
ATOM 2541 O O . ARG A 1 316 ? 17.314 -2.502 -12.932 1.00 96.94 316 ARG A O 1
ATOM 2548 N N . ASN A 1 317 ? 16.555 -2.859 -15.025 1.00 95.62 317 ASN A N 1
ATOM 2549 C CA . ASN A 1 317 ? 17.837 -3.171 -15.664 1.00 95.62 317 ASN A CA 1
ATOM 2550 C C . ASN A 1 317 ? 18.655 -4.238 -14.903 1.00 95.62 317 ASN A C 1
ATOM 2552 O O . ASN A 1 317 ? 19.823 -4.015 -14.576 1.00 95.62 317 ASN A O 1
ATOM 2556 N N . GLY A 1 318 ? 18.037 -5.364 -14.538 1.00 98.00 318 GLY A N 1
ATOM 2557 C CA . GLY A 1 318 ? 18.686 -6.432 -13.772 1.00 98.00 318 GLY A CA 1
ATOM 2558 C C . GLY A 1 318 ? 18.978 -6.098 -12.305 1.00 98.00 318 GLY A C 1
ATOM 2559 O O . GLY A 1 318 ? 19.685 -6.848 -11.636 1.00 98.00 318 GLY A O 1
ATOM 2560 N N . ARG A 1 319 ? 18.464 -4.984 -11.772 1.00 98.38 319 ARG A N 1
ATOM 2561 C CA . ARG A 1 319 ? 18.700 -4.567 -10.383 1.00 98.38 319 ARG A CA 1
ATOM 2562 C C . ARG A 1 319 ? 17.396 -4.353 -9.630 1.00 98.38 319 ARG A C 1
ATOM 2564 O O . ARG A 1 319 ? 16.440 -3.816 -10.184 1.00 98.38 319 ARG A O 1
ATOM 2571 N N . ILE A 1 320 ? 17.370 -4.726 -8.352 1.00 98.19 320 ILE A N 1
ATOM 2572 C CA . ILE A 1 320 ? 16.241 -4.471 -7.454 1.00 98.19 320 ILE A CA 1
ATOM 2573 C C . ILE A 1 320 ? 16.573 -3.311 -6.516 1.00 98.19 320 ILE A C 1
ATOM 2575 O O . ILE A 1 320 ? 17.628 -3.283 -5.879 1.00 98.19 320 ILE A O 1
ATOM 2579 N N . TYR A 1 321 ? 15.640 -2.371 -6.416 1.00 97.81 321 TYR A N 1
ATOM 2580 C CA . TYR A 1 321 ? 15.664 -1.205 -5.542 1.00 97.81 321 TYR A CA 1
ATOM 2581 C C . TYR A 1 321 ? 14.587 -1.334 -4.460 1.00 97.81 321 TYR A C 1
ATOM 2583 O O . TYR A 1 321 ? 13.522 -1.915 -4.684 1.00 97.81 321 TYR A O 1
ATOM 2591 N N . THR A 1 322 ? 14.827 -0.723 -3.298 1.0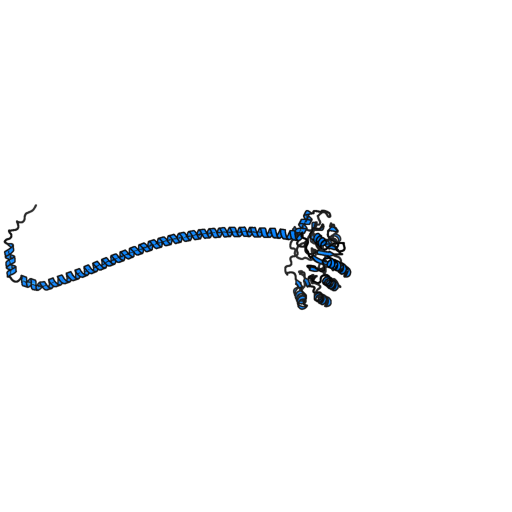0 95.25 322 THR A N 1
ATOM 2592 C CA . THR A 1 322 ? 13.861 -0.710 -2.185 1.00 95.25 322 THR A CA 1
ATOM 2593 C C . THR A 1 322 ? 12.619 0.139 -2.466 1.00 95.25 322 THR A C 1
ATOM 2595 O O . THR A 1 322 ? 11.607 -0.043 -1.794 1.00 95.25 322 THR A O 1
ATOM 2598 N N . CYS A 1 323 ? 12.680 1.077 -3.419 1.00 95.50 323 CYS A N 1
ATOM 2599 C CA . CYS A 1 323 ? 11.562 1.941 -3.793 1.00 95.50 323 CYS A CA 1
ATOM 2600 C C . CYS A 1 323 ? 11.725 2.527 -5.213 1.00 95.50 323 CYS A C 1
ATOM 2602 O O . CYS A 1 323 ? 12.853 2.625 -5.714 1.00 95.50 323 CYS A O 1
ATOM 2604 N N . PRO A 1 324 ? 10.629 2.992 -5.846 1.00 94.75 324 PRO A N 1
ATOM 2605 C CA . PRO A 1 324 ? 10.684 3.593 -7.177 1.00 94.75 324 PRO A CA 1
ATOM 2606 C C . PRO A 1 324 ? 11.417 4.939 -7.191 1.00 94.75 324 PRO A C 1
ATOM 2608 O O . PRO A 1 324 ? 12.144 5.214 -8.140 1.00 94.75 324 PRO A O 1
ATOM 2611 N N . GLN A 1 325 ? 11.318 5.751 -6.128 1.00 94.75 325 GLN A N 1
ATOM 2612 C CA . GLN A 1 325 ? 12.038 7.030 -6.065 1.00 94.75 325 GLN A CA 1
ATOM 2613 C C . GLN A 1 325 ? 13.549 6.828 -6.223 1.00 94.75 325 GLN A C 1
ATOM 2615 O O . GLN A 1 325 ? 14.179 7.536 -6.996 1.00 94.75 325 GLN A O 1
ATOM 2620 N N . ALA A 1 326 ? 14.126 5.821 -5.558 1.00 95.50 326 ALA A N 1
ATOM 2621 C CA . ALA A 1 326 ? 15.545 5.507 -5.694 1.00 95.50 326 ALA A CA 1
ATOM 2622 C C . ALA A 1 326 ? 15.892 4.941 -7.081 1.00 95.50 326 ALA A C 1
ATOM 2624 O O . ALA A 1 326 ? 16.948 5.264 -7.624 1.00 95.50 326 ALA A O 1
ATOM 2625 N N . ALA A 1 327 ? 15.013 4.114 -7.658 1.00 96.56 327 ALA A N 1
ATOM 2626 C CA . ALA A 1 327 ? 15.215 3.514 -8.977 1.00 96.56 327 ALA A CA 1
ATOM 2627 C C . ALA A 1 327 ? 15.223 4.551 -10.113 1.00 96.56 327 ALA A C 1
ATOM 2629 O O . ALA A 1 327 ? 15.983 4.397 -11.071 1.00 96.56 327 ALA A O 1
ATOM 2630 N N . TYR A 1 328 ? 14.410 5.606 -9.982 1.00 96.00 328 TYR A N 1
ATOM 2631 C CA . TYR A 1 328 ? 14.183 6.627 -11.012 1.00 96.00 328 TYR A CA 1
ATOM 2632 C C . TYR A 1 328 ? 14.724 8.021 -10.653 1.00 96.00 328 TYR A C 1
ATOM 2634 O O . TYR A 1 328 ? 14.515 8.975 -11.396 1.00 96.00 328 TYR A O 1
ATOM 2642 N N . ALA A 1 329 ? 15.480 8.161 -9.560 1.00 95.00 329 ALA A N 1
ATOM 2643 C CA . ALA A 1 329 ? 16.038 9.444 -9.114 1.00 95.00 329 ALA A CA 1
ATOM 2644 C C . ALA A 1 329 ? 16.942 10.145 -10.144 1.00 95.00 329 ALA A C 1
ATOM 2646 O O . ALA A 1 329 ? 17.086 11.367 -10.101 1.00 95.00 329 ALA A O 1
ATOM 2647 N N . TYR A 1 330 ? 17.539 9.390 -11.074 1.00 94.25 330 TYR A N 1
ATOM 2648 C CA . TYR A 1 330 ? 18.323 9.958 -12.173 1.00 94.25 330 TYR A CA 1
ATOM 2649 C C . TYR A 1 330 ? 17.488 10.908 -13.039 1.00 94.25 330 TYR A C 1
ATOM 2651 O O . TYR A 1 330 ? 18.010 11.907 -13.503 1.00 94.25 330 TYR A O 1
ATOM 2659 N N . THR A 1 331 ? 16.184 10.669 -13.192 1.00 95.62 331 THR A N 1
ATOM 2660 C CA . THR A 1 331 ? 15.300 11.536 -13.980 1.00 95.62 331 THR A CA 1
ATOM 2661 C C . THR A 1 331 ? 15.226 12.929 -13.393 1.00 95.62 331 THR A C 1
ATOM 2663 O O . THR A 1 331 ? 15.384 13.914 -14.104 1.00 95.62 331 THR A O 1
ATOM 2666 N N . LEU A 1 332 ? 15.015 13.021 -12.081 1.00 94.88 332 LEU A N 1
ATOM 2667 C CA . LEU A 1 332 ? 14.945 14.304 -11.398 1.00 94.88 332 LEU A CA 1
ATOM 2668 C C . LEU A 1 332 ? 16.315 14.998 -11.383 1.00 94.88 332 LEU A C 1
ATOM 2670 O O . LEU A 1 332 ? 16.396 16.205 -11.610 1.00 94.88 332 LEU A O 1
ATOM 2674 N N . LYS A 1 333 ? 17.388 14.2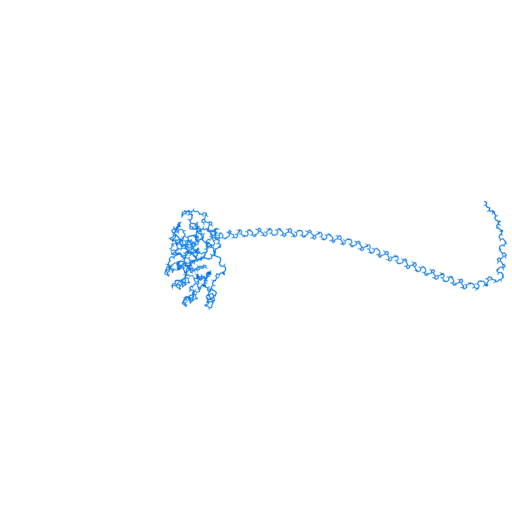20 -11.170 1.00 94.75 333 LYS A N 1
ATOM 2675 C CA . LYS A 1 333 ? 18.774 14.686 -11.281 1.00 94.75 333 LYS A CA 1
ATOM 2676 C C . LYS A 1 333 ? 19.038 15.315 -12.646 1.00 94.75 333 LYS A C 1
ATOM 2678 O O . LYS A 1 333 ? 19.478 16.454 -12.695 1.00 94.75 333 LYS A O 1
ATOM 2683 N N . ASP A 1 334 ? 18.769 14.595 -13.725 1.00 95.75 334 ASP A N 1
ATOM 2684 C CA . ASP A 1 334 ? 19.136 15.006 -15.077 1.00 95.75 334 ASP A CA 1
ATOM 2685 C C . ASP A 1 334 ? 18.231 16.141 -15.576 1.00 95.75 334 ASP A C 1
ATOM 2687 O O . ASP A 1 334 ? 18.720 17.094 -16.177 1.00 95.75 334 ASP A O 1
ATOM 2691 N N . TYR A 1 335 ? 16.925 16.085 -15.281 1.00 96.69 335 TYR A N 1
ATOM 2692 C CA . TYR A 1 335 ? 15.959 17.090 -15.734 1.00 96.69 335 TYR A CA 1
ATOM 2693 C C . TYR A 1 335 ? 16.198 18.467 -15.098 1.00 96.69 335 TYR A C 1
ATOM 2695 O O . TYR A 1 335 ? 16.163 19.480 -15.793 1.00 96.69 335 TYR A O 1
ATOM 2703 N N . PHE A 1 336 ? 16.453 18.519 -13.785 1.00 95.88 336 PHE A N 1
ATOM 2704 C CA . PHE A 1 336 ? 16.647 19.780 -13.055 1.00 95.88 336 PHE A CA 1
ATOM 2705 C C . PHE A 1 336 ? 18.110 20.118 -12.764 1.00 95.88 336 PHE A C 1
ATOM 2707 O O . PHE A 1 336 ? 18.380 21.122 -12.106 1.00 95.88 336 PHE A O 1
ATOM 2714 N N . ASN A 1 337 ? 19.055 19.278 -13.196 1.00 94.50 337 ASN A N 1
ATOM 2715 C CA . ASN A 1 337 ? 20.433 19.312 -12.705 1.00 94.50 337 ASN A CA 1
ATOM 2716 C C . ASN A 1 337 ? 20.487 19.288 -11.157 1.00 94.50 337 ASN A C 1
ATOM 2718 O O . ASN A 1 337 ? 21.261 20.011 -10.526 1.00 94.50 337 ASN A O 1
ATOM 2722 N N . ALA A 1 338 ? 19.603 18.497 -10.535 1.00 92.56 338 ALA A N 1
ATOM 2723 C CA . ALA A 1 338 ? 19.454 18.457 -9.085 1.00 92.56 338 ALA A CA 1
ATOM 2724 C C . ALA A 1 338 ? 20.691 17.814 -8.423 1.00 92.56 338 ALA A C 1
ATOM 2726 O O . ALA A 1 338 ? 21.259 16.866 -8.977 1.00 92.56 338 ALA A O 1
ATOM 2727 N N . PRO A 1 339 ? 21.103 18.262 -7.221 1.00 91.44 339 PRO A N 1
ATOM 2728 C CA . PRO A 1 339 ? 22.318 17.802 -6.541 1.00 91.44 339 PRO A CA 1
ATOM 2729 C C . PRO A 1 339 ? 22.153 16.413 -5.891 1.00 91.44 339 PRO A C 1
ATOM 2731 O O . PRO A 1 339 ? 22.430 16.215 -4.711 1.00 91.44 339 PRO A O 1
ATOM 2734 N N . ILE A 1 340 ? 21.703 15.423 -6.662 1.00 91.12 340 ILE A N 1
ATOM 2735 C CA . ILE A 1 340 ? 21.455 14.055 -6.204 1.00 91.12 340 ILE A CA 1
ATOM 2736 C C . ILE A 1 340 ? 22.623 13.153 -6.615 1.00 91.12 340 ILE A C 1
ATOM 2738 O O . ILE A 1 340 ? 22.954 12.996 -7.796 1.00 91.12 340 ILE A O 1
ATOM 2742 N N . SER A 1 341 ? 23.225 12.497 -5.628 1.00 89.44 341 SER A N 1
ATOM 2743 C CA . SER A 1 341 ? 24.210 11.438 -5.843 1.00 89.44 341 SER A CA 1
ATOM 2744 C C . SER A 1 341 ? 23.516 10.083 -5.994 1.00 89.44 341 SER A C 1
ATOM 2746 O O . SER A 1 341 ? 22.829 9.609 -5.085 1.00 89.44 341 SER A O 1
ATOM 2748 N N . ILE A 1 342 ? 23.704 9.446 -7.151 1.00 89.44 342 ILE A N 1
ATOM 2749 C CA . ILE A 1 342 ? 23.203 8.098 -7.432 1.00 89.44 342 ILE A CA 1
ATOM 2750 C C . ILE A 1 342 ? 24.330 7.109 -7.145 1.00 89.44 342 ILE A C 1
ATOM 2752 O O . ILE A 1 342 ? 25.414 7.219 -7.710 1.00 89.44 342 ILE A O 1
ATOM 2756 N N . SER A 1 343 ? 24.073 6.150 -6.256 1.00 90.88 343 SER A N 1
ATOM 2757 C CA . SER A 1 343 ? 25.034 5.122 -5.858 1.00 90.88 343 SER A CA 1
ATOM 2758 C C . SER A 1 343 ? 24.512 3.737 -6.217 1.00 90.88 343 SER A C 1
ATOM 2760 O O . SER A 1 343 ? 23.342 3.441 -5.972 1.00 90.88 343 SER A O 1
ATOM 2762 N N . ASP A 1 344 ? 25.391 2.847 -6.680 1.00 92.44 344 ASP A N 1
ATOM 2763 C CA . ASP A 1 344 ? 25.047 1.439 -6.924 1.00 92.44 344 ASP A CA 1
ATOM 2764 C C . ASP A 1 344 ? 24.556 0.728 -5.660 1.00 92.44 344 ASP A C 1
ATOM 2766 O O . ASP A 1 344 ? 23.733 -0.182 -5.744 1.00 92.44 344 ASP A O 1
ATOM 2770 N N . ARG A 1 345 ? 24.962 1.216 -4.477 1.00 94.31 345 ARG A N 1
ATOM 2771 C CA . ARG A 1 345 ? 24.484 0.749 -3.164 1.00 94.31 345 ARG A CA 1
ATOM 2772 C C . ARG A 1 345 ? 22.994 1.016 -2.911 1.00 94.31 345 ARG A C 1
ATOM 2774 O O . ARG A 1 345 ? 22.470 0.553 -1.903 1.00 94.31 345 ARG A O 1
ATOM 2781 N N . ASN A 1 346 ? 22.311 1.747 -3.794 1.00 95.44 346 ASN A N 1
ATOM 2782 C CA . ASN A 1 346 ? 20.857 1.918 -3.756 1.00 95.44 346 ASN A CA 1
ATOM 2783 C C . ASN A 1 346 ? 20.084 0.696 -4.271 1.00 95.44 346 ASN A C 1
ATOM 2785 O O . ASN A 1 346 ? 18.858 0.671 -4.189 1.00 95.44 346 ASN A O 1
ATOM 2789 N N . SER A 1 347 ? 20.783 -0.300 -4.816 1.00 97.56 347 SER A N 1
ATOM 2790 C CA . SER A 1 347 ? 20.178 -1.492 -5.406 1.00 97.56 347 SER A CA 1
ATOM 2791 C C . SER A 1 347 ? 21.091 -2.707 -5.319 1.00 97.56 347 SER A C 1
ATOM 2793 O O . SER A 1 347 ? 22.277 -2.590 -5.012 1.00 97.56 347 SER A O 1
ATOM 2795 N N . ILE A 1 348 ? 20.537 -3.866 -5.651 1.00 98.12 348 ILE A N 1
ATOM 2796 C CA . ILE A 1 348 ? 21.258 -5.133 -5.744 1.00 98.12 348 ILE A CA 1
ATOM 2797 C C . ILE A 1 348 ? 21.043 -5.766 -7.118 1.00 98.12 348 ILE A C 1
ATOM 2799 O O . ILE A 1 348 ? 19.935 -5.708 -7.647 1.00 98.12 348 ILE A O 1
ATOM 2803 N N . ASN A 1 349 ? 22.096 -6.314 -7.727 1.00 98.56 349 ASN A N 1
ATOM 2804 C CA . ASN A 1 349 ? 22.018 -6.950 -9.042 1.00 98.56 349 ASN A CA 1
ATOM 2805 C C . ASN A 1 349 ? 21.548 -8.399 -8.893 1.00 98.56 349 ASN A C 1
ATOM 2807 O O . ASN A 1 349 ? 22.170 -9.176 -8.173 1.00 98.56 349 ASN A O 1
ATOM 2811 N N . ILE A 1 350 ? 20.470 -8.773 -9.581 1.00 98.44 350 ILE A N 1
ATOM 2812 C CA . ILE A 1 350 ? 19.936 -10.139 -9.499 1.00 98.44 350 ILE A CA 1
ATOM 2813 C C . ILE A 1 350 ? 20.767 -11.133 -10.305 1.00 98.44 350 ILE A C 1
ATOM 2815 O O . ILE A 1 350 ? 20.685 -12.329 -10.052 1.00 98.44 350 ILE A O 1
ATOM 2819 N N . HIS A 1 351 ? 21.567 -10.664 -11.264 1.00 98.31 351 HIS A N 1
ATOM 2820 C CA . HIS A 1 351 ? 22.395 -11.516 -12.123 1.00 98.31 351 HIS A CA 1
ATOM 2821 C C . HIS A 1 351 ? 23.759 -11.856 -11.516 1.00 98.31 351 HIS A C 1
ATOM 2823 O O . HIS A 1 351 ? 24.481 -12.678 -12.077 1.00 98.31 351 HIS A O 1
ATOM 2829 N N . ASP A 1 352 ? 24.100 -11.277 -10.364 1.00 97.94 352 ASP A N 1
ATOM 2830 C CA . ASP A 1 352 ? 25.285 -11.681 -9.606 1.00 97.94 352 ASP A CA 1
ATOM 2831 C C . ASP A 1 352 ? 25.098 -13.103 -9.035 1.00 97.94 352 ASP A C 1
ATOM 2833 O O . ASP A 1 352 ? 23.985 -13.645 -8.987 1.00 97.94 352 ASP A O 1
ATOM 2837 N N . ASN A 1 353 ? 26.191 -13.720 -8.574 1.00 97.38 353 ASN A N 1
ATOM 2838 C CA . ASN A 1 353 ? 26.134 -14.978 -7.826 1.00 97.38 353 ASN A CA 1
ATOM 2839 C C . ASN A 1 353 ? 25.569 -14.729 -6.418 1.00 97.38 353 ASN A C 1
ATOM 2841 O O . ASN A 1 353 ? 26.321 -14.599 -5.456 1.00 97.38 353 ASN A O 1
ATOM 2845 N N . ILE A 1 354 ? 24.246 -14.601 -6.344 1.00 97.56 354 ILE A N 1
ATOM 2846 C CA . ILE A 1 354 ? 23.493 -14.197 -5.159 1.00 97.56 354 ILE A CA 1
ATOM 2847 C C . ILE A 1 354 ? 22.279 -15.104 -4.933 1.00 97.56 354 ILE A C 1
ATOM 2849 O O . ILE A 1 354 ? 21.720 -15.660 -5.883 1.00 97.56 354 ILE A O 1
ATOM 2853 N N . SER A 1 355 ? 21.862 -15.234 -3.676 1.00 97.56 355 SER A N 1
ATOM 2854 C CA . SER A 1 355 ? 20.648 -15.930 -3.245 1.00 97.56 355 SER A CA 1
ATOM 2855 C C . SER A 1 355 ? 19.452 -14.989 -3.034 1.00 97.56 355 SER A C 1
ATOM 2857 O O . SER A 1 355 ? 19.597 -13.777 -2.853 1.00 97.56 355 SER A O 1
ATOM 2859 N N . ALA A 1 356 ? 18.240 -15.553 -3.007 1.00 97.31 356 ALA A N 1
ATOM 2860 C CA . ALA A 1 356 ? 17.042 -14.803 -2.626 1.00 97.31 356 ALA A CA 1
ATOM 2861 C C . ALA A 1 356 ? 17.140 -14.232 -1.201 1.00 97.31 356 ALA A C 1
ATOM 2863 O O . ALA A 1 356 ? 16.749 -13.088 -0.987 1.00 97.31 356 ALA A O 1
ATOM 2864 N N . ASP A 1 357 ? 17.717 -14.972 -0.250 1.00 97.50 357 ASP A N 1
ATOM 2865 C CA . ASP A 1 357 ? 17.864 -14.518 1.139 1.00 97.50 357 ASP A CA 1
ATOM 2866 C C . ASP A 1 357 ? 18.769 -13.281 1.241 1.00 97.50 357 ASP A C 1
ATOM 2868 O O . ASP A 1 357 ? 18.453 -12.339 1.966 1.00 97.50 357 ASP A O 1
ATOM 2872 N N . GLU A 1 358 ? 19.854 -13.225 0.463 1.00 98.00 358 GLU A N 1
ATOM 2873 C CA . GLU A 1 358 ? 20.728 -12.047 0.391 1.00 98.00 358 GLU A CA 1
ATOM 2874 C C . GLU A 1 358 ? 20.021 -10.836 -0.233 1.00 98.00 358 GLU A C 1
ATOM 2876 O O . GLU A 1 358 ? 20.187 -9.709 0.243 1.00 98.00 358 GLU A O 1
ATOM 2881 N N . ILE A 1 359 ? 19.186 -11.054 -1.256 1.00 98.12 359 ILE A N 1
ATOM 2882 C CA . ILE A 1 359 ? 18.337 -10.003 -1.835 1.00 98.12 359 ILE A CA 1
ATOM 2883 C C . ILE A 1 359 ? 17.348 -9.492 -0.784 1.00 98.12 359 ILE A C 1
ATOM 2885 O O . ILE A 1 359 ? 17.251 -8.286 -0.562 1.00 98.12 359 ILE A O 1
ATOM 2889 N N . MET A 1 360 ? 16.642 -10.378 -0.086 1.00 97.50 360 MET A N 1
ATOM 2890 C CA . MET A 1 360 ? 15.655 -9.981 0.920 1.00 97.50 360 MET A CA 1
ATOM 2891 C C . MET A 1 360 ? 16.305 -9.312 2.137 1.00 97.50 360 MET A C 1
ATOM 2893 O O . MET A 1 360 ? 15.750 -8.355 2.681 1.00 97.50 360 MET A O 1
ATOM 2897 N N . ALA A 1 361 ? 17.515 -9.731 2.516 1.00 97.56 361 ALA A N 1
ATOM 2898 C CA . ALA A 1 361 ? 18.323 -9.058 3.528 1.00 97.56 361 ALA A CA 1
ATOM 2899 C C . ALA A 1 361 ? 18.754 -7.651 3.090 1.00 97.56 361 ALA A C 1
ATOM 2901 O O . ALA A 1 361 ? 18.718 -6.714 3.890 1.00 97.56 361 ALA A O 1
ATOM 2902 N N . PHE A 1 362 ? 19.109 -7.468 1.815 1.00 97.56 362 PHE A N 1
ATOM 2903 C CA . PHE A 1 362 ? 19.381 -6.146 1.251 1.00 97.56 362 PHE A CA 1
ATOM 2904 C C . PHE A 1 362 ? 18.144 -5.238 1.274 1.00 97.56 362 PHE A C 1
ATOM 2906 O O . PHE A 1 362 ? 18.260 -4.041 1.533 1.00 97.56 362 PHE A O 1
ATOM 2913 N N . LEU A 1 363 ? 16.961 -5.783 0.998 1.00 97.38 363 LEU A N 1
ATOM 2914 C CA . LEU A 1 363 ? 15.730 -4.998 0.892 1.00 97.38 363 LEU A CA 1
ATOM 2915 C C . LEU A 1 363 ? 15.147 -4.587 2.253 1.00 97.38 363 LEU A C 1
ATOM 2917 O O . LEU A 1 363 ? 14.382 -3.622 2.325 1.00 97.38 363 LEU A O 1
ATOM 2921 N N . ALA A 1 364 ? 15.563 -5.261 3.327 1.00 97.00 364 ALA A N 1
ATOM 2922 C CA . ALA A 1 364 ? 15.209 -4.961 4.713 1.00 97.00 364 ALA A CA 1
ATOM 2923 C C . ALA A 1 364 ? 16.190 -3.998 5.415 1.00 97.00 364 ALA A C 1
ATOM 2925 O O . ALA A 1 364 ? 16.218 -3.919 6.642 1.00 97.00 364 ALA A O 1
ATOM 2926 N N . ARG A 1 365 ? 17.007 -3.244 4.667 1.00 95.19 365 ARG A N 1
ATOM 2927 C CA . ARG A 1 365 ? 17.913 -2.229 5.231 1.00 95.19 365 ARG A CA 1
ATOM 2928 C C . ARG A 1 365 ? 17.812 -0.886 4.503 1.00 95.19 365 ARG A C 1
ATOM 2930 O O . ARG A 1 365 ? 17.497 -0.850 3.311 1.00 95.19 365 ARG A O 1
ATOM 2937 N N . PRO A 1 366 ? 18.119 0.229 5.191 1.00 95.75 366 PRO A N 1
ATOM 2938 C CA . PRO A 1 366 ? 18.213 1.528 4.542 1.00 95.75 366 PRO A CA 1
ATOM 2939 C C . PRO A 1 366 ? 19.283 1.543 3.444 1.00 95.75 366 PRO A C 1
ATOM 2941 O O . PRO A 1 366 ? 20.347 0.934 3.574 1.00 95.75 366 PRO A O 1
ATOM 2944 N N . ILE A 1 367 ? 19.016 2.312 2.390 1.00 94.81 367 ILE A N 1
ATOM 2945 C CA . ILE A 1 367 ? 19.948 2.579 1.289 1.00 94.81 367 ILE A CA 1
ATOM 2946 C C . ILE A 1 367 ? 20.435 4.035 1.337 1.00 94.81 367 ILE A C 1
ATOM 2948 O O . ILE A 1 367 ? 19.755 4.870 1.933 1.00 94.81 367 ILE A O 1
ATOM 2952 N N . PRO A 1 368 ? 21.568 4.389 0.697 1.00 94.19 368 PRO A N 1
ATOM 2953 C CA . PRO A 1 368 ? 22.062 5.769 0.687 1.00 94.19 368 PRO A CA 1
ATOM 2954 C C . PRO A 1 368 ? 21.041 6.816 0.223 1.00 94.19 368 PRO A C 1
ATOM 2956 O O . PRO A 1 368 ? 21.040 7.928 0.743 1.00 94.19 368 PRO A O 1
ATOM 2959 N N . PHE A 1 369 ? 20.156 6.462 -0.716 1.00 94.38 369 PHE A N 1
ATOM 2960 C CA . PHE A 1 369 ? 19.113 7.362 -1.211 1.00 94.38 369 PHE A CA 1
ATOM 2961 C C . PHE A 1 369 ? 18.095 7.773 -0.135 1.00 94.38 369 PHE A C 1
ATOM 2963 O O . PHE A 1 369 ? 17.493 8.837 -0.247 1.00 94.38 369 PHE A O 1
ATOM 2970 N N . CYS A 1 370 ? 17.910 6.976 0.926 1.00 94.44 370 CYS A N 1
ATOM 2971 C CA . CYS A 1 370 ? 16.928 7.268 1.972 1.00 94.44 370 CYS A CA 1
ATOM 2972 C C . CYS A 1 370 ? 17.144 8.643 2.623 1.00 94.44 370 CYS A C 1
ATOM 2974 O O . CYS A 1 370 ? 16.177 9.227 3.101 1.00 94.44 370 CYS A O 1
ATOM 2976 N N . HIS A 1 371 ? 18.365 9.184 2.624 1.00 91.94 371 HIS A N 1
ATOM 2977 C CA . HIS A 1 371 ? 18.699 10.467 3.238 1.00 91.94 371 HIS A CA 1
ATOM 2978 C C . HIS A 1 371 ? 18.003 11.645 2.550 1.00 91.94 371 HIS A C 1
ATOM 2980 O O . HIS A 1 371 ? 17.608 12.590 3.232 1.00 91.94 371 HIS A O 1
ATOM 2986 N N . TYR A 1 372 ? 17.785 11.549 1.233 1.00 93.62 372 TYR A N 1
ATOM 2987 C CA . TYR A 1 372 ? 17.062 12.564 0.473 1.00 93.62 372 TYR A CA 1
ATOM 2988 C C . TYR A 1 372 ? 15.576 12.587 0.825 1.00 93.62 372 TYR A C 1
ATOM 2990 O O . TYR A 1 372 ? 14.937 13.596 0.619 1.00 93.62 372 TYR A O 1
ATOM 2998 N N . CYS A 1 373 ? 14.971 11.532 1.366 1.00 93.81 373 CYS A N 1
ATOM 2999 C CA . CYS A 1 373 ? 13.528 11.554 1.618 1.00 93.81 373 CYS A CA 1
ATOM 3000 C C . CYS A 1 373 ? 13.150 12.500 2.780 1.00 93.81 373 CYS A C 1
ATOM 3002 O O . CYS A 1 373 ? 13.831 12.527 3.808 1.00 93.81 373 CYS A O 1
ATOM 3004 N N . ARG A 1 374 ? 12.013 13.201 2.663 1.00 93.19 374 ARG A N 1
ATOM 3005 C CA . ARG A 1 374 ? 11.373 13.958 3.760 1.00 93.19 374 ARG A CA 1
ATOM 3006 C C . ARG A 1 374 ? 10.212 13.170 4.379 1.00 93.19 374 ARG A C 1
ATOM 3008 O O . ARG A 1 374 ? 9.059 13.581 4.317 1.00 93.19 374 ARG A O 1
ATOM 3015 N N . VAL A 1 375 ? 10.487 11.974 4.911 1.00 93.12 375 VAL A N 1
ATOM 3016 C CA . VAL A 1 375 ? 9.431 11.009 5.296 1.00 93.12 375 VAL A CA 1
ATOM 3017 C C . VAL A 1 375 ? 8.507 11.537 6.397 1.00 93.12 375 VAL A C 1
ATOM 3019 O O . VAL A 1 375 ? 7.306 11.293 6.338 1.00 93.12 375 VAL A O 1
ATOM 3022 N N . GLU A 1 376 ? 9.046 12.273 7.366 1.00 90.69 376 GLU A N 1
ATOM 3023 C CA . GLU A 1 376 ? 8.274 12.848 8.480 1.00 90.69 376 GLU A CA 1
ATOM 3024 C C . GLU A 1 376 ? 7.455 14.082 8.077 1.00 90.69 376 GLU A C 1
ATOM 3026 O O . GLU A 1 376 ? 6.486 14.421 8.747 1.00 90.69 376 GLU A O 1
ATOM 3031 N N . GLU A 1 377 ? 7.804 14.723 6.958 1.00 92.75 377 GLU A N 1
ATOM 3032 C CA . GLU A 1 377 ? 7.101 15.899 6.428 1.00 92.75 377 GLU A CA 1
ATOM 3033 C C . GLU A 1 377 ? 6.009 15.514 5.416 1.00 92.75 377 GLU A C 1
ATOM 3035 O O . GLU A 1 377 ? 5.315 16.381 4.877 1.00 92.75 377 GLU A O 1
ATOM 3040 N N . ARG A 1 378 ? 5.844 14.215 5.130 1.00 92.44 378 ARG A N 1
ATOM 3041 C CA . ARG A 1 378 ? 4.825 13.725 4.199 1.00 92.44 378 ARG A CA 1
ATOM 3042 C C . ARG A 1 378 ? 3.429 14.042 4.721 1.00 92.44 378 ARG A C 1
ATOM 3044 O O . ARG A 1 378 ? 3.072 13.685 5.840 1.00 92.44 378 ARG A O 1
ATOM 3051 N N . HIS A 1 379 ? 2.614 14.658 3.877 1.00 92.44 379 HIS A N 1
ATOM 3052 C CA . HIS A 1 379 ? 1.262 15.082 4.219 1.00 92.44 379 HIS A CA 1
ATOM 3053 C C . HIS A 1 379 ? 0.319 14.922 3.018 1.00 92.44 379 HIS A C 1
ATOM 3055 O O . HIS A 1 379 ? 0.784 14.872 1.874 1.00 92.44 379 HIS A O 1
ATOM 3061 N N . PRO A 1 380 ? -1.004 14.828 3.247 1.00 93.06 380 PRO A N 1
ATOM 3062 C CA . PRO A 1 380 ? -1.979 14.832 2.167 1.00 93.06 380 PRO A CA 1
ATOM 3063 C C . PRO A 1 380 ? -1.898 16.112 1.325 1.00 93.06 380 PRO A C 1
ATOM 3065 O O . PRO A 1 380 ? -1.944 17.221 1.854 1.00 93.06 380 PRO A O 1
ATOM 3068 N N . ILE A 1 381 ? -1.826 15.950 0.009 1.00 91.31 381 ILE A N 1
ATOM 3069 C CA . ILE A 1 381 ? -1.842 17.004 -1.001 1.00 91.31 381 ILE A CA 1
ATOM 3070 C C . ILE A 1 381 ? -2.967 16.733 -2.012 1.00 91.31 381 ILE A C 1
ATOM 3072 O O . ILE A 1 381 ? -3.299 15.578 -2.292 1.00 91.31 381 ILE A O 1
ATOM 3076 N N . PRO A 1 382 ? -3.598 17.771 -2.580 1.00 90.94 382 PRO A N 1
ATOM 3077 C CA . PRO A 1 382 ? -4.530 17.585 -3.685 1.00 90.94 382 PRO A CA 1
ATOM 3078 C C . PRO A 1 382 ? -3.774 17.214 -4.966 1.00 90.94 382 PRO A C 1
ATOM 3080 O O . PRO A 1 382 ? -2.661 17.689 -5.201 1.00 90.94 382 PRO A O 1
ATOM 3083 N N . TRP A 1 383 ? -4.408 16.433 -5.841 1.00 92.31 383 TRP A N 1
ATOM 3084 C CA . TRP A 1 383 ? -3.871 16.216 -7.183 1.00 92.31 383 TRP A CA 1
ATOM 3085 C C . TRP A 1 383 ? -3.880 17.520 -7.985 1.00 92.31 383 TRP A C 1
ATOM 3087 O O . TRP A 1 383 ? -4.875 18.248 -7.998 1.00 92.31 383 TRP A O 1
ATOM 3097 N N . LYS A 1 384 ? -2.778 17.796 -8.683 1.00 93.75 384 LYS A N 1
ATOM 3098 C CA . LYS A 1 384 ? -2.629 18.943 -9.582 1.00 93.75 384 LYS A CA 1
ATOM 3099 C C . LYS A 1 384 ? -1.893 18.524 -10.848 1.00 93.75 384 LYS A C 1
ATOM 3101 O O . LYS A 1 384 ? -1.117 17.567 -10.844 1.00 93.75 384 LYS A O 1
ATOM 3106 N N . VAL A 1 385 ? -2.112 19.284 -11.916 1.00 95.88 385 VAL A N 1
ATOM 3107 C CA . VAL A 1 385 ? -1.287 19.201 -13.123 1.00 95.88 385 VAL A CA 1
ATOM 3108 C C . VAL A 1 385 ? 0.036 19.915 -12.852 1.00 95.88 385 VAL A C 1
ATOM 3110 O O . VAL A 1 385 ? 0.041 21.054 -12.392 1.00 95.88 385 VAL A O 1
ATOM 3113 N N . SER A 1 386 ? 1.135 19.224 -13.126 1.00 96.56 386 SER A N 1
ATOM 3114 C CA . SER A 1 386 ? 2.503 19.696 -12.953 1.00 96.56 386 SER A CA 1
ATOM 3115 C C . SER A 1 386 ? 2.818 20.854 -13.895 1.00 96.56 386 SER A C 1
ATOM 3117 O O . SER A 1 386 ? 2.520 20.800 -15.092 1.00 96.56 386 SER A O 1
ATOM 3119 N N . LYS A 1 387 ? 3.492 21.872 -13.371 1.00 97.19 387 LYS A N 1
ATOM 3120 C CA . LYS A 1 387 ? 4.207 22.893 -14.144 1.00 97.19 387 LYS A CA 1
ATOM 3121 C C . LYS A 1 387 ? 5.657 22.499 -14.423 1.00 97.19 387 LYS A C 1
ATOM 3123 O O . LYS A 1 387 ? 6.346 23.214 -15.142 1.00 97.19 387 LYS A O 1
ATOM 3128 N N . ARG A 1 388 ? 6.092 21.346 -13.897 1.00 95.88 388 ARG A N 1
ATOM 3129 C CA . ARG A 1 388 ? 7.470 20.839 -13.930 1.00 95.88 388 ARG A CA 1
ATOM 3130 C C . ARG A 1 388 ? 8.445 21.800 -13.252 1.00 95.88 388 ARG A C 1
ATOM 3132 O O . ARG A 1 388 ? 9.533 22.048 -13.758 1.00 95.88 388 ARG A O 1
ATOM 3139 N N . GLU A 1 389 ? 8.023 22.323 -12.110 1.00 96.12 389 GLU A N 1
ATOM 3140 C CA . GLU A 1 389 ? 8.829 23.126 -11.191 1.00 96.12 389 GLU A CA 1
ATOM 3141 C C . GLU A 1 389 ? 9.431 22.192 -10.126 1.00 96.12 389 GLU A C 1
ATOM 3143 O O . GLU A 1 389 ? 8.774 21.241 -9.696 1.00 96.12 389 GLU A O 1
ATOM 3148 N N . ILE A 1 390 ? 10.688 22.406 -9.726 1.00 94.50 390 ILE A N 1
ATOM 3149 C CA . ILE A 1 390 ? 11.413 21.472 -8.843 1.00 94.50 390 ILE A CA 1
ATOM 3150 C C . ILE A 1 390 ? 10.767 21.372 -7.452 1.00 94.50 390 ILE A C 1
ATOM 3152 O O . ILE A 1 390 ? 10.809 20.320 -6.818 1.00 94.50 390 ILE A O 1
ATOM 3156 N N . GLU A 1 391 ? 10.093 22.438 -7.022 1.00 93.69 391 GLU A N 1
ATOM 3157 C CA . GLU A 1 391 ? 9.360 22.580 -5.762 1.00 93.69 391 GLU A CA 1
A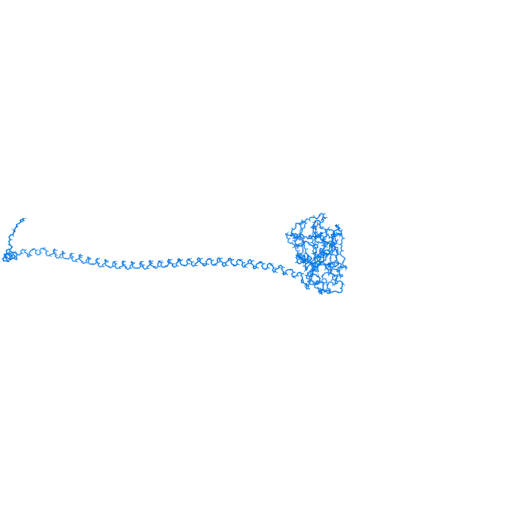TOM 3158 C C . GLU A 1 391 ? 8.191 21.592 -5.636 1.00 93.69 391 GLU A C 1
ATOM 3160 O O . GLU A 1 391 ? 7.731 21.307 -4.534 1.00 93.69 391 GLU A O 1
ATOM 3165 N N . GLU A 1 392 ? 7.713 21.019 -6.745 1.00 94.50 392 GLU A N 1
ATOM 3166 C CA . GLU A 1 392 ? 6.715 19.946 -6.702 1.00 94.50 392 GLU A CA 1
ATOM 3167 C C . GLU A 1 392 ? 7.280 18.636 -6.125 1.00 94.50 392 GLU A C 1
ATOM 3169 O O . GLU A 1 392 ? 6.510 17.752 -5.743 1.00 94.50 392 GLU A O 1
ATOM 3174 N N . TRP A 1 393 ? 8.610 18.509 -6.064 1.00 94.00 393 TRP A N 1
ATOM 3175 C CA . TRP A 1 393 ? 9.326 17.358 -5.518 1.00 94.00 393 TRP A CA 1
ATOM 3176 C C . TRP A 1 393 ? 10.282 17.709 -4.371 1.00 94.00 393 TRP A C 1
ATOM 3178 O O . TRP A 1 393 ? 10.856 16.771 -3.825 1.00 94.00 393 TRP A O 1
ATOM 3188 N N . ALA A 1 394 ? 10.477 18.982 -4.001 1.00 88.56 394 ALA A N 1
ATOM 3189 C CA . ALA A 1 394 ? 11.507 19.424 -3.043 1.00 88.56 394 ALA A CA 1
ATOM 3190 C C . ALA A 1 394 ? 10.972 19.838 -1.660 1.00 88.56 394 ALA A C 1
ATOM 3192 O O . ALA A 1 394 ? 9.814 20.308 -1.593 1.00 88.56 394 ALA A O 1
#

Solvent-accessible surface area (backbone atoms only — not comparable to full-atom values): 21588 Å² total; per-residue (Å²): 140,86,77,90,76,82,83,86,76,72,87,81,70,65,59,61,62,54,52,52,48,66,70,66,50,54,58,61,51,53,46,69,67,42,47,64,58,50,56,47,53,52,50,52,51,51,51,51,52,49,51,53,50,52,53,50,54,53,50,52,52,51,52,53,53,50,51,50,53,51,51,53,50,51,53,50,53,52,51,50,54,51,54,52,52,52,51,53,50,53,52,51,53,51,52,51,52,54,50,51,53,53,49,52,51,52,52,50,52,52,53,49,53,53,51,54,54,48,53,52,52,52,53,52,51,51,53,29,51,53,27,58,42,56,56,98,60,50,28,41,31,33,58,46,14,48,22,36,93,57,48,54,47,44,46,61,60,43,16,62,74,41,63,93,45,70,57,54,72,67,58,52,44,56,43,41,50,51,49,20,63,54,44,72,29,56,37,69,29,39,37,48,19,44,40,29,29,87,73,44,90,61,50,59,57,56,49,49,46,51,34,71,34,22,72,80,29,53,35,32,41,47,34,70,58,84,57,62,88,74,58,54,68,68,54,56,50,40,31,46,76,50,62,32,27,43,32,38,52,70,65,105,57,102,64,67,60,67,59,52,49,47,55,31,53,79,68,69,26,53,68,48,72,55,61,95,79,68,74,41,64,51,65,33,30,50,69,84,54,59,59,80,58,81,44,68,65,51,10,43,53,29,34,47,66,31,88,54,38,58,52,51,28,26,47,54,94,54,24,43,16,49,32,49,47,69,69,39,42,62,50,56,21,66,76,68,68,41,67,67,62,87,56,74,73,45,42,48,60,68,83,50,102,68,55,46,66,61,52,26,48,56,39,17,50,62,34,76,56,31,50,32,47,41,52,90,73,47,42,80,43,81,93,47,77,46,85,83,54,71,70,52,41,76

Foldseek 3Di:
DDDDDDDDDDPPPVVVVVVVVVVVCVVVVVCVVCVVVVVVVVVVVVVVVVVVVVVVVVVVVVVVVVVVVVVVVVVVVVVVVVVVVVVVVVVVVVVVVVVVVVVVVVVVVVVVVVVVVVVVVVVLVVLLVLLLDQDLAAAEEEAQWAAAPAQWQQPLLCRNLDDTDGDDLVLLLVLLLLVLVQSVLDHQEYEHEHNANLVDPVSLSNLVSNCVSNVPHAYEYEHCQPCVVVDDPSVLVSCVVSQYAYEHEHDPDPHPVVVVCVVCVVSVHHYHYDDPPDFDKRWAFALPDQQPPPPLVLLSVLQSLAPQQLHYWYDDSQKIALDSNLVNVVSLCVSVVGSHDRDPQRIDGSPPPDHPSVRSSSSSGGGPRSNGTPSVPIDGDHIDRDPPDSVSHD

Mean predicted aligned error: 11.22 Å

Nearest PDB structures (foldseek):
  7wzv-assembly2_B  TM=8.295E-01  e=4.912E-16  Streptomyces spectabilis
  4m7t-assembly1_A  TM=6.627E-01  e=5.286E-07  Niallia circulans
  5vsm-assembly1_A  TM=7.822E-01  e=2.190E-05  Mus musculus
  2fb2-assembly1_B  TM=4.364E-01  e=7.808E-06  Staphylococcus aureus
  1tv7-assembly1_B  TM=4.257E-01  e=8.660E-05  Staphylococcus aureus

InterPro domains:
  IPR007197 Radical SAM [PF04055] (145-246)
  IPR007197 Radical SAM [SFLDS00029] (145-265)
  IPR013785 Aldolase-type TIM barrel [G3DSA:3.20.20.70] (135-379)
  IPR050377 Radical SAM PqqA peptide cyclase/Mycofactocin maturase MftC-like [PTHR11228] (140-246)
  IPR058240 Radical SAM superfamily [SSF102114] (139-348)

Secondary structure (DSSP, 8-state):
---PPPPPPPTTSSHHHHHHHHHTSHHHHHHHHHHHHHHHHHHHHHHHHHHHHHHHHHHHHHHHHHHHHHHHHHHHHHHHHHHHHHHHHHHHHHHHHHHHHHHHHHHHHHHHHHHHHHHHHHHHHHHHHHHHSPPSS-EEEEEEESS-SS-BTT-TT-TTTSPS-B--HHHHHHHHHHHHHHHTT--SEEEEEES-GGG-TTHHHHHHHHHHH-SSS-EEEEE-STTGGG--HHHHHHHHHTTPEEEE---SSS--HHHHHHHHHHTT--EEE--TT-PEEP--B-SSS-TT---HHHHHHHHHH-TTTTTEEEEETTEEESSHHHHHHHHHHHHHT--PPP-GGGEEETTSS--HHHHHHHHTS--GGGGGB-GGG--EE---B----GGGT-

pLDDT: mean 90.36, std 13.48, range [34.69, 98.88]

Radius of gyration: 58.65 Å; Cα contacts (8 Å, |Δi|>4): 504; chains: 1; bounding box: 137×55×156 Å

Sequence (394 aa):
MAEAGPPPKSPNEIDSIGEEFMRSGYWKRILKQNLPLVSRLYRERDGARFKLNTTKDELATTIDELNVTKNELTATSNNLHTAHNDLINAKNELAGAQVEITTIKNELNTTRAHIDQRMQSEAVQMRRLTKLTPRNIGRFQTHIVDHCNLNCAGCAHFSNLHSEKFLSVEEYRRDYERLSHLFRGEAELIEILGGEPLLHKEINSFMEIARACFPNAPVHILTNGLLLSKMDDAFWESMKKFKISLRMSRYPIKVDYDKFARICRDKGIAVLLSDENVQWISQNIDLHVAPNGHSPERNLNNFINCYGANLDFTLRNGRIYTCPQAAYAYTLKDYFNAPISISDRNSINIHDNISADEIMAFLARPIPFCHYCRVEERHPIPWKVSKREIEEWA

Organism: NCBI:txid333368